Protein AF-A0A484NAS5-F1 (afdb_monomer)

InterPro domains:
  IPR000086 NUDIX hydrolase domain [PF00293] (215-325)
  IPR000086 NUDIX hydrolase domain [PS51462] (203-344)
  IPR015797 NUDIX hydrolase-like domain superfamily [SSF55811] (182-349)
  IPR031804 Domain of unknown function DUF4743 [PF15916] (80-203)

Mean predicted aligned error: 13.8 Å

Secondary structure (DSSP, 8-state):
---------------------------PPPPPP----------------SS--------HHHHHHHHH-----S--THHHHHHHHHTS--GGGGGGEEEEEETTEEEEEEEHHHHHHHTT-TTTEE--B-STT--TTSB-EEE-TT--SHHHHHHHHHHHHHHH-TTTS----S-EEEE-SSTTSPPSEEEETTTTTTTTPEEEEEEEEEEEEETTEEEEEEEEE-TT-SSSTT-EE-SEEEE--TT--HHHHHHHHHHHTT---HHHHTTPEEEEEEEEEEEETTEEEEEEEEEEEEE--TT-----SSS-EEEEEEEEHHHHHHHHHH---B-TTHHHHHHHHHHHHS-TTS---HHHHHHTSPSSS--------------S---------STT--SS-SS--------

Radius of gyr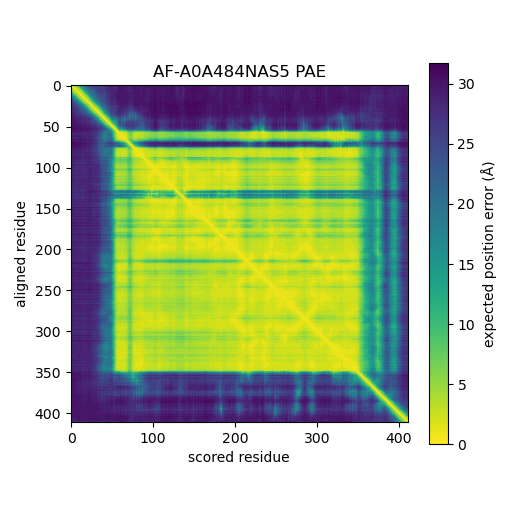ation: 28.54 Å; Cα contacts (8 Å, |Δi|>4): 611; chains: 1; bounding box: 92×79×79 Å

Sequence (411 aa):
MAYNHHCHHLSQKLSFSAFHPNGNSSFTLPPRIPSSCPYRRFAVSVSSGGGEAAGVRFTWDDVSRVSNSPGYHSPDLQCFFDKVKLCNQKSESQNEFMPFVVENAIVGYVHNRFADKLRKFENVFVFPNGSSYGSCFECHVTLNPILQTPEDRTAAVDVVVRSLGEELIPGIRSELFPVTPSFDTPAFFSLERAAAPYFGIKAYGVHMNGYVEKSGQKFLWVGKRSDNKVTYPGMLDHLVAGGLPHGISCGENLVKECKEEAGIPRSLSIQATPVGAVSYSDIDGYRFKRDVLFCYDLKLPESFIPSNEDGEVESFRLVSISEVANIVMRTSYFKANCNLVIIDFLIRHGPKSCLITSSQFFLGLPLPLLPPITVILSHLRTGASASRRLTWPNYFNLASRNLSSTGAIPT

Structure (mmCIF, N/CA/C/O backbone):
data_AF-A0A484NAS5-F1
#
_entry.id   AF-A0A484NAS5-F1
#
loop_
_atom_site.group_PDB
_atom_site.id
_atom_site.type_symbol
_atom_site.label_atom_id
_atom_site.label_alt_id
_atom_site.label_comp_id
_atom_site.label_asym_id
_atom_site.label_entity_id
_atom_site.label_seq_id
_atom_site.pdbx_PDB_ins_code
_atom_site.Cartn_x
_atom_site.Cartn_y
_atom_site.Cartn_z
_atom_site.occupancy
_atom_site.B_iso_or_equiv
_atom_site.auth_seq_id
_atom_site.auth_comp_id
_atom_site.auth_asym_id
_atom_site.auth_atom_id
_atom_site.pdbx_PDB_model_num
ATOM 1 N N . MET A 1 1 ? 56.772 42.647 -46.032 1.00 36.84 1 MET A N 1
ATOM 2 C CA . MET A 1 1 ? 55.743 43.672 -45.750 1.00 36.84 1 MET A CA 1
ATOM 3 C C . MET A 1 1 ? 54.882 43.082 -44.635 1.00 36.84 1 MET A C 1
ATOM 5 O O . MET A 1 1 ? 54.359 42.004 -44.856 1.00 36.84 1 MET A O 1
ATOM 9 N N . ALA A 1 2 ? 55.000 43.488 -43.366 1.00 26.91 2 ALA A N 1
ATOM 10 C CA . ALA A 1 2 ? 54.730 44.812 -42.772 1.00 26.91 2 ALA A CA 1
ATOM 11 C C . ALA A 1 2 ? 53.214 45.101 -42.669 1.00 26.91 2 ALA A C 1
ATOM 13 O O . ALA A 1 2 ? 52.536 44.914 -43.669 1.00 26.91 2 ALA A O 1
ATOM 14 N N . TYR A 1 3 ? 52.635 45.555 -41.545 1.00 26.75 3 TYR A N 1
ATOM 15 C CA . TYR A 1 3 ? 53.184 45.938 -40.224 1.00 26.75 3 TYR A CA 1
ATOM 16 C C . TYR A 1 3 ? 52.068 45.844 -39.139 1.00 26.75 3 TYR A C 1
ATOM 18 O O . TYR A 1 3 ? 50.900 45.997 -39.475 1.00 26.75 3 TYR A O 1
ATOM 26 N N . ASN A 1 4 ? 52.450 45.568 -37.879 1.00 29.16 4 ASN A N 1
ATOM 27 C CA . ASN A 1 4 ? 52.088 46.224 -36.592 1.00 29.16 4 ASN A CA 1
ATOM 28 C C . ASN A 1 4 ? 50.864 47.187 -36.516 1.00 29.16 4 ASN A C 1
ATOM 30 O O . ASN A 1 4 ? 50.578 47.894 -37.468 1.00 29.16 4 ASN A O 1
ATOM 34 N N . HIS A 1 5 ? 50.167 47.406 -35.387 1.00 31.23 5 HIS A N 1
ATOM 35 C CA . HIS A 1 5 ? 50.393 47.102 -33.950 1.00 31.23 5 HIS A CA 1
ATOM 36 C C . HIS A 1 5 ? 49.016 47.153 -33.194 1.00 31.23 5 HIS A C 1
ATOM 38 O O . HIS A 1 5 ? 47.996 47.142 -33.873 1.00 31.23 5 HIS A O 1
ATOM 44 N N . HIS A 1 6 ? 48.818 47.187 -31.860 1.00 27.41 6 HIS A N 1
ATOM 45 C CA . HIS A 1 6 ? 49.672 47.402 -30.670 1.00 27.41 6 HIS A CA 1
ATOM 46 C C . HIS A 1 6 ? 49.059 46.724 -29.403 1.00 27.41 6 HIS A C 1
ATOM 48 O O . HIS A 1 6 ? 48.154 45.904 -29.524 1.00 27.41 6 HIS A O 1
ATOM 54 N N . CYS A 1 7 ? 49.503 47.104 -28.192 1.00 24.92 7 CYS A N 1
ATOM 55 C CA . CYS A 1 7 ? 48.924 46.738 -26.881 1.00 24.92 7 CYS A CA 1
ATOM 56 C C . CYS A 1 7 ? 48.661 47.998 -26.031 1.00 24.92 7 CYS A C 1
ATOM 58 O O . CYS A 1 7 ? 49.291 49.016 -26.294 1.00 24.92 7 CYS A O 1
ATOM 60 N N . HIS A 1 8 ? 47.889 47.903 -24.936 1.00 25.77 8 HIS A N 1
ATOM 61 C CA . HIS A 1 8 ? 48.252 48.588 -23.680 1.00 25.77 8 HIS A CA 1
ATOM 62 C C . HIS A 1 8 ? 47.617 47.953 -22.427 1.00 25.77 8 HIS A C 1
ATOM 64 O O . HIS A 1 8 ? 46.415 47.709 -22.368 1.00 25.77 8 HIS A O 1
ATOM 70 N N . HIS A 1 9 ? 48.449 47.715 -21.409 1.00 26.53 9 HIS A N 1
ATOM 71 C CA . HIS A 1 9 ? 48.034 47.414 -20.034 1.00 26.53 9 HIS A CA 1
ATOM 72 C C . HIS A 1 9 ? 47.480 48.663 -19.337 1.00 26.53 9 HIS A C 1
ATOM 74 O O . HIS A 1 9 ? 48.007 49.753 -19.552 1.00 26.53 9 HIS A O 1
ATOM 80 N N . LEU A 1 10 ? 46.596 48.465 -18.352 1.00 26.31 10 LEU A N 1
ATOM 81 C CA . LEU A 1 10 ? 46.655 49.212 -17.091 1.00 26.31 10 LEU A CA 1
ATOM 82 C C . LEU A 1 10 ? 46.121 48.361 -15.926 1.00 26.31 10 LEU A C 1
ATOM 84 O O . LEU A 1 10 ? 45.225 47.538 -16.086 1.00 26.31 10 LEU A O 1
ATOM 88 N N . SER A 1 11 ? 46.754 48.521 -14.767 1.00 26.28 11 SER A N 1
ATOM 89 C CA . SER A 1 11 ? 46.540 47.747 -13.542 1.00 26.28 11 SER A CA 1
ATOM 90 C C . SER A 1 11 ? 45.855 48.616 -12.496 1.00 26.28 11 SER A C 1
ATOM 92 O O . SER A 1 11 ? 46.209 49.788 -12.389 1.00 26.28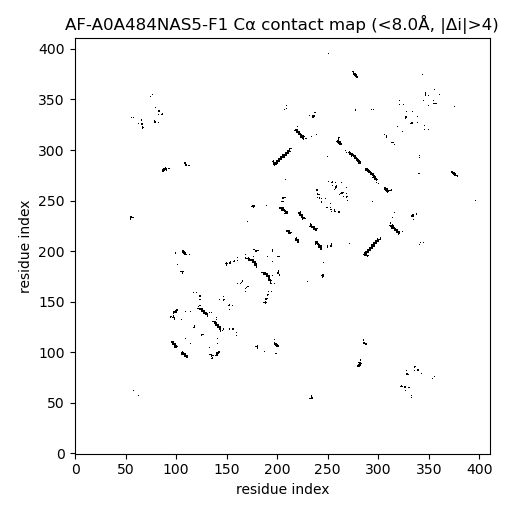 11 SER A O 1
ATOM 94 N N . GLN A 1 12 ? 44.984 48.036 -11.663 1.00 27.31 12 GLN A N 1
ATOM 95 C CA . GLN A 1 12 ? 44.834 48.487 -10.276 1.00 27.31 12 GLN A CA 1
ATOM 96 C C . GLN A 1 12 ? 44.221 47.404 -9.373 1.00 27.31 12 GLN A C 1
ATOM 98 O O . GLN A 1 12 ? 43.079 46.986 -9.535 1.00 27.31 12 GLN A O 1
ATOM 103 N N . LYS A 1 13 ? 45.014 46.967 -8.387 1.00 27.30 13 LYS A N 1
ATOM 104 C CA . LYS A 1 13 ? 44.530 46.344 -7.144 1.00 27.30 13 LYS A CA 1
ATOM 105 C C . LYS A 1 13 ? 43.937 47.435 -6.250 1.00 27.30 13 LYS A C 1
ATOM 107 O O . LYS A 1 13 ? 44.446 48.549 -6.294 1.00 27.30 13 LYS A O 1
ATOM 112 N N . LEU A 1 14 ? 43.043 47.079 -5.327 1.00 26.14 14 LEU A N 1
ATOM 113 C CA . LEU A 1 14 ? 42.976 47.699 -3.994 1.00 26.14 14 LEU A CA 1
ATOM 114 C C . LEU A 1 14 ? 42.219 46.791 -3.010 1.00 26.14 14 LEU A C 1
ATOM 116 O O . LEU A 1 14 ? 41.271 46.110 -3.389 1.00 26.14 14 LEU A O 1
ATOM 120 N N . SER A 1 15 ? 42.652 46.772 -1.747 1.00 23.36 15 SER A N 1
ATOM 121 C CA . SER A 1 15 ? 42.013 46.021 -0.660 1.00 23.36 15 SER A CA 1
ATOM 122 C C . SER A 1 15 ? 42.172 46.757 0.670 1.00 23.36 15 SER A C 1
ATOM 124 O O . SER A 1 15 ? 43.248 47.292 0.908 1.00 23.36 15 SER A O 1
ATOM 126 N N . PHE A 1 16 ? 41.152 46.671 1.531 1.00 27.08 16 PHE A N 1
ATOM 127 C CA . PHE A 1 16 ? 41.156 46.907 2.987 1.00 27.08 16 PHE A CA 1
ATOM 128 C C . PHE A 1 16 ? 41.827 48.164 3.577 1.00 27.08 16 PHE A C 1
ATOM 130 O O . PHE A 1 16 ? 43.039 48.334 3.551 1.00 27.08 16 PHE A O 1
ATOM 137 N N . SER A 1 17 ? 41.054 48.900 4.380 1.00 23.81 17 SER A N 1
ATOM 138 C CA . SER A 1 17 ? 41.362 49.072 5.816 1.00 23.81 17 SER A CA 1
ATOM 139 C C . SER A 1 17 ? 40.117 49.541 6.586 1.00 23.81 17 SER A C 1
ATOM 141 O O . SER A 1 17 ? 39.134 49.968 5.983 1.00 23.81 17 SER A O 1
ATOM 143 N N . ALA A 1 18 ? 40.129 49.378 7.910 1.00 27.92 18 ALA A N 1
ATOM 144 C CA . ALA A 1 18 ? 39.007 49.646 8.814 1.00 27.92 18 ALA A CA 1
ATOM 145 C C . ALA A 1 18 ? 39.285 50.862 9.712 1.00 27.92 18 ALA A C 1
ATOM 147 O O . ALA A 1 18 ? 40.450 51.154 9.963 1.00 27.92 18 ALA A O 1
ATOM 148 N N . PHE A 1 19 ? 38.245 51.496 10.273 1.00 24.47 19 PHE A N 1
ATOM 149 C CA . PHE A 1 19 ? 38.381 52.410 11.419 1.00 24.47 19 PHE A CA 1
ATOM 150 C C . PHE A 1 19 ? 37.133 52.437 12.327 1.00 24.47 19 PHE A C 1
ATOM 152 O O . PHE A 1 19 ? 36.002 52.341 11.856 1.00 24.47 19 PHE A O 1
ATOM 159 N N . HIS A 1 20 ? 37.370 52.576 13.638 1.00 30.45 20 HIS A N 1
ATOM 160 C CA . HIS A 1 20 ? 36.372 52.823 14.694 1.00 30.45 20 HIS A CA 1
ATOM 161 C C . HIS A 1 20 ? 35.877 54.285 14.699 1.00 30.45 20 HIS A C 1
ATOM 163 O O . HIS A 1 20 ? 36.541 55.158 14.137 1.00 30.45 20 HIS A O 1
ATOM 169 N N . PRO A 1 21 ? 34.776 54.582 15.420 1.00 31.97 21 PRO A N 1
ATOM 170 C CA . PRO A 1 21 ? 34.954 55.431 16.612 1.00 31.97 21 PRO A CA 1
ATOM 171 C C . PRO A 1 21 ? 34.092 55.057 17.845 1.00 31.97 21 PRO A C 1
ATOM 173 O O . PRO A 1 21 ? 33.111 54.324 17.757 1.00 31.97 21 PRO A O 1
ATOM 176 N N . ASN A 1 22 ? 34.475 55.609 19.005 1.00 26.67 22 ASN A N 1
ATOM 177 C CA . ASN A 1 22 ? 33.711 55.630 20.267 1.00 26.67 22 ASN A CA 1
ATOM 178 C C . ASN A 1 22 ? 32.706 56.802 20.304 1.00 26.67 22 ASN A C 1
ATOM 180 O O . ASN A 1 22 ? 32.982 57.841 19.709 1.00 26.67 22 ASN A O 1
ATOM 184 N N . GLY A 1 23 ? 31.644 56.715 21.124 1.00 26.27 23 GLY A N 1
ATOM 185 C CA . GLY A 1 23 ? 30.934 57.918 21.603 1.00 26.27 23 GLY A CA 1
ATOM 186 C C . GLY A 1 23 ? 29.449 57.761 21.967 1.00 26.27 23 GLY A C 1
ATOM 187 O O . GLY A 1 23 ? 28.596 57.752 21.092 1.00 26.27 23 GLY A O 1
ATOM 188 N N . ASN A 1 24 ? 29.162 57.707 23.271 1.00 26.42 24 ASN A N 1
ATOM 189 C CA . ASN A 1 24 ? 27.868 57.857 23.962 1.00 26.42 24 ASN A CA 1
ATOM 190 C C . ASN A 1 24 ? 26.617 58.309 23.168 1.00 26.42 24 ASN A C 1
ATOM 192 O O . ASN A 1 24 ? 26.521 59.456 22.737 1.00 26.42 24 ASN A O 1
ATOM 196 N N . SER A 1 25 ? 25.545 57.515 23.258 1.00 27.80 25 SER A N 1
ATOM 197 C CA . SER A 1 25 ? 24.212 58.041 23.610 1.00 27.80 25 SER A CA 1
ATOM 198 C C . SER A 1 25 ? 23.371 56.967 24.314 1.00 27.80 25 SER A C 1
ATOM 200 O O . SER A 1 25 ? 23.466 55.778 24.016 1.00 27.80 25 SER A O 1
ATOM 202 N N . SER A 1 26 ? 22.604 57.379 25.323 1.00 26.02 26 SER A N 1
ATOM 203 C CA . SER A 1 26 ? 21.885 56.496 26.245 1.00 26.02 26 SER A CA 1
ATOM 204 C C . SER A 1 26 ? 20.413 56.342 25.866 1.00 26.02 26 SER A C 1
ATOM 206 O O . SER A 1 26 ? 19.689 57.335 25.869 1.00 26.02 26 SER A O 1
ATOM 208 N N . PHE A 1 27 ? 19.941 55.107 25.681 1.00 28.09 27 PHE A N 1
ATOM 209 C CA . PHE A 1 27 ? 18.516 54.777 25.772 1.00 28.09 27 PHE A CA 1
ATOM 210 C C . PHE A 1 27 ? 18.315 53.484 26.565 1.00 28.09 27 PHE A C 1
ATOM 212 O O . PHE A 1 27 ? 18.863 52.432 26.239 1.00 28.09 27 PHE A O 1
ATOM 219 N N . THR A 1 28 ? 17.546 53.585 27.645 1.00 27.08 28 THR A N 1
ATOM 220 C CA . THR A 1 28 ? 17.246 52.503 28.583 1.00 27.08 28 THR A CA 1
ATOM 221 C C . THR A 1 28 ? 16.073 51.656 28.090 1.00 27.08 28 THR A C 1
ATOM 223 O O . THR A 1 28 ? 14.965 52.154 27.909 1.00 27.08 28 THR A O 1
ATOM 226 N N . LEU A 1 29 ? 16.304 50.352 27.919 1.00 31.67 29 LEU A N 1
ATOM 227 C CA . LEU A 1 29 ? 15.249 49.357 27.702 1.00 31.67 29 LEU A CA 1
ATOM 228 C C . LEU A 1 29 ? 14.867 48.686 29.037 1.00 31.67 29 LEU A C 1
ATOM 230 O O . LEU A 1 29 ? 15.751 48.452 29.866 1.00 31.67 29 LEU A O 1
ATOM 234 N N . PRO A 1 30 ? 13.579 48.366 29.266 1.00 30.12 30 PRO A N 1
ATOM 235 C CA . PRO A 1 30 ? 13.119 47.750 30.512 1.00 30.12 30 PRO A CA 1
ATOM 236 C C . PRO A 1 30 ? 13.623 46.298 30.673 1.00 30.12 30 PRO A C 1
ATOM 238 O O . PRO A 1 30 ? 13.939 45.631 29.683 1.00 30.12 30 PRO A O 1
ATOM 241 N N . PRO A 1 31 ? 13.717 45.788 31.917 1.00 30.34 31 PRO A N 1
ATOM 242 C CA . PRO A 1 31 ? 14.385 44.523 32.208 1.00 30.34 31 PRO A CA 1
ATOM 243 C C . PRO A 1 31 ? 13.643 43.300 31.650 1.00 30.34 31 PRO A C 1
ATOM 245 O O . PRO A 1 31 ? 12.423 43.177 31.754 1.00 30.34 31 PRO A O 1
ATOM 248 N N . ARG A 1 32 ? 14.412 42.345 31.112 1.00 29.02 32 ARG A N 1
ATOM 249 C CA . ARG A 1 32 ? 13.905 41.031 30.694 1.00 29.02 32 ARG A CA 1
ATOM 250 C C . ARG A 1 32 ? 13.459 40.217 31.911 1.00 29.02 32 ARG A C 1
ATOM 252 O O . ARG A 1 32 ? 14.270 39.920 32.783 1.00 29.02 32 ARG A O 1
ATOM 259 N N . ILE A 1 33 ? 12.205 39.772 31.904 1.00 31.81 33 ILE A N 1
ATOM 260 C CA . ILE A 1 33 ? 11.727 38.703 32.788 1.00 31.81 33 ILE A CA 1
ATOM 261 C C . ILE A 1 33 ? 12.338 37.375 32.297 1.00 31.81 33 ILE A C 1
ATOM 263 O O . ILE A 1 33 ? 12.208 37.065 31.109 1.00 31.81 33 ILE A O 1
ATOM 267 N N . PRO A 1 34 ? 13.001 36.574 33.152 1.00 26.34 34 PRO A N 1
ATOM 268 C CA . PRO A 1 34 ? 13.530 35.276 32.748 1.00 26.34 34 PRO A CA 1
ATOM 269 C C . PRO A 1 34 ? 12.403 34.238 32.648 1.00 26.34 34 PRO A C 1
ATOM 271 O O . PRO A 1 34 ? 11.857 33.789 33.653 1.00 26.34 34 PRO A O 1
ATOM 274 N N . SER A 1 35 ? 12.077 33.810 31.429 1.00 29.09 35 SER A N 1
ATOM 275 C CA . SER A 1 35 ? 11.149 32.703 31.171 1.00 29.09 35 SER A CA 1
ATOM 276 C C . SER A 1 35 ? 11.836 31.343 31.367 1.00 29.09 35 SER A C 1
ATOM 278 O O . SER A 1 35 ? 12.143 30.636 30.403 1.00 29.09 35 SER A O 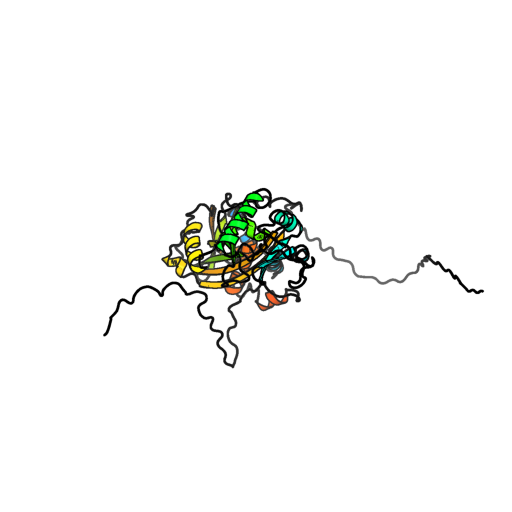1
ATOM 280 N N . SER A 1 36 ? 12.098 30.967 32.619 1.00 26.84 36 SER A N 1
ATOM 281 C CA . SER A 1 36 ? 12.618 29.646 32.994 1.00 26.84 36 SER A CA 1
ATOM 282 C C . SER A 1 36 ? 11.535 28.563 32.887 1.00 26.84 36 SER A C 1
ATOM 284 O O . SER A 1 36 ? 10.933 28.153 33.877 1.00 26.84 36 SER A O 1
ATOM 286 N N . CYS A 1 37 ? 11.296 28.065 31.672 1.00 25.97 37 CYS A N 1
ATOM 287 C CA . CYS A 1 37 ? 10.460 26.885 31.451 1.00 25.97 37 CYS A CA 1
ATOM 288 C C . CYS A 1 37 ? 11.321 25.603 31.560 1.00 25.97 37 CYS A C 1
ATOM 290 O O . CYS A 1 37 ? 12.264 25.448 30.778 1.00 25.97 37 CYS A O 1
ATOM 292 N N . PRO A 1 38 ? 11.059 24.684 32.514 1.00 26.09 38 PRO A N 1
ATOM 293 C CA . PRO A 1 38 ? 11.898 23.507 32.733 1.00 26.09 38 PRO A CA 1
ATOM 294 C C . PRO A 1 38 ? 11.648 22.445 31.654 1.00 26.09 38 PRO A C 1
ATOM 296 O O . PRO A 1 38 ? 10.758 21.601 31.758 1.00 26.09 38 PRO A O 1
ATOM 299 N N . TYR A 1 39 ? 12.467 22.480 30.605 1.00 26.69 39 TYR A N 1
ATOM 300 C CA . TYR A 1 39 ? 12.356 21.605 29.440 1.00 26.69 39 TYR A CA 1
ATOM 301 C C . TYR A 1 39 ? 12.831 20.171 29.752 1.00 26.69 39 TYR A C 1
ATOM 303 O O . TYR A 1 39 ? 13.917 19.750 29.348 1.00 26.69 39 TYR A O 1
ATOM 311 N N . ARG A 1 40 ? 12.015 19.375 30.459 1.00 24.39 40 ARG A N 1
ATOM 312 C CA . ARG A 1 40 ? 12.255 17.929 30.619 1.00 24.39 40 ARG A CA 1
ATOM 313 C C . ARG A 1 40 ? 11.880 17.188 29.330 1.00 24.39 40 ARG A C 1
ATOM 315 O O . ARG A 1 40 ? 10.843 16.536 29.236 1.00 24.39 40 ARG A O 1
ATOM 322 N N . ARG A 1 41 ? 12.758 17.267 28.323 1.00 25.91 41 ARG A N 1
ATOM 323 C CA . ARG A 1 41 ? 12.776 16.283 27.231 1.00 25.91 41 ARG A CA 1
ATOM 324 C C . ARG A 1 41 ? 12.965 14.902 27.853 1.00 25.91 41 ARG A C 1
ATOM 326 O O . ARG A 1 41 ? 14.044 14.612 28.361 1.00 25.91 41 ARG A O 1
ATOM 333 N N . PHE A 1 42 ? 11.982 14.020 27.699 1.00 27.66 42 PHE A N 1
ATOM 334 C CA . PHE A 1 42 ? 12.288 12.600 27.534 1.00 27.66 42 PHE A CA 1
ATOM 335 C C . PHE A 1 42 ? 12.915 12.423 26.145 1.00 27.66 42 PHE A C 1
ATOM 337 O O . PHE A 1 42 ? 12.281 11.973 25.196 1.00 27.66 42 PHE A O 1
ATOM 344 N N . ALA A 1 43 ? 14.165 12.872 26.017 1.00 23.78 43 ALA A N 1
ATOM 345 C CA . ALA A 1 43 ? 14.981 12.625 24.844 1.00 23.78 43 ALA A CA 1
ATOM 346 C C . ALA A 1 43 ? 15.441 11.169 24.897 1.00 23.78 43 ALA A C 1
ATOM 348 O O . ALA A 1 43 ? 16.498 10.864 25.444 1.00 23.78 43 ALA A O 1
ATOM 349 N N . VAL A 1 44 ? 14.651 10.274 24.305 1.00 28.03 44 VAL A N 1
ATOM 350 C CA . VAL A 1 44 ? 15.226 9.047 23.755 1.00 28.03 44 VAL A CA 1
ATOM 351 C C . VAL A 1 44 ? 16.095 9.497 22.585 1.00 28.03 44 VAL A C 1
ATOM 353 O O . VAL A 1 44 ? 15.597 10.025 21.591 1.00 28.03 44 VAL A O 1
ATOM 356 N N . SER A 1 45 ? 17.409 9.392 22.753 1.00 23.14 45 SER A N 1
ATOM 357 C CA . SER A 1 45 ? 18.389 9.815 21.760 1.00 23.14 45 SER A CA 1
ATOM 358 C C . SER A 1 45 ? 18.320 8.910 20.533 1.00 23.14 45 SER A C 1
ATOM 360 O O . SER A 1 45 ? 18.828 7.791 20.562 1.00 23.14 45 SER A O 1
ATOM 362 N N . VAL A 1 46 ? 17.728 9.402 19.445 1.00 30.14 46 VAL A N 1
ATOM 363 C CA . VAL A 1 46 ? 17.844 8.769 18.128 1.00 30.14 46 VAL A CA 1
ATOM 364 C C . VAL A 1 46 ? 19.067 9.362 17.437 1.00 30.14 46 VAL A C 1
ATOM 366 O O . VAL A 1 46 ? 19.033 10.492 16.951 1.00 30.14 46 VAL A O 1
ATOM 369 N N . SER A 1 47 ? 20.170 8.616 17.426 1.00 25.62 47 SER A N 1
ATOM 370 C CA . SER A 1 47 ? 21.335 8.945 16.608 1.00 25.62 47 SER A CA 1
ATOM 371 C C . SER A 1 47 ? 20.995 8.735 15.135 1.00 25.62 47 SER A C 1
ATOM 373 O O . SER A 1 47 ? 20.679 7.618 14.727 1.00 25.62 47 SER A O 1
ATOM 375 N N . SER A 1 48 ? 21.084 9.792 14.332 1.00 34.78 48 SER A N 1
ATOM 376 C CA . SER A 1 48 ? 20.925 9.728 12.879 1.00 34.78 48 SER A CA 1
ATOM 377 C C . SER A 1 48 ? 22.116 9.008 12.237 1.00 34.78 48 SER A C 1
ATOM 379 O O . SER A 1 48 ? 23.123 9.631 11.900 1.00 34.78 48 SER A O 1
ATOM 381 N N . GLY A 1 49 ? 21.997 7.693 12.082 1.00 24.44 49 GLY A N 1
ATOM 382 C CA . GLY A 1 49 ? 22.914 6.838 11.334 1.00 24.44 49 GLY A CA 1
ATOM 383 C C . GLY A 1 49 ? 22.112 5.793 10.565 1.00 24.44 49 GLY A C 1
ATOM 384 O O . GLY A 1 49 ? 21.082 5.333 11.053 1.00 24.44 49 GLY A O 1
ATOM 385 N N . GLY A 1 50 ? 22.555 5.454 9.353 1.00 34.00 50 GLY A N 1
ATOM 386 C CA . GLY A 1 50 ? 21.884 4.466 8.511 1.00 34.00 50 GLY A CA 1
ATOM 387 C C . GLY A 1 50 ? 21.882 3.089 9.171 1.00 34.00 50 GLY A C 1
ATOM 388 O O . GLY A 1 50 ? 22.922 2.445 9.271 1.00 34.00 50 GLY A O 1
ATOM 389 N N . GLY A 1 51 ? 20.708 2.661 9.612 1.00 24.44 51 GLY A N 1
ATOM 390 C CA . GLY A 1 51 ? 20.436 1.371 10.223 1.00 24.44 51 GLY A CA 1
ATOM 391 C C . GLY A 1 51 ? 18.926 1.193 10.299 1.00 24.44 51 GLY A C 1
ATOM 392 O O . GLY A 1 51 ? 18.188 2.178 10.394 1.00 24.44 51 GLY A O 1
ATOM 393 N N . GLU A 1 52 ? 18.458 -0.048 10.204 1.00 37.41 52 GLU A N 1
ATOM 394 C CA . GLU A 1 52 ? 17.037 -0.358 10.350 1.00 37.41 52 GLU A CA 1
ATOM 395 C C . GLU A 1 52 ? 16.508 0.210 11.668 1.00 37.41 52 GLU A C 1
ATOM 397 O O . GLU A 1 52 ? 17.213 0.222 12.680 1.00 37.41 52 GLU A O 1
ATOM 402 N N . ALA A 1 53 ? 15.269 0.706 11.657 1.00 41.41 53 ALA A N 1
ATOM 403 C CA . ALA A 1 53 ? 14.659 1.287 12.842 1.00 41.41 53 ALA A CA 1
ATOM 404 C C . ALA A 1 53 ? 14.589 0.231 13.954 1.00 41.41 53 ALA A C 1
ATOM 406 O O . ALA A 1 53 ? 13.697 -0.618 13.945 1.00 41.41 53 ALA A O 1
ATOM 407 N N . ALA A 1 54 ? 15.528 0.299 14.905 1.00 41.03 54 ALA A N 1
ATOM 408 C CA . ALA A 1 54 ? 15.541 -0.535 16.097 1.00 41.03 54 ALA A CA 1
ATOM 409 C C . ALA A 1 54 ? 14.173 -0.399 16.773 1.00 41.03 54 ALA A C 1
ATOM 411 O O . ALA A 1 54 ? 13.822 0.680 17.258 1.00 41.03 54 ALA A O 1
ATOM 412 N N . GLY A 1 55 ? 13.377 -1.469 16.688 1.00 54.97 55 GLY A N 1
ATOM 413 C CA . GLY A 1 55 ? 11.934 -1.395 16.886 1.00 54.97 55 GLY A CA 1
ATOM 414 C C . GLY A 1 55 ? 11.592 -0.743 18.217 1.00 54.97 55 GLY A C 1
ATOM 415 O O . GLY A 1 55 ? 12.068 -1.181 19.266 1.00 54.97 55 GLY A O 1
ATOM 416 N N . VAL A 1 56 ? 10.764 0.306 18.177 1.00 64.25 56 VAL A N 1
ATOM 417 C CA . VAL A 1 56 ? 10.244 0.943 19.389 1.00 64.25 56 VAL A CA 1
ATOM 418 C C . VAL A 1 56 ? 9.356 -0.082 20.085 1.00 64.25 56 VAL A C 1
ATOM 420 O O . VAL A 1 56 ? 8.178 -0.207 19.768 1.00 64.25 56 VAL A O 1
ATOM 423 N N . ARG A 1 57 ? 9.929 -0.849 21.014 1.00 84.19 57 ARG A N 1
ATOM 424 C CA . ARG A 1 57 ? 9.178 -1.799 21.830 1.00 84.19 57 ARG A CA 1
ATOM 425 C C . ARG A 1 57 ? 8.326 -1.024 22.822 1.00 84.19 57 ARG A C 1
ATOM 427 O O . ARG A 1 57 ? 8.847 -0.297 23.664 1.00 84.19 57 ARG A O 1
ATOM 434 N N . PHE A 1 58 ? 7.018 -1.198 22.710 1.00 93.12 58 PHE A N 1
ATOM 435 C CA . PHE A 1 58 ? 6.026 -0.670 23.633 1.00 93.12 58 PHE A CA 1
ATOM 436 C C . PHE A 1 58 ? 4.963 -1.736 23.910 1.00 93.12 58 PHE A C 1
ATOM 438 O O . PHE A 1 58 ? 4.738 -2.664 23.129 1.00 93.12 58 PHE A O 1
ATOM 445 N N . THR A 1 59 ? 4.295 -1.575 25.038 1.00 93.75 59 THR A N 1
ATOM 446 C CA . THR A 1 59 ? 3.159 -2.366 25.502 1.00 93.75 59 THR A CA 1
ATOM 447 C C . THR A 1 59 ? 1.867 -1.568 25.353 1.00 93.75 59 THR A C 1
ATOM 449 O O . THR A 1 59 ? 1.873 -0.339 25.239 1.00 93.75 59 THR A O 1
ATOM 452 N N . TRP A 1 60 ? 0.724 -2.245 25.435 1.00 95.00 60 TRP A N 1
ATOM 453 C CA . TRP A 1 60 ? -0.570 -1.565 25.503 1.00 95.00 60 TRP A CA 1
ATOM 454 C C . TRP A 1 60 ? -0.726 -0.653 26.733 1.00 95.00 60 TRP A C 1
ATOM 456 O O . TRP A 1 60 ? -1.515 0.294 26.691 1.00 95.00 60 TRP A O 1
ATOM 466 N N . ASP A 1 61 ? 0.049 -0.869 27.797 1.00 94.12 61 ASP A N 1
ATOM 467 C CA . ASP A 1 61 ? 0.083 0.027 28.955 1.00 94.12 61 ASP A CA 1
ATOM 468 C C . ASP A 1 61 ? 0.853 1.314 28.652 1.00 94.12 61 ASP A C 1
ATOM 470 O O . ASP A 1 61 ? 0.450 2.384 29.106 1.00 94.12 61 ASP A O 1
ATOM 474 N N . ASP A 1 62 ? 1.921 1.258 27.852 1.00 93.38 62 ASP A N 1
ATOM 475 C CA . ASP A 1 62 ? 2.627 2.460 27.382 1.00 93.38 62 ASP A CA 1
ATOM 476 C C . ASP A 1 62 ? 1.708 3.317 26.502 1.00 93.38 62 ASP A C 1
ATOM 478 O O . ASP A 1 62 ? 1.573 4.523 26.731 1.00 93.38 62 ASP A O 1
ATOM 482 N N . VAL A 1 63 ? 0.994 2.674 25.569 1.00 92.25 63 VAL A N 1
ATOM 483 C CA . VAL A 1 63 ? -0.052 3.306 24.744 1.00 92.25 63 VAL A CA 1
ATOM 484 C C . VAL A 1 63 ? -1.096 3.986 25.635 1.00 92.25 63 VAL A C 1
ATOM 486 O O . VAL A 1 63 ? -1.382 5.168 25.442 1.00 92.25 63 VAL A O 1
ATOM 489 N N . SER A 1 64 ? -1.598 3.277 26.653 1.00 91.81 64 SER A N 1
ATOM 490 C CA . SER A 1 64 ? -2.604 3.789 27.599 1.00 91.81 64 SER A CA 1
ATOM 491 C C . SER A 1 64 ? -2.115 5.002 28.391 1.00 91.81 64 SER A C 1
ATOM 493 O O . SER A 1 64 ? -2.870 5.955 28.591 1.00 91.81 64 SER A O 1
ATOM 495 N N . ARG A 1 65 ? -0.856 4.993 28.853 1.00 90.94 65 ARG A N 1
ATOM 496 C CA . ARG A 1 65 ? -0.287 6.110 29.624 1.00 90.94 65 ARG A CA 1
ATOM 497 C C . ARG A 1 65 ? -0.127 7.360 28.764 1.00 90.94 65 ARG A C 1
ATOM 499 O O . ARG A 1 65 ? -0.432 8.454 29.240 1.00 90.94 65 ARG A O 1
ATOM 506 N N . VAL A 1 66 ? 0.288 7.232 27.502 1.00 86.81 66 VAL A N 1
ATOM 507 C CA . VAL A 1 66 ? 0.405 8.393 26.599 1.00 86.81 66 VAL A CA 1
ATOM 508 C C . VAL A 1 66 ? -0.965 8.906 26.141 1.00 86.81 66 VAL A C 1
ATOM 510 O O . VAL A 1 66 ? -1.168 10.127 26.089 1.00 86.81 66 VAL A O 1
ATOM 513 N N . SER A 1 67 ? -1.912 8.006 25.851 1.00 83.38 67 SER A N 1
ATOM 514 C CA . SER A 1 67 ? -3.254 8.366 25.380 1.00 83.38 67 SER A CA 1
ATOM 515 C C . SER A 1 67 ? -4.080 9.103 26.440 1.00 83.38 67 SER A C 1
ATOM 517 O O . SER A 1 67 ? -4.783 10.055 26.099 1.00 83.38 67 SER A O 1
ATOM 519 N N . ASN A 1 68 ? -3.934 8.724 27.716 1.00 80.88 68 ASN A N 1
ATOM 520 C CA . ASN A 1 68 ? -4.686 9.283 28.845 1.00 80.88 68 ASN A CA 1
ATOM 521 C C . ASN A 1 68 ? -3.961 10.417 29.600 1.00 80.88 68 ASN A C 1
ATOM 523 O O . ASN A 1 68 ? -4.546 11.021 30.497 1.00 80.88 68 ASN A O 1
ATOM 527 N N . SER A 1 69 ? -2.705 10.741 29.259 1.00 69.62 69 SER A N 1
ATOM 528 C CA . SER A 1 69 ? -1.956 11.819 29.930 1.00 69.62 69 SER A CA 1
ATOM 529 C C . SER A 1 69 ? -2.641 13.188 29.741 1.00 69.62 69 SER A C 1
ATOM 531 O O . SER A 1 69 ? -2.746 13.654 28.597 1.00 69.62 69 SER A O 1
ATOM 533 N N . PRO A 1 70 ? -3.090 13.863 30.819 1.00 53.09 70 PRO A N 1
ATOM 534 C CA . PRO A 1 70 ? -3.863 15.095 30.712 1.00 53.09 70 PRO A CA 1
ATOM 535 C C . PRO A 1 70 ? -3.018 16.247 30.162 1.00 53.09 70 PRO A C 1
ATOM 537 O O . PRO A 1 70 ? -1.861 16.424 30.532 1.00 53.09 70 PRO A O 1
ATOM 540 N N . GLY A 1 71 ? -3.635 17.064 29.305 1.00 49.66 71 GLY A N 1
ATOM 541 C CA . GLY A 1 71 ? -3.048 18.303 28.803 1.00 49.66 71 GLY A CA 1
ATOM 542 C C . GLY A 1 71 ? -2.307 18.165 27.473 1.00 49.66 71 GLY A C 1
ATOM 543 O O . GLY A 1 71 ? -1.131 17.828 27.423 1.00 49.66 71 GLY A O 1
ATOM 544 N N . TYR A 1 72 ? -2.989 18.511 26.383 1.00 43.47 72 TYR A N 1
ATOM 545 C CA . TYR A 1 72 ? -2.505 19.554 25.473 1.00 43.47 72 TYR A CA 1
ATOM 546 C C . TYR A 1 72 ? -3.736 20.151 24.778 1.00 43.47 72 TYR A C 1
ATOM 548 O O . TYR A 1 72 ? -4.262 19.585 23.830 1.00 43.47 72 TYR A O 1
ATOM 556 N N . HIS A 1 73 ? -4.241 21.272 25.304 1.00 47.06 73 HIS A N 1
ATOM 557 C CA . HIS A 1 73 ? -5.359 22.019 24.706 1.00 47.06 73 HIS A CA 1
ATOM 558 C C . HIS A 1 73 ? -4.891 23.042 23.654 1.00 47.06 73 HIS A C 1
ATOM 560 O O . HIS A 1 73 ? -5.685 23.860 23.199 1.00 47.06 73 HIS A O 1
ATOM 566 N N . SER A 1 74 ? -3.611 23.009 23.264 1.00 48.44 74 SER A N 1
ATOM 567 C CA . SER A 1 74 ? -3.147 23.766 22.103 1.00 48.44 74 SER A CA 1
ATOM 568 C C . SER A 1 74 ? -3.624 23.059 20.831 1.00 48.44 74 SER A C 1
ATOM 570 O O . SER A 1 74 ? -3.358 21.861 20.701 1.00 48.44 74 SER A O 1
ATOM 572 N N . PRO A 1 75 ? -4.278 23.752 19.882 1.00 56.19 75 PRO A N 1
ATOM 573 C CA . PRO A 1 75 ? -4.637 23.208 18.575 1.00 56.19 75 PRO A CA 1
ATOM 574 C C . PRO A 1 75 ? -3.400 23.147 17.662 1.00 56.19 75 PRO A C 1
ATOM 576 O O . PRO A 1 75 ? -3.418 23.646 16.537 1.00 56.19 75 PRO A O 1
ATOM 579 N N . ASP A 1 76 ? -2.300 22.582 18.163 1.00 66.75 76 ASP A N 1
ATOM 580 C CA . ASP A 1 76 ? -1.055 22.481 17.414 1.00 66.75 76 ASP A CA 1
ATOM 581 C C . ASP A 1 76 ? -1.136 21.322 16.418 1.00 66.75 76 ASP A C 1
ATOM 583 O O . ASP A 1 76 ? -0.700 20.193 16.658 1.00 66.75 76 ASP A O 1
ATOM 587 N N . LEU A 1 77 ? -1.738 21.624 15.269 1.00 79.88 77 LEU A N 1
ATOM 588 C CA . LEU A 1 77 ? -1.857 20.692 14.155 1.00 79.88 77 LEU A CA 1
ATOM 589 C C . LEU A 1 77 ? -0.488 20.298 13.574 1.00 79.88 77 LEU A C 1
ATOM 591 O O . LEU A 1 77 ? -0.430 19.363 12.771 1.00 79.88 77 LEU A O 1
ATOM 595 N N . GLN A 1 78 ? 0.611 20.953 13.982 1.00 85.19 78 GLN A N 1
ATOM 596 C CA . GLN A 1 78 ? 1.957 20.642 13.511 1.00 85.19 78 GLN A CA 1
ATOM 597 C C . GLN A 1 78 ? 2.318 19.175 13.747 1.00 85.19 78 GLN A C 1
ATOM 599 O O . GLN A 1 78 ? 2.867 18.552 12.843 1.00 85.19 78 GLN A O 1
ATOM 604 N N . CYS A 1 79 ? 1.906 18.575 14.870 1.00 87.06 79 CYS A N 1
ATOM 605 C CA . CYS A 1 79 ? 2.148 17.154 15.135 1.00 87.06 79 CYS A CA 1
ATOM 606 C C . CYS A 1 79 ? 1.513 16.228 14.078 1.00 87.06 79 CYS A C 1
ATOM 608 O O . CYS A 1 79 ? 2.118 15.222 13.709 1.00 87.06 79 CYS A O 1
ATOM 610 N N . PHE A 1 80 ? 0.330 16.569 13.550 1.00 87.06 80 PHE A N 1
ATOM 611 C CA . PHE A 1 80 ? -0.304 15.823 12.456 1.00 87.06 80 PHE A CA 1
ATOM 612 C C . PHE A 1 80 ? 0.385 16.097 11.114 1.00 87.06 80 PHE A C 1
ATOM 614 O O . PHE A 1 80 ? 0.681 15.155 10.376 1.00 87.06 80 PHE A O 1
ATOM 621 N N . PHE A 1 81 ? 0.714 17.358 10.814 1.00 89.12 81 PHE A N 1
ATOM 622 C CA . PHE A 1 81 ? 1.490 17.709 9.618 1.00 89.12 81 PHE A CA 1
ATOM 623 C C . PHE A 1 81 ? 2.871 17.041 9.601 1.00 89.12 81 PHE A C 1
ATOM 625 O O . PHE A 1 81 ? 3.358 16.673 8.536 1.00 89.12 81 PHE A O 1
ATOM 632 N N . ASP A 1 82 ? 3.494 16.816 10.754 1.00 90.88 82 ASP A N 1
ATOM 633 C CA . ASP A 1 82 ? 4.779 16.126 10.840 1.00 90.88 82 ASP A CA 1
ATOM 634 C C . ASP A 1 82 ? 4.647 14.625 10.543 1.00 90.88 82 ASP A C 1
ATOM 636 O O . ASP A 1 82 ? 5.565 14.046 9.963 1.00 90.88 82 ASP A O 1
ATOM 640 N N . LYS A 1 83 ? 3.489 13.995 10.808 1.00 90.94 83 LYS A N 1
ATOM 641 C CA . LYS A 1 83 ? 3.194 12.637 10.300 1.00 90.94 83 LYS A CA 1
ATOM 642 C C . LYS A 1 83 ? 3.000 12.610 8.787 1.00 90.94 83 LYS A C 1
ATOM 644 O O . LYS A 1 83 ? 3.425 11.656 8.138 1.00 90.94 83 LYS A O 1
ATOM 649 N N . VAL A 1 84 ? 2.410 13.663 8.222 1.00 91.50 84 VAL A N 1
ATOM 650 C CA . VAL A 1 84 ? 2.295 13.825 6.766 1.00 91.50 84 VAL A CA 1
ATOM 651 C C . VAL A 1 84 ? 3.675 13.976 6.125 1.00 91.50 84 VAL A C 1
ATOM 653 O O . VAL A 1 84 ? 3.989 13.246 5.185 1.00 91.50 84 VAL A O 1
ATOM 656 N N . LYS A 1 85 ? 4.530 14.856 6.662 1.00 91.19 85 LYS A N 1
ATOM 657 C CA . LYS A 1 85 ? 5.921 15.037 6.209 1.00 91.19 85 LYS A CA 1
ATOM 658 C C . LYS A 1 85 ? 6.753 13.763 6.371 1.00 91.19 85 LYS A C 1
ATOM 660 O O . LYS A 1 85 ? 7.545 13.454 5.492 1.00 91.19 85 LYS A O 1
ATOM 665 N N . LEU A 1 86 ? 6.556 12.999 7.450 1.00 91.25 86 LEU A N 1
ATOM 666 C CA . LEU A 1 86 ? 7.233 11.714 7.681 1.00 91.25 86 LEU A CA 1
ATOM 667 C C . LEU A 1 86 ? 6.962 10.681 6.576 1.00 91.25 86 LEU A C 1
ATOM 669 O O . LEU A 1 86 ? 7.803 9.824 6.346 1.00 91.25 86 LEU A O 1
ATOM 673 N N . CYS A 1 87 ? 5.824 10.767 5.885 1.00 91.88 87 CYS A N 1
ATOM 674 C CA . CYS A 1 87 ? 5.514 9.899 4.747 1.00 91.88 87 CYS A CA 1
ATOM 675 C C . CYS A 1 87 ? 5.881 10.527 3.390 1.00 91.88 87 CYS A C 1
ATOM 677 O O . CYS A 1 87 ? 5.595 9.934 2.358 1.00 91.88 87 CYS A O 1
ATOM 679 N N . ASN A 1 88 ? 6.444 11.737 3.365 1.00 92.06 88 ASN A N 1
ATOM 680 C CA . ASN A 1 88 ? 6.760 12.468 2.137 1.00 92.06 88 ASN A CA 1
ATOM 681 C C . ASN A 1 88 ? 8.174 13.073 2.210 1.00 92.06 88 ASN A C 1
ATOM 683 O O . ASN A 1 88 ? 8.350 14.278 2.022 1.00 92.06 88 ASN A O 1
ATOM 687 N N . GLN A 1 89 ? 9.168 12.256 2.577 1.00 88.62 89 GLN A N 1
ATOM 688 C CA . GLN A 1 89 ? 10.544 12.711 2.785 1.00 88.62 89 GLN A CA 1
ATOM 689 C C . GLN A 1 89 ? 11.395 12.639 1.512 1.00 88.62 89 GLN A C 1
ATOM 691 O O . GLN A 1 89 ? 11.172 11.811 0.628 1.00 88.62 89 GLN A O 1
ATOM 696 N N . LYS A 1 90 ? 12.430 13.489 1.484 1.00 88.31 90 LYS A N 1
ATOM 697 C CA . LYS A 1 90 ? 13.502 13.529 0.477 1.00 88.31 90 LYS A CA 1
ATOM 698 C C . LYS A 1 90 ? 13.016 13.694 -0.971 1.00 88.31 90 LYS A C 1
ATOM 700 O O . LYS A 1 90 ? 13.657 13.194 -1.894 1.00 88.31 90 LYS A O 1
ATOM 705 N N . SER A 1 91 ? 11.903 14.399 -1.193 1.00 83.94 91 SER A N 1
ATOM 706 C CA . SER A 1 91 ? 11.386 14.681 -2.543 1.00 83.94 91 SER A CA 1
ATOM 707 C C . SER A 1 91 ? 12.380 15.475 -3.400 1.00 83.94 91 SER A C 1
ATOM 709 O O . SER A 1 91 ? 12.396 15.339 -4.622 1.00 83.94 91 SER A O 1
ATOM 711 N N . GLU A 1 92 ? 13.275 16.235 -2.770 1.00 87.38 92 GLU A N 1
ATOM 712 C CA . GLU A 1 92 ? 14.402 16.921 -3.397 1.00 87.38 92 GLU A CA 1
ATOM 713 C C . GLU A 1 92 ? 15.411 15.972 -4.076 1.00 87.38 92 GLU A C 1
ATOM 715 O O . GLU A 1 92 ? 15.992 16.351 -5.092 1.00 87.38 92 GLU A O 1
ATOM 720 N N . SER A 1 93 ? 15.555 14.729 -3.595 1.00 90.88 93 SER A N 1
ATOM 721 C CA . SER A 1 93 ? 16.389 13.679 -4.211 1.00 90.88 93 SER A CA 1
ATOM 722 C C . SER A 1 93 ? 15.711 12.982 -5.398 1.00 90.88 93 SER A C 1
ATOM 724 O O . SER A 1 93 ? 16.283 12.060 -5.979 1.00 90.88 93 SER A O 1
ATOM 726 N N . GLN A 1 94 ? 14.509 13.397 -5.821 1.00 90.25 94 GLN A N 1
ATOM 727 C CA . GLN A 1 94 ? 13.848 12.821 -7.002 1.00 90.25 94 GLN A CA 1
ATOM 728 C C . GLN A 1 94 ? 14.687 12.989 -8.286 1.00 90.25 94 GLN A C 1
ATOM 730 O O . GLN A 1 94 ? 14.582 12.171 -9.200 1.00 90.25 94 GLN A O 1
ATOM 735 N N . ASN A 1 95 ? 15.568 13.992 -8.345 1.00 91.25 95 ASN A N 1
ATOM 736 C CA . ASN A 1 95 ? 16.529 14.180 -9.437 1.00 91.25 95 ASN A CA 1
ATOM 737 C C . ASN A 1 95 ? 17.612 13.081 -9.522 1.00 91.25 95 ASN A C 1
ATOM 739 O O . ASN A 1 95 ? 18.298 13.003 -10.537 1.00 91.25 95 ASN A O 1
ATOM 743 N N . GLU A 1 96 ? 17.766 12.219 -8.509 1.00 94.75 96 GLU A N 1
ATOM 744 C CA . GLU A 1 96 ? 18.646 11.039 -8.541 1.00 94.75 96 GLU A CA 1
ATOM 745 C C . GLU A 1 96 ? 18.010 9.842 -9.279 1.00 94.75 96 GLU A C 1
ATOM 747 O O . GLU A 1 96 ? 18.683 8.839 -9.550 1.00 94.75 96 GLU A O 1
ATOM 752 N N . PHE A 1 97 ? 16.724 9.945 -9.636 1.00 95.19 97 PHE A N 1
ATOM 753 C CA . PHE A 1 97 ? 15.937 8.871 -10.233 1.00 95.19 97 PHE A CA 1
ATOM 754 C C . PHE A 1 97 ? 15.629 9.130 -11.713 1.00 95.19 97 PHE A C 1
ATOM 756 O O . PHE A 1 97 ? 15.118 10.174 -12.112 1.00 95.19 97 PHE A O 1
ATOM 763 N N . MET A 1 98 ? 15.898 8.122 -12.536 1.00 95.19 98 MET A N 1
ATOM 764 C CA . MET A 1 98 ? 15.540 8.074 -13.949 1.00 95.19 98 MET A CA 1
ATOM 765 C C . MET A 1 98 ? 14.108 7.541 -14.106 1.00 95.19 98 MET A C 1
ATOM 767 O O . MET A 1 98 ? 13.748 6.592 -13.405 1.00 95.19 98 MET A O 1
ATOM 771 N N . PRO A 1 99 ? 13.288 8.059 -15.037 1.00 96.81 99 PRO A N 1
ATOM 772 C CA . PRO A 1 99 ? 12.002 7.451 -15.365 1.00 96.81 99 PRO A CA 1
ATOM 773 C C . PRO A 1 99 ? 12.173 5.988 -15.792 1.00 96.81 99 PRO A C 1
ATOM 775 O O . PRO A 1 99 ? 13.041 5.679 -16.612 1.00 96.81 99 PRO A O 1
ATOM 778 N N . PHE A 1 100 ? 11.332 5.100 -15.264 1.00 97.94 100 PHE A N 1
ATOM 779 C CA . PHE A 1 100 ? 11.133 3.754 -15.796 1.00 97.94 100 PHE A CA 1
ATOM 780 C C . PHE A 1 100 ? 9.862 3.770 -16.646 1.00 97.94 100 PHE A C 1
ATOM 782 O O . PHE A 1 100 ? 8.769 4.068 -16.152 1.00 97.94 100 PHE A O 1
ATOM 789 N N . VAL A 1 101 ? 10.032 3.514 -17.940 1.00 97.25 101 VAL A N 1
ATOM 790 C CA . VAL A 1 101 ? 9.018 3.668 -18.984 1.00 97.25 101 VAL A CA 1
ATOM 791 C C . VAL A 1 101 ? 8.699 2.303 -19.576 1.00 97.25 101 VAL A C 1
ATOM 793 O O . VAL A 1 101 ? 9.605 1.518 -19.837 1.00 97.25 101 VAL A O 1
ATOM 796 N N . VAL A 1 102 ? 7.420 2.030 -19.818 1.00 97.00 102 VAL A N 1
ATOM 797 C CA . VAL A 1 102 ? 6.951 0.884 -20.608 1.00 97.00 102 VAL A CA 1
ATOM 798 C C . VAL A 1 102 ? 5.839 1.389 -21.525 1.00 97.00 102 VAL A C 1
ATOM 800 O O . VAL A 1 102 ? 5.004 2.175 -21.088 1.00 97.00 102 VAL A O 1
ATOM 803 N N . GLU A 1 103 ? 5.871 1.011 -22.807 1.00 93.12 103 GLU A N 1
ATOM 804 C CA . GLU A 1 103 ? 4.878 1.419 -23.824 1.00 93.12 103 GLU A CA 1
ATOM 805 C C . GLU A 1 103 ? 4.580 2.938 -23.834 1.00 93.12 103 GLU A C 1
ATOM 807 O O . GLU A 1 103 ? 3.438 3.387 -23.890 1.00 93.12 103 GLU A O 1
ATOM 812 N N . ASN A 1 104 ? 5.645 3.749 -23.780 1.00 92.31 104 ASN A N 1
ATOM 813 C CA . ASN A 1 104 ? 5.624 5.221 -23.718 1.00 92.31 104 ASN A CA 1
ATOM 814 C C . ASN A 1 104 ? 4.990 5.842 -22.454 1.00 92.31 104 ASN A C 1
ATOM 816 O O . ASN A 1 104 ? 4.843 7.062 -22.380 1.00 92.31 104 ASN A O 1
ATOM 820 N N . ALA A 1 105 ? 4.658 5.045 -21.438 1.00 94.88 105 ALA A N 1
ATOM 821 C CA . ALA A 1 105 ? 4.120 5.517 -20.167 1.00 94.88 105 ALA A CA 1
ATOM 822 C C . ALA A 1 105 ? 5.144 5.369 -19.029 1.00 94.88 105 ALA A C 1
ATOM 824 O O . ALA A 1 105 ? 5.784 4.327 -18.882 1.00 94.88 105 ALA A O 1
ATOM 825 N N . ILE A 1 106 ? 5.282 6.397 -18.182 1.00 96.12 106 ILE A N 1
ATOM 826 C CA . ILE A 1 106 ? 6.106 6.315 -16.966 1.00 96.12 106 ILE A CA 1
ATOM 827 C C . ILE A 1 106 ? 5.376 5.436 -15.945 1.00 96.12 106 ILE A C 1
ATOM 829 O O . ILE A 1 106 ? 4.375 5.847 -15.352 1.00 96.12 106 ILE A O 1
ATOM 833 N N . VAL A 1 107 ? 5.898 4.233 -15.723 1.00 97.56 107 VAL A N 1
ATOM 834 C CA . VAL A 1 107 ? 5.375 3.277 -14.736 1.00 97.56 107 VAL A CA 1
ATOM 835 C C . VAL A 1 107 ? 6.068 3.422 -13.384 1.00 97.56 107 VAL A C 1
ATOM 837 O O . VAL A 1 107 ? 5.444 3.221 -12.340 1.00 97.56 107 VAL A O 1
ATOM 840 N N . GLY A 1 108 ? 7.332 3.848 -13.383 1.00 97.88 108 GLY A N 1
ATOM 841 C CA . GLY A 1 108 ? 8.133 3.969 -12.173 1.00 97.88 108 GLY A CA 1
ATOM 842 C C . GLY A 1 108 ? 9.327 4.908 -12.303 1.00 97.88 108 GLY A C 1
ATOM 843 O O . GLY A 1 108 ? 9.412 5.705 -13.236 1.00 97.88 108 GLY A O 1
ATOM 844 N N . TYR A 1 109 ? 10.244 4.806 -11.346 1.00 97.50 109 TYR A N 1
ATOM 845 C CA . TYR A 1 109 ? 11.429 5.647 -11.220 1.00 97.50 109 TYR A CA 1
ATOM 846 C C . TYR A 1 109 ? 12.567 4.841 -10.585 1.00 97.50 109 TYR A C 1
ATOM 848 O O . TYR A 1 109 ? 12.425 4.323 -9.482 1.00 97.50 109 TYR A O 1
ATOM 856 N N . VAL A 1 110 ? 13.703 4.749 -11.270 1.00 98.00 110 VAL A N 1
ATOM 857 C CA . VAL A 1 110 ? 14.862 3.940 -10.873 1.00 98.00 110 VAL A CA 1
ATOM 858 C C . VAL A 1 110 ? 16.020 4.854 -10.479 1.00 98.00 110 VAL A C 1
ATOM 860 O O . VAL A 1 110 ? 16.451 5.683 -11.278 1.00 98.00 110 VAL A O 1
ATOM 863 N N . HIS A 1 111 ? 16.568 4.686 -9.274 1.00 97.56 111 HIS A N 1
ATOM 864 C CA . HIS A 1 111 ? 17.758 5.426 -8.837 1.00 97.56 111 HIS A CA 1
ATOM 865 C C . HIS A 1 111 ? 18.947 5.134 -9.772 1.00 97.56 111 HIS A C 1
ATOM 867 O O . HIS A 1 111 ? 19.221 3.971 -10.065 1.00 97.56 111 HIS A O 1
ATOM 873 N N . ASN A 1 112 ? 19.724 6.150 -10.169 1.00 94.81 112 ASN A N 1
ATOM 874 C CA . ASN A 1 112 ? 20.881 6.004 -11.075 1.00 94.81 112 ASN A CA 1
ATOM 875 C C . ASN A 1 112 ? 21.854 4.842 -10.708 1.00 94.81 112 ASN A C 1
ATOM 877 O O . ASN A 1 112 ? 22.075 3.945 -11.518 1.00 94.81 112 ASN A O 1
ATOM 881 N N . ARG A 1 113 ? 22.330 4.763 -9.457 1.00 95.88 113 ARG A N 1
ATOM 882 C CA . ARG A 1 113 ? 23.163 3.669 -8.912 1.00 95.88 113 ARG A CA 1
ATOM 883 C C . ARG A 1 113 ? 22.496 2.285 -8.882 1.00 95.88 113 ARG A C 1
ATOM 885 O O . ARG A 1 113 ? 23.198 1.275 -8.854 1.00 95.88 113 ARG A O 1
ATOM 892 N N . PHE A 1 114 ? 21.163 2.210 -8.877 1.00 97.50 114 PHE A N 1
ATOM 893 C CA . PHE A 1 114 ? 20.435 0.945 -9.043 1.00 97.50 114 PHE A CA 1
ATOM 894 C C . PHE A 1 114 ? 20.316 0.576 -10.530 1.00 97.50 114 PHE A C 1
ATOM 896 O O . PHE A 1 114 ? 20.544 -0.576 -10.894 1.00 97.50 114 PHE A O 1
ATOM 903 N N . ALA A 1 115 ? 20.096 1.560 -11.410 1.00 96.56 115 ALA A N 1
ATOM 904 C CA . ALA A 1 115 ? 20.191 1.390 -12.861 1.00 96.56 115 ALA A CA 1
ATOM 905 C C . ALA A 1 115 ? 21.556 0.820 -13.301 1.00 96.56 115 ALA A C 1
ATOM 907 O O . ALA A 1 115 ? 21.585 -0.049 -14.171 1.00 96.56 115 ALA A O 1
ATOM 908 N N . ASP A 1 116 ? 22.667 1.196 -12.656 1.00 95.25 116 ASP A N 1
ATOM 909 C CA . ASP A 1 116 ? 23.991 0.584 -12.891 1.00 95.25 116 ASP A CA 1
ATOM 910 C C . ASP A 1 116 ? 24.004 -0.945 -12.685 1.00 95.25 116 ASP A C 1
ATOM 912 O O . ASP A 1 116 ? 24.780 -1.656 -13.326 1.00 95.25 116 ASP A O 1
ATOM 916 N N . LYS A 1 117 ? 23.153 -1.473 -11.794 1.00 96.81 117 LYS A N 1
ATOM 917 C CA . LYS A 1 117 ? 22.986 -2.920 -11.577 1.00 96.81 117 LYS A CA 1
ATOM 918 C C . LYS A 1 117 ? 22.129 -3.542 -12.679 1.00 96.81 117 LYS A C 1
ATOM 920 O O . LYS A 1 117 ? 22.478 -4.610 -13.175 1.00 96.81 117 LYS A O 1
ATOM 925 N N . LEU A 1 118 ? 21.062 -2.852 -13.090 1.00 97.94 118 LEU A N 1
ATOM 926 C CA . LEU A 1 118 ? 20.158 -3.291 -14.158 1.00 97.94 118 LEU A CA 1
ATOM 927 C C . LEU A 1 118 ? 20.831 -3.321 -15.542 1.00 97.94 118 LEU A C 1
ATOM 929 O O . LEU A 1 118 ? 20.522 -4.211 -16.330 1.00 97.94 118 LEU A O 1
ATOM 933 N N . ARG A 1 119 ? 21.801 -2.433 -15.826 1.00 96.38 119 ARG A N 1
ATOM 934 C CA . ARG A 1 119 ? 22.566 -2.431 -17.097 1.00 96.38 119 ARG A CA 1
ATOM 935 C C . ARG A 1 119 ? 23.275 -3.751 -17.413 1.00 96.38 119 ARG A C 1
ATOM 937 O O . ARG A 1 119 ? 23.567 -4.003 -18.570 1.00 96.38 119 ARG A O 1
ATOM 944 N N . LYS A 1 120 ? 23.525 -4.606 -16.416 1.00 96.62 120 LYS A N 1
ATOM 945 C CA . LYS A 1 120 ? 24.123 -5.939 -16.617 1.00 96.62 120 LYS A CA 1
ATOM 946 C C . LYS A 1 120 ? 23.187 -6.939 -17.306 1.00 96.62 120 LYS A C 1
ATOM 948 O O . LYS A 1 120 ? 23.635 -8.008 -17.705 1.00 96.62 120 LYS A O 1
ATOM 953 N N . PHE A 1 121 ? 21.899 -6.617 -17.412 1.00 97.94 121 PHE A N 1
ATOM 954 C CA . PHE A 1 121 ? 20.853 -7.488 -17.937 1.00 97.94 121 PHE A CA 1
ATOM 955 C C . PHE A 1 121 ? 20.290 -6.907 -19.241 1.00 97.94 121 PHE A C 1
ATOM 957 O O . PHE A 1 121 ? 19.104 -6.604 -19.335 1.00 97.94 121 PHE A O 1
ATOM 964 N N . GLU A 1 122 ? 21.147 -6.739 -20.252 1.00 96.81 122 GLU A N 1
ATOM 965 C CA . GLU A 1 122 ? 20.829 -6.078 -21.535 1.00 96.81 122 GLU A CA 1
ATOM 966 C C . GLU A 1 122 ? 19.653 -6.734 -22.291 1.00 96.81 122 GLU A C 1
ATOM 968 O O . GLU A 1 122 ? 18.877 -6.061 -22.969 1.00 96.81 122 GLU A O 1
ATOM 973 N N . ASN A 1 123 ? 19.452 -8.044 -22.106 1.00 97.00 123 ASN A N 1
ATOM 974 C CA . ASN A 1 123 ? 18.304 -8.792 -22.640 1.00 97.00 123 ASN A CA 1
ATOM 975 C C . ASN A 1 123 ? 16.963 -8.452 -21.951 1.00 97.00 123 ASN A C 1
ATOM 977 O O . ASN A 1 123 ? 15.917 -8.889 -22.421 1.00 97.00 123 ASN A O 1
ATOM 981 N N . VAL A 1 124 ? 16.983 -7.698 -20.846 1.00 98.56 124 VAL A N 1
ATOM 982 C CA . VAL A 1 124 ? 15.801 -7.332 -20.044 1.00 98.56 124 VAL A CA 1
ATOM 983 C C . VAL A 1 124 ? 15.621 -5.819 -19.963 1.00 98.56 124 VAL A C 1
ATOM 985 O O . VAL A 1 124 ? 14.504 -5.342 -20.141 1.00 98.56 124 VAL A O 1
ATOM 988 N N . PHE A 1 125 ? 16.698 -5.060 -19.746 1.00 98.50 125 PHE A N 1
ATOM 989 C CA . PHE A 1 125 ? 16.669 -3.604 -19.592 1.00 98.50 125 PHE A CA 1
ATOM 990 C C . PHE A 1 125 ? 17.537 -2.907 -20.635 1.00 98.50 125 PHE A C 1
ATOM 992 O O . PHE A 1 125 ? 18.710 -3.235 -20.805 1.00 98.50 125 PHE A O 1
ATOM 999 N N . VAL A 1 126 ? 16.975 -1.882 -21.273 1.00 97.38 126 VAL A N 1
ATOM 1000 C CA . VAL A 1 126 ? 17.688 -0.990 -22.194 1.00 97.38 126 VAL A CA 1
ATOM 1001 C C . VAL A 1 126 ? 17.533 0.465 -21.747 1.00 97.38 126 VAL A C 1
ATOM 1003 O O . VAL A 1 126 ? 16.601 0.816 -21.019 1.00 97.38 126 VAL A O 1
ATOM 1006 N N . PHE A 1 127 ? 18.479 1.311 -22.157 1.00 96.25 127 PHE A N 1
ATOM 1007 C CA . PHE A 1 127 ? 18.637 2.675 -21.641 1.00 96.25 127 PHE A CA 1
ATOM 1008 C C . PHE A 1 127 ? 18.718 3.694 -22.789 1.00 96.25 127 PHE A C 1
ATOM 1010 O O . PHE A 1 127 ? 19.814 4.149 -23.119 1.00 96.25 127 PHE A O 1
ATOM 1017 N N . PRO A 1 128 ? 17.597 4.028 -23.458 1.00 93.44 128 PRO A N 1
ATOM 1018 C CA . PRO A 1 128 ? 17.619 4.944 -24.588 1.00 93.44 128 PRO A CA 1
ATOM 1019 C C . PRO A 1 128 ? 17.881 6.384 -24.134 1.00 93.44 128 PRO A C 1
ATOM 1021 O O . PRO A 1 128 ? 17.306 6.865 -23.151 1.00 93.44 128 PRO A O 1
ATOM 1024 N N . ASN A 1 129 ? 18.700 7.091 -24.911 1.00 88.88 129 ASN A N 1
ATOM 1025 C CA . ASN A 1 129 ? 18.880 8.532 -24.768 1.00 88.88 129 ASN A CA 1
ATOM 1026 C C . ASN A 1 129 ? 17.611 9.264 -25.235 1.00 88.88 129 ASN A C 1
ATOM 1028 O O . ASN A 1 129 ? 17.010 8.911 -26.250 1.00 88.88 129 ASN A O 1
ATOM 1032 N N . GLY A 1 130 ? 17.208 10.292 -24.495 1.00 78.19 130 GLY A N 1
ATOM 1033 C CA . GLY A 1 130 ? 16.040 11.121 -24.763 1.00 78.19 130 GLY A CA 1
ATOM 1034 C C . GLY A 1 130 ? 15.558 11.860 -23.513 1.00 78.19 130 GLY A C 1
ATOM 1035 O O . GLY A 1 130 ? 15.342 11.262 -22.458 1.00 78.19 130 GLY A O 1
ATOM 1036 N N . SER A 1 131 ? 15.323 13.164 -23.650 1.00 71.88 131 SER A N 1
ATOM 1037 C CA . SER A 1 131 ? 14.785 14.042 -22.599 1.00 71.88 131 SER A CA 1
ATOM 1038 C C . SER A 1 131 ? 13.248 14.046 -22.513 1.00 71.88 131 SER A C 1
ATOM 1040 O O . SER A 1 131 ? 12.687 14.680 -21.621 1.00 71.88 131 SER A O 1
ATOM 1042 N N . SER A 1 132 ? 12.555 13.299 -23.384 1.00 78.62 132 SER A N 1
ATOM 1043 C CA . SER A 1 132 ? 11.087 13.286 -23.546 1.00 78.62 132 SER A CA 1
ATOM 1044 C C . SER A 1 132 ? 10.279 12.978 -22.277 1.00 78.62 132 SER A C 1
ATOM 1046 O O . SER A 1 132 ? 9.103 13.319 -22.213 1.00 78.62 132 SER A O 1
ATOM 1048 N N . TYR A 1 133 ? 10.901 12.359 -21.270 1.00 79.81 133 TYR A N 1
ATOM 1049 C CA . TYR A 1 133 ? 10.277 11.990 -19.993 1.00 79.81 133 TYR A CA 1
ATOM 1050 C C . TYR A 1 133 ? 10.739 12.857 -18.805 1.00 79.81 133 TYR A C 1
ATOM 1052 O O . TYR A 1 133 ? 10.545 12.472 -17.654 1.00 79.81 133 TYR A O 1
ATOM 1060 N N . GLY A 1 134 ? 11.368 14.013 -19.062 1.00 71.75 134 GLY A N 1
ATOM 1061 C CA . GLY A 1 134 ? 11.774 14.970 -18.021 1.00 71.75 134 GLY A CA 1
ATOM 1062 C C . GLY A 1 134 ? 12.931 14.500 -17.129 1.00 71.75 134 GLY A C 1
ATOM 1063 O O . GLY A 1 134 ? 13.059 14.958 -15.998 1.00 71.75 134 GLY A O 1
ATOM 1064 N N . SER A 1 135 ? 13.755 13.567 -17.615 1.00 71.44 135 SER A N 1
ATOM 1065 C CA . SER A 1 135 ? 14.893 13.005 -16.877 1.00 71.44 135 SER A CA 1
ATOM 1066 C C . SER A 1 135 ? 16.068 13.982 -16.796 1.00 71.44 135 SER A C 1
ATOM 1068 O O . SER A 1 135 ? 16.526 14.474 -17.827 1.00 71.44 135 SER A O 1
ATOM 1070 N N . CYS A 1 136 ? 16.635 14.175 -15.600 1.00 77.31 136 CYS A N 1
ATOM 1071 C CA . CYS A 1 136 ? 17.882 14.929 -15.405 1.00 77.31 136 CYS A CA 1
ATOM 1072 C C . CYS A 1 136 ? 19.114 14.266 -16.052 1.00 77.31 136 CYS A C 1
ATOM 1074 O O . CYS A 1 136 ? 20.154 14.906 -16.165 1.00 77.31 136 CYS A O 1
ATOM 1076 N N . PHE A 1 137 ? 19.009 12.999 -16.465 1.00 76.81 137 PHE A N 1
ATOM 1077 C CA . PHE A 1 137 ? 20.114 12.206 -17.019 1.00 76.81 137 PHE A CA 1
ATOM 1078 C C . PHE A 1 137 ? 20.093 12.104 -18.551 1.00 76.81 137 PHE A C 1
ATOM 1080 O O . PHE A 1 137 ? 20.862 11.326 -19.107 1.00 76.81 137 PHE A O 1
ATOM 1087 N N . GLU A 1 138 ? 19.171 12.801 -19.228 1.00 83.88 138 GLU A N 1
ATOM 1088 C CA . GLU A 1 138 ? 18.921 12.688 -20.681 1.00 83.88 138 GLU A CA 1
ATOM 1089 C C . GLU A 1 138 ? 18.698 11.246 -21.184 1.00 83.88 138 GLU A C 1
ATOM 1091 O O . GLU A 1 138 ? 18.825 10.956 -22.370 1.00 83.88 138 GLU A O 1
ATOM 1096 N N . CYS A 1 139 ? 18.326 10.329 -20.292 1.00 89.44 139 CYS A N 1
ATOM 1097 C CA . CYS A 1 139 ? 18.000 8.942 -20.597 1.00 89.44 139 CYS A CA 1
ATOM 1098 C C . CYS A 1 139 ? 16.952 8.402 -19.614 1.00 89.44 139 CYS A C 1
ATOM 1100 O O . CYS A 1 139 ? 16.691 8.987 -18.554 1.00 89.44 139 CYS A O 1
ATOM 1102 N N . HIS A 1 140 ? 16.337 7.280 -19.975 1.00 94.75 140 HIS A N 1
ATOM 1103 C CA . HIS A 1 140 ? 15.333 6.579 -19.174 1.00 94.75 140 HIS A CA 1
ATOM 1104 C C . HIS A 1 140 ? 15.608 5.072 -19.179 1.00 94.75 140 HIS A C 1
ATOM 1106 O O . HIS A 1 140 ? 16.360 4.577 -20.017 1.00 94.75 140 HIS A O 1
ATOM 1112 N N . VAL A 1 141 ? 15.009 4.343 -18.240 1.00 96.94 141 VAL A N 1
ATOM 1113 C CA . VAL A 1 141 ? 15.024 2.874 -18.226 1.00 96.94 141 VAL A CA 1
ATOM 1114 C C . VAL A 1 141 ? 13.785 2.380 -18.965 1.00 96.94 141 VAL A C 1
ATOM 1116 O O . VAL A 1 141 ? 12.694 2.901 -18.736 1.00 96.94 141 VAL A O 1
ATOM 1119 N N . THR A 1 142 ? 13.917 1.370 -19.818 1.00 97.69 142 THR A N 1
ATOM 1120 C CA . THR A 1 142 ? 12.778 0.644 -20.405 1.00 97.69 142 THR A CA 1
ATOM 1121 C C . THR A 1 142 ? 13.112 -0.840 -20.547 1.00 97.69 142 THR A C 1
ATOM 1123 O O . THR A 1 142 ? 14.264 -1.249 -20.373 1.00 97.69 142 THR A O 1
ATOM 1126 N N . LEU A 1 143 ? 12.099 -1.661 -20.810 1.00 98.44 143 LEU A N 1
ATOM 1127 C CA . LEU A 1 143 ? 12.274 -3.090 -21.056 1.00 98.44 143 LEU A CA 1
ATOM 1128 C C . LEU A 1 143 ? 12.784 -3.342 -22.482 1.00 98.44 143 LEU A C 1
ATOM 1130 O O . LEU A 1 143 ? 12.500 -2.576 -23.406 1.00 98.44 143 LEU A O 1
ATOM 1134 N N . ASN A 1 144 ? 13.545 -4.420 -22.665 1.00 97.94 144 ASN A N 1
ATOM 1135 C CA . ASN A 1 144 ? 14.040 -4.824 -23.978 1.00 97.94 144 ASN A CA 1
ATOM 1136 C C . ASN A 1 144 ? 12.851 -5.178 -24.909 1.00 97.94 144 ASN A C 1
ATOM 1138 O O . ASN A 1 144 ? 11.995 -5.966 -24.499 1.00 97.94 144 ASN A O 1
ATOM 1142 N N . PRO A 1 145 ? 12.788 -4.658 -26.157 1.00 96.31 145 PRO A N 1
ATOM 1143 C CA . PRO A 1 145 ? 11.685 -4.914 -27.093 1.00 96.31 145 PRO A CA 1
ATOM 1144 C C . PRO A 1 145 ? 11.407 -6.387 -27.441 1.00 96.31 145 PRO A C 1
ATOM 1146 O O . PRO A 1 145 ? 10.360 -6.679 -28.016 1.00 96.31 145 PRO A O 1
ATOM 1149 N N . ILE A 1 146 ? 12.311 -7.316 -27.109 1.00 96.94 146 ILE A N 1
ATOM 1150 C CA . ILE A 1 146 ? 12.065 -8.761 -27.231 1.00 96.94 146 ILE A CA 1
ATOM 1151 C C . ILE A 1 146 ? 10.971 -9.265 -26.267 1.00 96.94 146 ILE A C 1
ATOM 1153 O O . ILE A 1 146 ? 10.336 -10.279 -26.544 1.00 96.94 146 ILE A O 1
ATOM 1157 N N . LEU A 1 147 ? 10.722 -8.555 -25.160 1.00 97.88 147 LEU A N 1
ATOM 1158 C CA . LEU A 1 147 ? 9.745 -8.915 -24.128 1.00 97.88 147 LEU A CA 1
ATOM 1159 C C . LEU A 1 147 ? 8.348 -8.397 -24.506 1.00 97.88 147 LEU A C 1
ATOM 1161 O O . LEU A 1 147 ? 7.893 -7.343 -24.044 1.00 97.88 147 LEU A O 1
ATOM 1165 N N . GLN A 1 148 ? 7.683 -9.126 -25.401 1.00 95.50 148 GLN A N 1
ATOM 1166 C CA . GLN A 1 148 ? 6.446 -8.673 -26.036 1.00 95.50 148 GLN A CA 1
ATOM 1167 C C . GLN A 1 148 ? 5.234 -8.745 -25.102 1.00 95.50 148 GLN A C 1
ATOM 1169 O O . GLN A 1 148 ? 4.477 -7.773 -25.043 1.00 95.50 148 GLN A O 1
ATOM 1174 N N . THR A 1 149 ? 5.060 -9.840 -24.356 1.00 97.69 149 THR A N 1
ATOM 1175 C CA . THR A 1 149 ? 3.878 -10.056 -23.502 1.00 97.69 149 THR A CA 1
ATOM 1176 C C . THR A 1 149 ? 4.092 -9.606 -22.047 1.00 97.69 149 THR A C 1
ATOM 1178 O O . THR A 1 149 ? 5.234 -9.548 -21.576 1.00 97.69 149 THR A O 1
ATOM 1181 N N . PRO A 1 150 ? 3.017 -9.303 -21.289 1.00 97.94 150 PRO A N 1
ATOM 1182 C CA . PRO A 1 150 ? 3.095 -9.098 -19.841 1.00 97.94 150 PRO A CA 1
ATOM 1183 C C . PRO A 1 150 ? 3.755 -10.265 -19.097 1.00 97.94 150 PRO A C 1
ATOM 1185 O O . PRO A 1 150 ? 4.473 -10.045 -18.118 1.00 97.94 150 PRO A O 1
ATOM 1188 N N . GLU A 1 151 ? 3.558 -11.490 -19.575 1.00 98.06 151 GLU A N 1
ATOM 1189 C CA . GLU A 1 151 ? 4.120 -12.721 -19.026 1.00 98.06 151 GLU A CA 1
ATOM 1190 C C . GLU A 1 151 ? 5.639 -12.792 -19.251 1.00 98.06 151 GLU A C 1
ATOM 1192 O O . GLU A 1 151 ? 6.376 -12.993 -18.284 1.00 98.06 151 GLU A O 1
ATOM 1197 N N . ASP A 1 152 ? 6.120 -12.526 -20.475 1.00 98.19 152 ASP A N 1
ATOM 1198 C CA . ASP A 1 152 ? 7.560 -12.475 -20.799 1.00 98.19 152 ASP A CA 1
ATOM 1199 C C . ASP A 1 152 ? 8.284 -11.458 -19.912 1.00 98.19 152 ASP A C 1
ATOM 1201 O O . ASP A 1 152 ? 9.336 -11.737 -19.333 1.00 98.19 152 ASP A O 1
ATOM 1205 N N . ARG A 1 153 ? 7.694 -10.266 -19.781 1.00 98.62 153 ARG A N 1
ATOM 1206 C CA . ARG A 1 153 ? 8.217 -9.163 -18.965 1.00 98.62 153 ARG A CA 1
ATOM 1207 C C . ARG A 1 153 ? 8.250 -9.532 -17.483 1.00 98.62 153 ARG A C 1
ATOM 1209 O O . ARG A 1 153 ? 9.255 -9.287 -16.823 1.00 98.62 153 ARG A O 1
ATOM 1216 N N . THR A 1 154 ? 7.182 -10.147 -16.972 1.00 98.62 154 THR A N 1
ATOM 1217 C CA . THR A 1 154 ? 7.096 -10.619 -15.579 1.00 98.62 154 THR A CA 1
ATOM 1218 C C . THR A 1 154 ? 8.183 -11.655 -15.295 1.00 98.62 154 THR A C 1
ATOM 1220 O O . THR A 1 154 ? 8.945 -11.492 -14.344 1.00 98.62 154 THR A O 1
ATOM 1223 N N . ALA A 1 155 ? 8.314 -12.678 -16.145 1.00 98.44 155 ALA A N 1
ATOM 1224 C CA . ALA A 1 155 ? 9.307 -13.737 -15.980 1.00 98.44 155 ALA A CA 1
ATOM 1225 C C . ALA A 1 155 ? 10.749 -13.210 -16.092 1.00 98.44 155 ALA A C 1
ATOM 1227 O O . ALA A 1 155 ? 11.595 -13.524 -15.253 1.00 98.44 155 ALA A O 1
ATOM 1228 N N . ALA A 1 156 ? 11.035 -12.369 -17.089 1.00 98.62 156 ALA A N 1
ATOM 1229 C CA . ALA A 1 156 ? 12.363 -11.797 -17.289 1.00 98.62 156 ALA A CA 1
ATOM 1230 C C . ALA A 1 156 ? 12.789 -10.886 -16.125 1.00 98.62 156 ALA A C 1
ATOM 1232 O O . ALA A 1 156 ? 13.932 -10.960 -15.672 1.00 98.62 156 ALA A O 1
ATOM 1233 N N . VAL A 1 157 ? 11.880 -10.054 -15.605 1.00 98.44 157 VAL A N 1
ATOM 1234 C CA . VAL A 1 157 ? 12.184 -9.169 -14.472 1.00 98.44 157 VAL A CA 1
ATOM 1235 C C . VAL A 1 157 ? 12.275 -9.945 -13.152 1.00 98.44 157 VAL A C 1
ATOM 1237 O O . VAL A 1 157 ? 13.155 -9.630 -12.353 1.00 98.44 157 VAL A O 1
ATOM 1240 N N . ASP A 1 158 ? 11.471 -10.992 -12.933 1.00 98.06 158 ASP A N 1
ATOM 1241 C CA . ASP A 1 158 ? 11.599 -11.886 -11.766 1.00 98.06 158 ASP A CA 1
ATOM 1242 C C . ASP A 1 158 ? 12.980 -12.567 -11.717 1.00 98.06 158 ASP A C 1
ATOM 1244 O O . ASP A 1 158 ? 13.645 -12.549 -10.678 1.00 98.06 158 ASP A O 1
ATOM 1248 N N . VAL A 1 159 ? 13.480 -13.066 -12.855 1.00 97.75 159 VAL A N 1
ATOM 1249 C CA . VAL A 1 159 ? 14.847 -13.613 -12.957 1.00 97.75 159 VAL A CA 1
ATOM 1250 C C . VAL A 1 159 ? 15.898 -12.574 -12.557 1.00 97.75 159 VAL A C 1
ATOM 1252 O O . VAL A 1 159 ? 16.833 -12.911 -11.826 1.00 97.75 159 VAL A O 1
ATOM 1255 N N . VAL A 1 160 ? 15.751 -11.308 -12.968 1.00 98.12 160 VAL A N 1
ATOM 1256 C CA . VAL A 1 160 ? 16.675 -10.237 -12.552 1.00 98.12 160 VAL A CA 1
ATOM 1257 C C . VAL A 1 160 ? 16.556 -9.944 -11.057 1.00 98.12 160 VAL A C 1
ATOM 1259 O O . VAL A 1 160 ? 17.580 -9.889 -10.382 1.00 98.12 160 VAL A O 1
ATOM 1262 N N . VAL A 1 161 ? 15.343 -9.804 -10.515 1.00 97.62 161 VAL A N 1
ATOM 1263 C CA . VAL A 1 161 ? 15.113 -9.543 -9.081 1.00 97.62 161 VAL A CA 1
ATOM 1264 C C . VAL A 1 161 ? 15.753 -10.634 -8.219 1.00 97.62 161 VAL A C 1
ATOM 1266 O O . VAL A 1 161 ? 16.513 -10.311 -7.306 1.00 97.62 161 VAL A O 1
ATOM 1269 N N . ARG A 1 162 ? 15.555 -11.915 -8.558 1.00 95.56 162 ARG A N 1
ATOM 1270 C CA . ARG A 1 162 ? 16.215 -13.041 -7.871 1.00 95.56 162 ARG A CA 1
ATOM 1271 C C . ARG A 1 162 ? 17.738 -13.007 -8.019 1.00 95.56 162 ARG A C 1
ATOM 1273 O O . ARG A 1 162 ? 18.443 -13.274 -7.052 1.00 95.56 162 ARG A O 1
ATOM 1280 N N . SER A 1 163 ? 18.247 -12.652 -9.201 1.00 96.25 163 SER A N 1
ATOM 1281 C CA . SER A 1 163 ? 19.693 -12.569 -9.475 1.00 96.25 163 SER A CA 1
ATOM 1282 C C . SER A 1 163 ? 20.392 -11.417 -8.744 1.00 96.25 163 SER A C 1
ATOM 1284 O O . SER A 1 163 ? 21.602 -11.475 -8.537 1.00 96.25 163 SER A O 1
ATOM 1286 N N . LEU A 1 164 ? 19.658 -10.366 -8.366 1.00 95.62 164 LEU A N 1
ATOM 1287 C CA . LEU A 1 164 ? 20.170 -9.262 -7.547 1.00 95.62 164 LEU A CA 1
ATOM 1288 C C . LEU A 1 164 ? 20.280 -9.629 -6.057 1.00 95.62 164 LEU A C 1
ATOM 1290 O O . LEU A 1 164 ? 21.115 -9.049 -5.364 1.00 95.62 164 LEU A O 1
ATOM 1294 N N . GLY A 1 165 ? 19.488 -10.602 -5.597 1.00 92.38 165 GLY A N 1
ATOM 1295 C CA . GLY A 1 165 ? 19.582 -11.209 -4.270 1.00 92.38 165 GLY A CA 1
ATOM 1296 C C . GLY A 1 165 ? 19.061 -10.357 -3.104 1.00 92.38 165 GLY A C 1
ATOM 1297 O O . GLY A 1 165 ? 18.852 -9.146 -3.207 1.00 92.38 165 GLY A O 1
ATOM 1298 N N . GLU A 1 166 ? 18.895 -11.023 -1.958 1.00 89.75 166 GLU A N 1
ATOM 1299 C CA . GLU A 1 166 ? 18.384 -10.444 -0.704 1.00 89.75 166 GLU A CA 1
ATOM 1300 C C . GLU A 1 166 ? 19.246 -9.283 -0.170 1.00 89.75 166 GLU A C 1
ATOM 1302 O O . GLU A 1 166 ? 18.723 -8.388 0.485 1.00 89.75 166 GLU A O 1
ATOM 1307 N N . GLU A 1 167 ? 20.550 -9.236 -0.481 1.00 89.81 167 GLU A N 1
ATOM 1308 C CA . GLU A 1 167 ? 21.424 -8.116 -0.085 1.00 89.81 167 GLU A CA 1
ATOM 1309 C C . GLU A 1 167 ? 20.995 -6.775 -0.702 1.00 89.81 167 GLU A C 1
ATOM 1311 O O . GLU A 1 167 ? 21.223 -5.718 -0.109 1.00 89.81 167 GLU A O 1
ATOM 1316 N N . LEU A 1 168 ? 20.399 -6.800 -1.901 1.00 93.12 168 LEU A N 1
ATOM 1317 C CA . LEU A 1 168 ? 19.970 -5.593 -2.605 1.00 93.12 168 LEU A CA 1
ATOM 1318 C C . LEU A 1 168 ? 18.456 -5.387 -2.535 1.00 93.12 168 LEU A C 1
ATOM 1320 O O . LEU A 1 168 ? 18.022 -4.243 -2.385 1.00 93.12 168 LEU A O 1
ATOM 1324 N N . ILE A 1 169 ? 17.671 -6.464 -2.636 1.00 95.06 169 ILE A N 1
ATOM 1325 C CA . ILE A 1 169 ? 16.202 -6.454 -2.572 1.00 95.06 169 ILE A CA 1
ATOM 1326 C C . ILE A 1 169 ? 15.754 -7.449 -1.483 1.00 95.06 169 ILE A C 1
ATOM 1328 O O . ILE A 1 169 ? 15.386 -8.579 -1.802 1.00 95.06 169 ILE A O 1
ATOM 1332 N N . PRO A 1 170 ? 15.802 -7.059 -0.196 1.00 92.69 170 PRO A N 1
ATOM 1333 C CA . PRO A 1 170 ? 15.474 -7.946 0.913 1.00 92.69 170 PRO A CA 1
ATOM 1334 C C . PRO A 1 170 ? 13.968 -8.183 1.068 1.00 92.69 170 PRO A C 1
ATOM 1336 O O . PRO A 1 170 ? 13.137 -7.286 0.872 1.00 92.69 170 PRO A O 1
ATOM 1339 N N . GLY A 1 171 ? 13.624 -9.375 1.545 1.00 89.50 171 GLY A N 1
ATOM 1340 C CA . GLY A 1 171 ? 12.283 -9.746 1.976 1.00 89.50 171 GLY A CA 1
ATOM 1341 C C . GLY A 1 171 ? 11.330 -10.003 0.815 1.00 89.50 171 GLY A C 1
ATOM 1342 O O . GLY A 1 171 ? 10.234 -9.431 0.808 1.00 89.50 171 GLY A O 1
ATOM 1343 N N . ILE A 1 172 ? 11.749 -10.839 -0.140 1.00 92.38 172 ILE A N 1
ATOM 1344 C CA . ILE A 1 172 ? 10.910 -11.415 -1.206 1.00 92.38 172 ILE A CA 1
ATOM 1345 C C . ILE A 1 172 ? 9.685 -12.113 -0.590 1.00 92.38 172 ILE A C 1
ATOM 1347 O O . ILE A 1 172 ? 9.807 -12.809 0.420 1.00 92.38 172 ILE A O 1
ATOM 1351 N N . ARG A 1 173 ? 8.491 -11.932 -1.174 1.00 89.75 173 ARG A N 1
ATOM 1352 C CA . ARG A 1 173 ? 7.227 -12.491 -0.638 1.00 89.75 173 ARG A CA 1
ATOM 1353 C C . ARG A 1 173 ? 6.525 -13.487 -1.555 1.00 89.75 173 ARG A C 1
ATOM 1355 O O . ARG A 1 173 ? 5.561 -14.105 -1.119 1.00 89.75 173 ARG A O 1
ATOM 1362 N N . SER A 1 174 ? 7.009 -13.683 -2.784 1.00 92.56 174 SER A N 1
ATOM 1363 C CA . SER A 1 174 ? 6.277 -14.411 -3.836 1.00 92.56 174 SER A CA 1
ATOM 1364 C C . SER A 1 174 ? 4.899 -13.789 -4.101 1.00 92.56 174 SER A C 1
ATOM 1366 O O . SER A 1 174 ? 3.920 -14.482 -4.369 1.00 92.56 174 SER A O 1
ATOM 1368 N N . GLU A 1 175 ? 4.832 -12.461 -4.008 1.00 95.38 175 GLU A N 1
ATOM 1369 C CA . GLU A 1 175 ? 3.610 -11.670 -4.122 1.00 95.38 175 GLU A CA 1
ATOM 1370 C C . GLU A 1 175 ? 3.822 -10.618 -5.207 1.00 95.38 175 GLU A C 1
ATOM 1372 O O . GLU A 1 175 ? 4.677 -9.738 -5.090 1.00 95.38 175 GLU A O 1
ATOM 1377 N N . LEU A 1 176 ? 3.056 -10.721 -6.288 1.00 97.88 176 LEU A N 1
ATOM 1378 C CA . LEU A 1 176 ? 3.215 -9.868 -7.457 1.00 97.88 176 LEU A CA 1
ATOM 1379 C C . LEU A 1 176 ? 2.311 -8.637 -7.362 1.00 97.88 176 LEU A C 1
ATOM 1381 O O . LEU A 1 176 ? 1.105 -8.761 -7.168 1.00 97.88 176 LEU A O 1
ATOM 1385 N N . PHE A 1 177 ? 2.881 -7.450 -7.552 1.00 98.31 177 PHE A N 1
ATOM 1386 C CA . PHE A 1 177 ? 2.171 -6.180 -7.704 1.00 98.31 177 PHE A CA 1
ATOM 1387 C C . PHE A 1 177 ? 2.058 -5.798 -9.192 1.00 98.31 177 PHE A C 1
ATOM 1389 O O . PHE A 1 177 ? 2.991 -6.044 -9.962 1.00 98.31 177 PHE A O 1
ATOM 1396 N N . PRO A 1 178 ? 0.944 -5.179 -9.627 1.00 97.81 178 PRO A N 1
ATOM 1397 C CA . PRO A 1 178 ? 0.759 -4.770 -11.016 1.00 97.81 178 PRO A CA 1
ATOM 1398 C C . PRO A 1 178 ? 1.635 -3.558 -11.365 1.00 97.81 178 PRO A C 1
ATOM 1400 O O . PRO A 1 178 ? 1.595 -2.535 -10.680 1.00 97.81 178 PRO A O 1
ATOM 1403 N N . VAL A 1 179 ? 2.375 -3.627 -12.475 1.00 98.25 179 VAL A N 1
ATOM 1404 C CA . VAL A 1 179 ? 3.132 -2.483 -13.000 1.00 98.25 179 VAL A CA 1
ATOM 1405 C C . VAL A 1 179 ? 2.272 -1.734 -14.012 1.00 98.25 179 VAL A C 1
ATOM 1407 O O . VAL A 1 179 ? 2.026 -2.199 -15.124 1.00 98.25 179 VAL A O 1
ATOM 1410 N N . THR A 1 180 ? 1.776 -0.570 -13.598 1.00 96.06 180 THR A N 1
ATOM 1411 C CA . THR A 1 180 ? 0.754 0.200 -14.316 1.00 96.06 180 THR A CA 1
ATOM 1412 C C . THR A 1 180 ? 0.969 1.709 -14.108 1.00 96.06 180 THR A C 1
ATOM 1414 O O . THR A 1 180 ? 1.406 2.120 -13.026 1.00 96.06 180 THR A O 1
ATOM 1417 N N . PRO A 1 181 ? 0.703 2.572 -15.110 1.00 93.06 181 PRO A N 1
ATOM 1418 C CA . PRO A 1 181 ? 0.926 4.016 -14.991 1.00 93.06 181 PRO A CA 1
ATOM 1419 C C . PRO A 1 181 ? -0.085 4.697 -14.052 1.00 93.06 181 PRO A C 1
ATOM 1421 O O . PRO A 1 181 ? 0.199 5.756 -13.482 1.00 93.06 181 PRO A O 1
ATOM 1424 N N . SER A 1 182 ? -1.251 4.089 -13.838 1.00 91.62 182 SER A N 1
ATOM 1425 C CA . SER A 1 182 ? -2.347 4.580 -12.993 1.00 91.62 182 SER A CA 1
ATOM 1426 C C . SER A 1 182 ? -3.139 3.421 -12.391 1.00 91.62 182 SER A C 1
ATOM 1428 O O . SER A 1 182 ? -2.943 2.268 -12.751 1.00 91.62 182 SER A O 1
ATOM 1430 N N . PHE A 1 183 ? -4.028 3.713 -11.444 1.00 89.56 183 PHE A N 1
ATOM 1431 C CA . PHE A 1 183 ? -4.99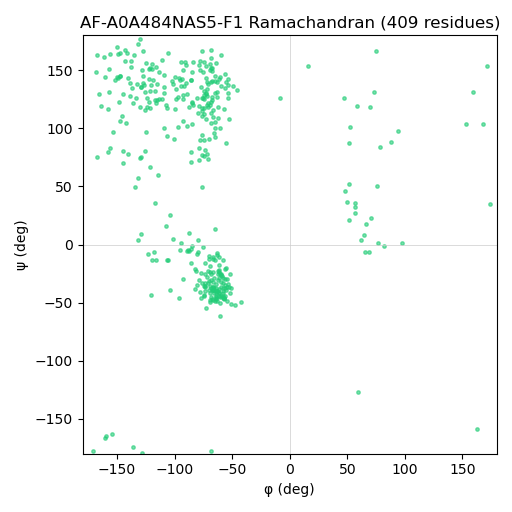7 2.718 -11.001 1.00 89.56 183 PHE A CA 1
ATOM 1432 C C . PHE A 1 183 ? -6.013 2.451 -12.121 1.00 89.56 183 PHE A C 1
ATOM 1434 O O . PHE A 1 183 ? -6.285 3.351 -12.914 1.00 89.56 183 PHE A O 1
ATOM 1441 N N . ASP A 1 184 ? -6.555 1.234 -12.174 1.00 85.19 184 ASP A N 1
ATOM 1442 C CA . ASP A 1 184 ? -7.549 0.773 -13.162 1.00 85.19 184 ASP A CA 1
ATOM 1443 C C . ASP A 1 184 ? -7.099 0.786 -14.643 1.00 85.19 184 ASP A C 1
ATOM 1445 O O . ASP A 1 184 ? -7.859 0.422 -15.537 1.00 85.19 184 ASP A O 1
ATOM 1449 N N . THR A 1 185 ? -5.838 1.132 -14.937 1.00 91.12 185 THR A N 1
ATOM 1450 C CA . THR A 1 185 ? -5.231 0.863 -16.251 1.00 91.12 185 THR A CA 1
ATOM 1451 C C . THR A 1 185 ? -4.630 -0.546 -16.300 1.00 91.12 185 THR A C 1
ATOM 1453 O O . THR A 1 185 ? -4.018 -0.960 -15.307 1.00 91.12 185 THR A O 1
ATOM 1456 N N . PRO A 1 186 ? -4.737 -1.269 -17.438 1.00 93.62 186 PRO A N 1
ATOM 1457 C CA . PRO A 1 186 ? -4.141 -2.593 -17.609 1.00 93.62 186 PRO A CA 1
ATOM 1458 C C . PRO A 1 186 ? -2.670 -2.629 -17.187 1.00 93.62 186 PRO A C 1
ATOM 1460 O O . PRO A 1 186 ? -1.903 -1.713 -17.488 1.00 93.62 186 PRO A O 1
ATOM 1463 N N . ALA A 1 187 ? -2.281 -3.679 -16.465 1.00 96.62 187 ALA A N 1
ATOM 1464 C CA . ALA A 1 187 ? -0.897 -3.868 -16.055 1.00 96.62 187 ALA A CA 1
ATOM 1465 C C . ALA A 1 187 ? -0.049 -4.277 -17.267 1.00 96.62 187 ALA A C 1
ATOM 1467 O O . ALA A 1 187 ? -0.394 -5.222 -17.972 1.00 96.62 187 ALA A O 1
ATOM 1468 N N . PHE A 1 188 ? 1.074 -3.594 -17.490 1.00 98.00 188 PHE A N 1
ATOM 1469 C CA . PHE A 1 188 ? 1.995 -3.937 -18.577 1.00 98.00 188 PHE A CA 1
ATOM 1470 C C . PHE A 1 188 ? 2.794 -5.211 -18.298 1.00 98.00 188 PHE A C 1
ATOM 1472 O O . PHE A 1 188 ? 3.287 -5.827 -19.241 1.00 98.00 188 PHE A O 1
ATOM 1479 N N . PHE A 1 189 ? 2.978 -5.528 -17.013 1.00 98.50 189 PHE A N 1
ATOM 1480 C CA . PHE A 1 189 ? 3.544 -6.750 -16.438 1.00 98.50 189 PHE A CA 1
ATOM 1481 C C . PHE A 1 189 ? 3.334 -6.718 -14.911 1.00 98.50 189 PHE A C 1
ATOM 1483 O O . PHE A 1 189 ? 2.745 -5.764 -14.386 1.00 98.50 189 PHE A O 1
ATOM 1490 N N . SER A 1 190 ? 3.822 -7.726 -14.188 1.00 98.44 190 SER A N 1
ATOM 1491 C CA . SER A 1 190 ? 3.800 -7.755 -12.721 1.00 98.44 190 SER A CA 1
ATOM 1492 C 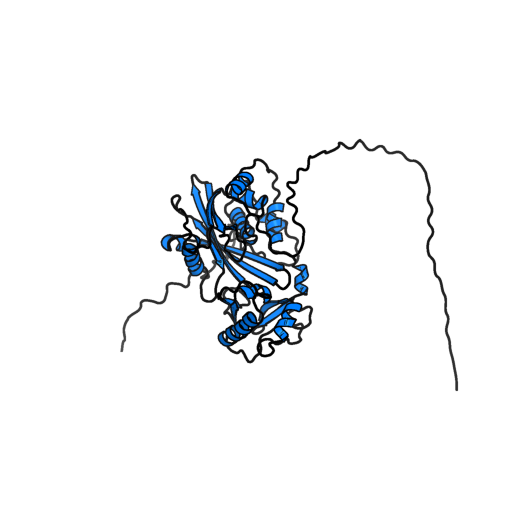C . SER A 1 190 ? 5.203 -7.874 -12.123 1.00 98.44 190 SER A C 1
ATOM 1494 O O . SER A 1 190 ? 6.108 -8.431 -12.736 1.00 98.44 190 SER A O 1
ATOM 1496 N N . LEU A 1 191 ? 5.389 -7.345 -10.915 1.00 98.56 191 LEU A N 1
ATOM 1497 C CA . LEU A 1 191 ? 6.682 -7.251 -10.236 1.00 98.56 191 LEU A CA 1
ATOM 1498 C C . LEU A 1 191 ? 6.564 -7.735 -8.788 1.00 98.56 191 LEU A C 1
ATOM 1500 O O . LEU A 1 191 ? 5.614 -7.375 -8.101 1.00 98.56 191 LEU A O 1
ATOM 1504 N N . GLU A 1 192 ? 7.541 -8.499 -8.301 1.00 97.94 192 GLU A N 1
ATOM 1505 C CA . GLU A 1 192 ? 7.627 -8.900 -6.889 1.00 97.94 192 GLU A CA 1
ATOM 1506 C C . GLU A 1 192 ? 7.562 -7.681 -5.948 1.00 97.94 192 GLU A C 1
ATOM 1508 O O . GLU A 1 192 ? 8.293 -6.696 -6.106 1.00 97.94 192 GLU A O 1
ATOM 1513 N N . ARG A 1 193 ? 6.687 -7.758 -4.941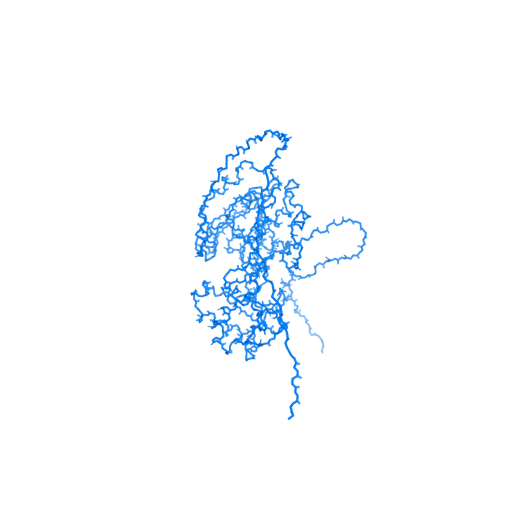 1.00 96.88 193 ARG A N 1
ATOM 1514 C CA . ARG A 1 193 ? 6.382 -6.697 -3.971 1.00 96.88 193 ARG A CA 1
ATOM 1515 C C . ARG A 1 193 ? 7.623 -6.104 -3.305 1.00 96.88 193 ARG A C 1
ATOM 1517 O O . ARG A 1 193 ? 7.656 -4.894 -3.074 1.00 96.88 193 ARG A O 1
ATOM 1524 N N . ALA A 1 194 ? 8.639 -6.910 -3.001 1.00 96.31 194 ALA A N 1
ATOM 1525 C CA . ALA A 1 194 ? 9.900 -6.423 -2.434 1.00 96.31 194 ALA A CA 1
ATOM 1526 C C . ALA A 1 194 ? 10.674 -5.487 -3.387 1.00 96.31 194 ALA A C 1
ATOM 1528 O O . ALA A 1 194 ? 11.295 -4.521 -2.939 1.00 96.31 194 ALA A O 1
ATOM 1529 N N . ALA A 1 195 ? 10.593 -5.726 -4.699 1.00 97.94 195 ALA A N 1
ATOM 1530 C CA . ALA A 1 195 ? 11.270 -4.939 -5.727 1.00 97.94 195 ALA A CA 1
ATOM 1531 C C . ALA A 1 195 ? 10.521 -3.645 -6.097 1.00 97.94 195 ALA A C 1
ATOM 1533 O O . ALA A 1 195 ? 11.151 -2.694 -6.562 1.00 97.94 195 ALA A O 1
ATOM 1534 N N . ALA A 1 196 ? 9.207 -3.567 -5.855 1.00 98.00 196 ALA A N 1
ATOM 1535 C CA . ALA A 1 196 ? 8.368 -2.405 -6.168 1.00 98.00 196 ALA A CA 1
ATOM 1536 C C . ALA A 1 196 ? 8.991 -1.020 -5.841 1.00 98.00 196 ALA A C 1
ATOM 1538 O O . ALA A 1 196 ? 9.017 -0.169 -6.736 1.00 98.00 196 ALA A O 1
ATOM 1539 N N . PRO A 1 197 ? 9.549 -0.767 -4.635 1.00 97.56 197 PRO A N 1
ATOM 1540 C CA . PRO A 1 197 ? 10.187 0.516 -4.329 1.00 97.56 197 PRO A CA 1
ATOM 1541 C C . PRO A 1 197 ? 11.498 0.784 -5.089 1.00 97.56 197 PRO A C 1
ATOM 1543 O O . PRO A 1 197 ? 11.839 1.946 -5.279 1.00 97.56 197 PRO A O 1
ATOM 1546 N N . TYR A 1 198 ? 12.236 -0.234 -5.537 1.00 98.38 198 TYR A N 1
ATOM 1547 C CA . TYR A 1 198 ? 13.499 -0.064 -6.281 1.00 98.38 198 TYR A CA 1
ATOM 1548 C C . TYR A 1 198 ? 13.268 0.300 -7.753 1.00 98.38 198 TYR A C 1
ATOM 1550 O O . TYR A 1 198 ? 14.057 1.024 -8.359 1.00 98.38 198 TYR A O 1
ATOM 1558 N N . PHE A 1 199 ? 12.151 -0.170 -8.311 1.00 98.62 199 PHE A N 1
ATOM 1559 C CA . PHE A 1 199 ? 11.646 0.247 -9.620 1.00 98.62 199 PHE A CA 1
ATOM 1560 C C . PHE A 1 199 ? 10.774 1.512 -9.548 1.00 98.62 199 PHE A C 1
ATOM 1562 O O . PHE A 1 199 ? 10.314 2.007 -10.578 1.00 98.62 199 PHE A O 1
ATOM 1569 N N . GLY A 1 200 ? 10.517 2.027 -8.341 1.00 98.06 200 GLY A N 1
ATOM 1570 C CA . GLY A 1 200 ? 9.704 3.214 -8.087 1.00 98.06 200 GLY A CA 1
ATOM 1571 C C . GLY A 1 200 ? 8.283 3.133 -8.638 1.00 98.06 200 GLY A C 1
ATOM 1572 O O . GLY A 1 200 ? 7.717 4.165 -9.010 1.00 98.06 200 GLY A O 1
ATOM 1573 N N . ILE A 1 201 ? 7.717 1.928 -8.772 1.00 98.38 201 ILE A N 1
ATOM 1574 C CA . ILE A 1 201 ? 6.368 1.754 -9.325 1.00 98.38 201 ILE A CA 1
ATOM 1575 C C . ILE A 1 201 ? 5.315 2.321 -8.369 1.00 98.38 201 ILE A C 1
ATOM 1577 O O . ILE A 1 201 ? 5.561 2.480 -7.171 1.00 98.38 201 ILE A O 1
ATOM 1581 N N . LYS A 1 202 ? 4.115 2.598 -8.884 1.00 96.75 202 LYS A N 1
ATOM 1582 C CA . LYS A 1 202 ? 2.967 2.852 -8.007 1.00 96.75 202 LYS A CA 1
ATOM 1583 C C . LYS A 1 202 ? 2.577 1.557 -7.297 1.00 96.75 202 LYS A C 1
ATOM 1585 O O . LYS A 1 202 ? 2.275 0.569 -7.959 1.00 96.75 202 LYS A O 1
ATOM 1590 N N . ALA A 1 203 ? 2.571 1.579 -5.969 1.00 96.75 203 ALA A N 1
ATOM 1591 C CA . ALA A 1 203 ? 2.086 0.480 -5.143 1.00 96.75 203 ALA A CA 1
ATOM 1592 C C . ALA A 1 203 ? 0.689 0.812 -4.609 1.00 96.75 203 ALA A C 1
ATOM 1594 O O . ALA A 1 203 ? 0.425 1.949 -4.216 1.00 96.75 203 ALA A O 1
ATOM 1595 N N . TYR A 1 204 ? -0.195 -0.180 -4.568 1.00 97.38 204 TYR A N 1
ATOM 1596 C CA . TYR A 1 204 ? -1.566 -0.021 -4.089 1.00 97.38 204 TYR A CA 1
ATOM 1597 C C . TYR A 1 204 ? -1.791 -0.861 -2.828 1.00 97.38 204 TYR A C 1
ATOM 1599 O O . TYR A 1 204 ? -1.124 -1.876 -2.618 1.00 97.38 204 TYR A O 1
ATOM 1607 N N . GLY A 1 205 ? -2.726 -0.439 -1.981 1.00 97.25 205 GLY A N 1
ATOM 1608 C CA . GLY A 1 205 ? -3.125 -1.171 -0.780 1.00 97.25 205 GLY A CA 1
ATOM 1609 C C . GLY A 1 205 ? -4.531 -0.803 -0.330 1.00 97.25 205 GLY A C 1
ATOM 1610 O O . GLY A 1 205 ? -5.078 0.218 -0.752 1.00 97.25 205 GLY A O 1
ATOM 1611 N N . VAL A 1 206 ? -5.116 -1.629 0.533 1.00 98.06 206 VAL A N 1
ATOM 1612 C CA . VAL A 1 206 ? -6.435 -1.403 1.139 1.00 98.06 206 VAL A CA 1
ATOM 1613 C C . VAL A 1 206 ? -6.270 -1.257 2.643 1.00 98.06 206 VAL A C 1
ATOM 1615 O O . VAL A 1 206 ? -5.570 -2.041 3.273 1.00 98.06 206 VAL A O 1
ATOM 1618 N N . HIS A 1 207 ? -6.881 -0.229 3.220 1.00 98.31 207 HIS A N 1
ATOM 1619 C CA . HIS A 1 207 ? -6.753 0.107 4.635 1.00 98.31 207 HIS A CA 1
ATOM 1620 C C . HIS A 1 207 ? -8.136 0.395 5.212 1.00 98.31 207 HIS A C 1
ATOM 1622 O O . HIS A 1 207 ? -8.861 1.236 4.676 1.00 98.31 207 HIS A O 1
ATOM 1628 N N . MET A 1 208 ? -8.506 -0.284 6.300 1.00 98.19 208 MET A N 1
ATOM 1629 C CA . MET A 1 208 ? -9.856 -0.201 6.857 1.00 98.19 208 MET A CA 1
ATOM 1630 C C . MET A 1 208 ? -9.883 0.263 8.314 1.00 98.19 208 MET A C 1
ATOM 1632 O O . MET A 1 208 ? -9.366 -0.391 9.222 1.00 98.19 208 MET A O 1
ATOM 1636 N N . ASN A 1 209 ? -10.615 1.349 8.551 1.00 98.19 209 ASN A N 1
ATOM 1637 C CA . ASN A 1 209 ? -11.012 1.787 9.881 1.00 98.19 209 ASN A CA 1
ATOM 1638 C C . ASN A 1 209 ? -12.184 0.923 10.372 1.00 98.19 209 ASN A C 1
ATOM 1640 O O . ASN A 1 209 ? -13.355 1.237 10.136 1.00 98.19 209 ASN A O 1
ATOM 1644 N N . GLY A 1 210 ? -11.873 -0.183 11.049 1.00 98.12 210 GLY A N 1
ATOM 1645 C CA . GLY A 1 210 ? -12.861 -0.952 11.803 1.00 98.12 210 GLY A CA 1
ATOM 1646 C C . GLY A 1 210 ? -13.229 -0.213 13.086 1.00 98.12 210 GLY A C 1
ATOM 1647 O O . GLY A 1 210 ? -12.388 -0.072 13.975 1.00 98.12 210 GLY A O 1
ATOM 1648 N N . TYR A 1 211 ? -14.465 0.273 13.195 1.00 98.19 211 TYR A N 1
ATOM 1649 C CA . TYR A 1 211 ? -14.907 1.066 14.342 1.00 98.19 211 TYR A CA 1
ATOM 1650 C C . TYR A 1 211 ? -16.196 0.539 14.966 1.00 98.19 211 TYR A C 1
ATOM 1652 O O . TYR A 1 211 ? -17.072 -0.003 14.297 1.00 98.19 211 TYR A O 1
ATOM 1660 N N . VAL A 1 212 ? -16.325 0.752 16.268 1.00 97.75 212 VAL A N 1
ATOM 1661 C CA . VAL A 1 212 ? -17.526 0.483 17.058 1.00 97.75 212 VAL A CA 1
ATOM 1662 C C . VAL A 1 212 ? -18.074 1.820 17.552 1.00 97.75 212 VAL A C 1
ATOM 1664 O O . VAL A 1 212 ? -17.318 2.763 17.785 1.00 97.75 212 VAL A O 1
ATOM 1667 N N . GLU A 1 213 ? -19.389 1.928 17.715 1.00 95.50 213 GLU A N 1
ATOM 1668 C CA . GLU A 1 213 ? -20.034 3.121 18.265 1.00 95.50 213 GLU A CA 1
ATOM 1669 C C . GLU A 1 213 ? -20.825 2.736 19.514 1.00 95.50 213 GLU A C 1
ATOM 1671 O O . GLU A 1 213 ? -21.745 1.932 19.409 1.00 95.50 213 GLU A O 1
ATOM 1676 N N . LYS A 1 214 ? -20.455 3.294 20.673 1.00 92.31 214 LYS A N 1
ATOM 1677 C CA . LYS A 1 214 ? -21.060 3.019 21.985 1.00 92.31 214 LYS A CA 1
ATOM 1678 C C . LYS A 1 214 ? -21.538 4.331 22.591 1.00 92.31 214 LYS A C 1
ATOM 1680 O O . LYS A 1 214 ? -20.757 5.278 22.676 1.00 92.31 214 LYS A O 1
ATOM 1685 N N . SER A 1 215 ? -22.808 4.425 22.982 1.00 90.81 215 SER A N 1
ATOM 1686 C CA . SER A 1 215 ? -23.393 5.648 23.574 1.00 90.81 215 SER A CA 1
ATOM 1687 C C . SER A 1 215 ? -23.125 6.938 22.767 1.00 90.81 215 SER A C 1
ATOM 1689 O O . SER A 1 215 ? -22.873 7.999 23.334 1.00 90.81 215 SER A O 1
ATOM 1691 N N . GLY A 1 216 ? -23.128 6.845 21.430 1.00 86.62 216 GLY A N 1
ATOM 1692 C CA . GLY A 1 216 ? -22.835 7.960 20.512 1.00 86.62 216 GLY A CA 1
ATOM 1693 C C . GLY A 1 216 ? -21.349 8.333 20.369 1.00 86.62 216 GLY A C 1
ATOM 1694 O O . GLY A 1 216 ? -21.020 9.262 19.632 1.00 86.62 216 GLY A O 1
ATOM 1695 N N . GLN A 1 217 ? -20.438 7.621 21.038 1.00 90.19 217 GLN A N 1
ATOM 1696 C CA . GLN A 1 217 ? -18.989 7.779 20.899 1.00 90.19 217 GLN A CA 1
ATOM 1697 C C . GLN A 1 217 ? -18.407 6.679 20.010 1.00 90.19 217 GLN A C 1
ATOM 1699 O O . GLN A 1 217 ? -18.766 5.510 20.139 1.00 90.19 217 GLN A O 1
ATOM 1704 N N . LYS A 1 218 ? -17.482 7.041 19.116 1.00 94.00 218 LYS A N 1
ATOM 1705 C CA . LYS A 1 218 ? -16.774 6.084 18.256 1.00 94.00 218 LYS A CA 1
ATOM 1706 C C . LYS A 1 218 ? -15.449 5.640 18.878 1.00 94.00 218 LYS A C 1
ATOM 1708 O O . LYS A 1 218 ? -14.702 6.451 19.431 1.00 94.00 218 LYS A O 1
ATOM 1713 N N . PHE A 1 219 ? -15.145 4.364 18.693 1.00 96.75 219 PHE A N 1
ATOM 1714 C CA . PHE A 1 219 ? -13.914 3.699 19.099 1.00 96.75 219 PHE A CA 1
ATOM 1715 C C . PHE A 1 219 ? -13.349 2.944 17.896 1.00 96.75 219 PHE A C 1
ATOM 1717 O O . PHE A 1 219 ? -14.102 2.271 17.194 1.00 96.75 219 PHE A O 1
ATOM 1724 N N . LEU A 1 220 ? -12.046 3.044 17.656 1.00 97.88 220 LEU A N 1
ATOM 1725 C CA . LEU A 1 220 ? -11.350 2.294 16.613 1.00 97.88 220 LEU A CA 1
ATOM 1726 C C . LEU A 1 220 ? -10.765 1.015 17.205 1.00 97.88 220 LEU A C 1
ATOM 1728 O O . LEU A 1 220 ? -10.164 1.044 18.280 1.00 97.88 220 LEU A O 1
ATOM 1732 N N . TRP A 1 221 ? -10.907 -0.096 16.489 1.00 98.56 221 TRP A N 1
ATOM 1733 C CA . TRP A 1 221 ? -10.054 -1.255 16.712 1.00 98.56 221 TRP A CA 1
ATOM 1734 C C . TRP A 1 221 ? -8.678 -0.977 16.103 1.00 98.56 221 TRP A C 1
ATOM 1736 O O . TRP A 1 221 ? -8.563 -0.628 14.929 1.00 98.56 221 TRP A O 1
ATOM 1746 N N . VAL A 1 222 ? -7.643 -1.121 16.924 1.00 98.50 222 VAL A N 1
ATOM 1747 C CA . VAL A 1 222 ? -6.237 -0.923 16.565 1.00 98.50 222 VAL A CA 1
ATOM 1748 C C . VAL A 1 222 ? -5.520 -2.259 16.727 1.00 98.50 222 VAL A C 1
ATOM 1750 O O . VAL A 1 222 ? -5.573 -2.851 17.809 1.00 98.50 222 VAL A O 1
ATOM 1753 N N . GLY A 1 223 ? -4.862 -2.734 15.671 1.00 98.06 223 GLY A N 1
ATOM 1754 C CA . GLY A 1 223 ? -3.981 -3.899 15.733 1.00 98.06 223 GLY A CA 1
ATOM 1755 C C . GLY A 1 223 ? -2.571 -3.511 16.181 1.00 98.06 223 GLY A C 1
ATOM 1756 O O . GLY A 1 223 ? -2.093 -2.418 15.874 1.00 98.06 223 GLY A O 1
ATOM 1757 N N . LYS A 1 224 ? -1.881 -4.411 16.882 1.00 97.81 224 LYS A N 1
ATOM 1758 C CA . LYS A 1 224 ? -0.426 -4.381 17.086 1.00 97.81 224 LYS A CA 1
ATOM 1759 C C . LYS A 1 224 ? 0.183 -5.492 16.241 1.00 97.81 224 LYS A C 1
ATOM 1761 O O . LYS A 1 224 ? -0.178 -6.653 16.402 1.00 97.81 224 LYS A O 1
ATOM 1766 N N . ARG A 1 225 ? 1.064 -5.135 15.311 1.00 97.44 225 ARG A N 1
ATOM 1767 C CA . ARG A 1 225 ? 1.664 -6.053 14.332 1.00 97.44 225 ARG A CA 1
ATOM 1768 C C . ARG A 1 225 ? 2.539 -7.085 15.034 1.00 97.44 225 ARG A C 1
ATOM 1770 O O . ARG A 1 225 ? 3.273 -6.733 15.951 1.00 97.44 225 ARG A O 1
ATOM 1777 N N . SER A 1 226 ? 2.493 -8.329 14.567 1.00 95.75 226 SER A N 1
ATOM 1778 C CA . SER A 1 226 ? 3.370 -9.404 15.036 1.00 95.75 226 SER A CA 1
ATOM 1779 C C . SER A 1 226 ? 4.847 -9.017 14.893 1.00 95.75 226 SER A C 1
ATOM 1781 O O . SER A 1 226 ? 5.251 -8.437 13.880 1.00 95.75 226 SER A O 1
ATOM 1783 N N . ASP A 1 227 ? 5.669 -9.361 15.889 1.00 93.75 227 ASP A N 1
ATOM 1784 C CA . ASP A 1 227 ? 7.127 -9.158 15.850 1.00 93.75 227 ASP A CA 1
ATOM 1785 C C . ASP A 1 227 ? 7.796 -9.940 14.695 1.00 93.75 227 ASP A C 1
ATOM 1787 O O . ASP A 1 227 ? 8.896 -9.594 14.270 1.00 93.75 227 ASP A O 1
ATOM 1791 N N . ASN A 1 228 ? 7.110 -10.940 14.124 1.00 91.12 228 ASN A N 1
ATOM 1792 C CA . ASN A 1 228 ? 7.572 -11.710 12.964 1.00 91.12 228 ASN A CA 1
ATOM 1793 C C . ASN A 1 228 ? 7.358 -10.991 11.613 1.00 91.12 228 ASN A C 1
ATOM 1795 O O . ASN A 1 228 ? 7.780 -11.497 10.571 1.00 91.12 228 ASN A O 1
ATOM 1799 N N . LYS A 1 229 ? 6.682 -9.832 11.574 1.00 89.69 229 LYS A N 1
ATOM 1800 C CA . LYS A 1 229 ? 6.420 -9.114 10.316 1.00 89.69 229 LYS A CA 1
ATOM 1801 C C . LYS A 1 229 ? 7.706 -8.500 9.757 1.00 89.69 229 LYS A C 1
ATOM 1803 O O . LYS A 1 229 ? 8.278 -7.594 10.352 1.00 89.69 229 LYS A O 1
ATOM 1808 N N . VAL A 1 230 ? 8.054 -8.881 8.523 1.00 87.00 230 VAL A N 1
ATOM 1809 C CA . VAL A 1 230 ? 9.211 -8.364 7.748 1.00 87.00 230 VAL A CA 1
ATOM 1810 C C . VAL A 1 230 ? 9.266 -6.828 7.666 1.00 87.00 230 VAL A C 1
ATOM 1812 O O . VAL A 1 230 ? 10.327 -6.251 7.466 1.00 87.00 230 VAL A O 1
ATOM 1815 N N . THR A 1 231 ? 8.129 -6.136 7.792 1.00 87.38 231 THR A N 1
ATOM 1816 C CA . THR A 1 231 ? 8.085 -4.668 7.856 1.00 87.38 231 THR A CA 1
ATOM 1817 C C . THR A 1 231 ? 7.274 -4.190 9.052 1.00 87.38 231 THR A C 1
ATOM 1819 O O . THR A 1 231 ? 6.161 -4.666 9.295 1.00 87.38 231 THR A O 1
ATOM 1822 N N . TYR A 1 232 ? 7.816 -3.196 9.760 1.00 92.00 232 TYR A N 1
ATOM 1823 C CA . TYR A 1 232 ? 7.200 -2.565 10.932 1.00 92.00 232 TYR A CA 1
ATOM 1824 C C . TYR A 1 232 ? 6.738 -3.578 12.013 1.00 92.00 232 TYR A C 1
ATOM 1826 O O . TYR A 1 232 ? 5.564 -3.541 12.394 1.00 92.00 232 TYR A O 1
ATOM 1834 N N . PRO A 1 233 ? 7.604 -4.505 12.476 1.00 94.81 233 PRO A N 1
ATOM 1835 C CA . PRO A 1 233 ? 7.269 -5.438 13.556 1.00 94.81 233 PRO A CA 1
ATOM 1836 C C . PRO A 1 233 ? 6.928 -4.686 14.851 1.00 94.81 233 PRO A C 1
ATOM 1838 O O . PRO A 1 233 ? 7.487 -3.618 15.119 1.00 94.81 233 PRO A O 1
ATOM 1841 N N . GLY A 1 234 ? 5.970 -5.201 15.624 1.00 96.06 234 GLY A N 1
ATOM 1842 C CA . GLY A 1 234 ? 5.556 -4.645 16.919 1.00 96.06 234 GLY A CA 1
ATOM 1843 C C . GLY A 1 234 ? 4.829 -3.288 16.882 1.00 96.06 234 GLY A C 1
ATOM 1844 O O . GLY A 1 234 ? 4.355 -2.829 17.921 1.00 96.06 234 GLY A O 1
ATOM 1845 N N . MET A 1 235 ? 4.722 -2.626 15.722 1.00 97.69 235 MET A N 1
ATOM 1846 C CA . MET A 1 235 ? 4.071 -1.314 15.584 1.00 97.69 235 MET A CA 1
ATOM 1847 C C . MET A 1 235 ? 2.538 -1.415 15.568 1.00 97.69 235 MET A C 1
ATOM 1849 O O . MET A 1 235 ? 1.977 -2.446 15.203 1.00 97.69 235 MET A O 1
ATOM 1853 N N . LEU A 1 236 ? 1.847 -0.323 15.906 1.00 98.31 236 LEU A N 1
ATOM 1854 C CA . LEU A 1 236 ? 0.397 -0.217 15.728 1.00 98.31 236 LEU A CA 1
ATOM 1855 C C . LEU A 1 236 ? 0.037 -0.070 14.239 1.00 98.31 236 LEU A C 1
ATOM 1857 O O . LEU A 1 236 ? 0.723 0.629 13.485 1.00 98.31 236 LEU A O 1
ATOM 1861 N N . ASP A 1 237 ? -1.069 -0.686 13.837 1.00 97.88 237 ASP A N 1
ATOM 1862 C CA . ASP A 1 237 ? -1.675 -0.618 12.503 1.00 97.88 237 ASP A CA 1
ATOM 1863 C C . ASP A 1 237 ? -3.202 -0.445 12.635 1.00 97.88 237 ASP A C 1
ATOM 1865 O O . ASP A 1 237 ? -3.741 -0.259 13.731 1.00 97.88 237 ASP A O 1
ATOM 1869 N N . HIS A 1 238 ? -3.913 -0.484 11.514 1.00 97.44 238 HIS A N 1
ATOM 1870 C CA . HIS A 1 238 ? -5.375 -0.536 11.492 1.00 97.44 238 HIS A CA 1
ATOM 1871 C C . HIS A 1 238 ? -5.893 -1.880 12.020 1.00 97.44 238 HIS A C 1
ATOM 1873 O O . HIS A 1 238 ? -5.120 -2.756 12.403 1.00 97.44 238 HIS A O 1
ATOM 1879 N N . LEU A 1 239 ? -7.216 -2.060 12.006 1.00 97.81 239 LEU A N 1
ATOM 1880 C CA . LEU A 1 239 ? -7.795 -3.390 12.182 1.00 97.81 239 LEU A CA 1
ATOM 1881 C C . LEU A 1 239 ? -7.467 -4.313 10.997 1.00 97.81 239 LEU A C 1
ATOM 1883 O O . LEU A 1 239 ? -7.266 -5.498 11.221 1.00 97.81 239 LEU A O 1
ATOM 1887 N N . VAL A 1 240 ? -7.437 -3.771 9.769 1.00 98.25 240 VAL A N 1
ATOM 1888 C CA . VAL A 1 240 ? -7.120 -4.500 8.526 1.00 98.25 240 VAL A CA 1
ATOM 1889 C C . VAL A 1 240 ? -6.356 -3.579 7.560 1.00 98.25 240 VAL A C 1
ATOM 1891 O O . VAL A 1 240 ? -6.811 -2.450 7.319 1.00 98.25 240 VAL A O 1
ATOM 1894 N N . ALA A 1 241 ? -5.215 -4.016 7.015 1.00 97.38 241 ALA A N 1
ATOM 1895 C CA . ALA A 1 241 ? -4.337 -3.219 6.147 1.00 97.38 241 ALA A CA 1
ATOM 1896 C C . ALA A 1 241 ? -3.398 -4.040 5.218 1.00 97.38 241 ALA A C 1
ATOM 1898 O O . ALA A 1 241 ? -2.183 -4.118 5.442 1.00 97.38 241 ALA A O 1
ATOM 1899 N N . GLY A 1 242 ? -3.932 -4.541 4.098 1.00 95.50 242 GLY A N 1
ATOM 1900 C CA . GLY A 1 242 ? -3.178 -5.294 3.085 1.00 95.50 242 GLY A CA 1
ATOM 1901 C C . GLY A 1 242 ? -2.562 -4.455 1.954 1.00 95.50 242 GLY A C 1
ATOM 1902 O O . GLY A 1 242 ? -3.036 -3.372 1.597 1.00 95.50 242 GLY A O 1
ATOM 1903 N N . GLY A 1 243 ? -1.516 -5.002 1.322 1.00 96.50 243 GLY A N 1
ATOM 1904 C CA . GLY A 1 243 ? -1.129 -4.589 -0.037 1.00 96.50 243 GLY A CA 1
ATOM 1905 C C . GLY A 1 243 ? -2.195 -5.026 -1.047 1.00 96.50 243 GLY A C 1
ATOM 1906 O O . GLY A 1 243 ? -3.066 -5.814 -0.695 1.00 96.50 243 GLY A O 1
ATOM 1907 N N . LEU A 1 244 ? -2.158 -4.522 -2.282 1.00 97.19 244 LEU A N 1
ATOM 1908 C CA . LEU A 1 244 ? -3.056 -4.961 -3.355 1.00 97.19 244 LEU A CA 1
ATOM 1909 C C . LEU A 1 244 ? -2.267 -5.768 -4.406 1.00 97.19 244 LEU A C 1
ATOM 1911 O O . LEU A 1 244 ? -1.597 -5.163 -5.250 1.00 97.19 244 LEU A O 1
ATOM 1915 N N . PRO A 1 245 ? -2.335 -7.112 -4.365 1.00 96.12 245 PRO A N 1
ATOM 1916 C CA . PRO A 1 245 ? -1.735 -7.975 -5.374 1.00 96.12 245 PRO A CA 1
ATOM 1917 C C . PRO A 1 245 ? -2.283 -7.732 -6.785 1.00 96.12 245 PRO A C 1
ATOM 1919 O O . PRO A 1 245 ? -3.370 -7.189 -6.992 1.00 96.12 245 PRO A O 1
ATOM 1922 N N . HIS A 1 246 ? -1.547 -8.216 -7.778 1.00 93.75 246 HIS A N 1
ATOM 1923 C CA . HIS A 1 246 ? -2.047 -8.381 -9.133 1.00 93.75 246 HIS A CA 1
ATOM 1924 C C . HIS A 1 246 ? -3.238 -9.359 -9.159 1.00 93.75 246 HIS A C 1
ATOM 1926 O O . HIS A 1 246 ? -3.246 -10.367 -8.456 1.00 93.75 246 HIS A O 1
ATOM 1932 N N . GLY A 1 247 ? -4.232 -9.083 -10.008 1.00 92.25 247 GLY A N 1
ATOM 1933 C CA . GLY A 1 247 ? -5.344 -10.002 -10.283 1.00 92.25 247 GLY A CA 1
ATOM 1934 C C . GLY A 1 247 ? -6.496 -10.001 -9.269 1.00 92.25 247 GLY A C 1
ATOM 1935 O O . GLY A 1 247 ? -7.479 -10.703 -9.496 1.00 92.25 247 GLY A O 1
ATOM 1936 N N . ILE A 1 248 ? -6.433 -9.205 -8.193 1.00 95.06 248 ILE A N 1
ATOM 1937 C CA . ILE A 1 248 ? -7.513 -9.079 -7.200 1.00 95.06 248 ILE A CA 1
ATOM 1938 C C . ILE A 1 248 ? -8.055 -7.642 -7.128 1.00 95.06 248 ILE A C 1
ATOM 1940 O O . ILE A 1 248 ? -7.315 -6.667 -7.242 1.00 95.06 248 ILE A O 1
ATOM 1944 N N . SER A 1 249 ? -9.373 -7.496 -6.960 1.00 95.12 249 SER A N 1
ATOM 1945 C CA . SER A 1 249 ? -10.015 -6.185 -6.794 1.00 95.12 249 SER A CA 1
ATOM 1946 C C . SER A 1 249 ? -9.850 -5.667 -5.363 1.00 95.12 249 SER A C 1
ATOM 1948 O O . SER A 1 249 ? -9.760 -6.456 -4.425 1.00 95.12 249 SER A O 1
ATOM 1950 N N . CYS A 1 250 ? -9.894 -4.346 -5.155 1.00 95.88 250 CYS A N 1
ATOM 1951 C CA . CYS A 1 250 ? -9.788 -3.769 -3.808 1.00 95.88 250 CYS A CA 1
ATOM 1952 C C . CYS A 1 250 ? -10.853 -4.312 -2.835 1.00 95.88 250 CYS A C 1
ATOM 1954 O O . CYS A 1 250 ? -10.564 -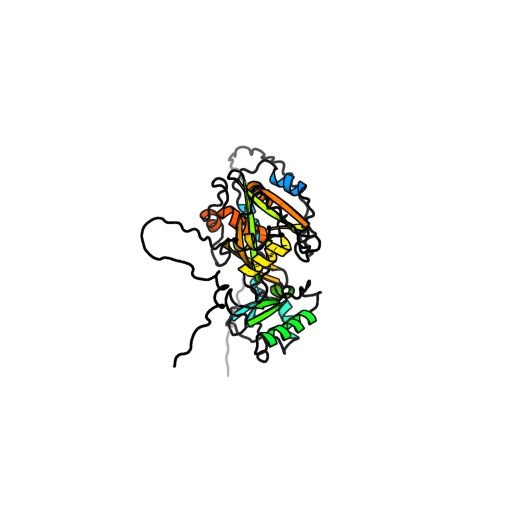4.504 -1.659 1.00 95.88 250 CYS A O 1
ATOM 1956 N N . GLY A 1 251 ? -12.069 -4.589 -3.324 1.00 96.56 251 GLY A N 1
ATOM 1957 C CA . GLY A 1 251 ? -13.159 -5.133 -2.511 1.00 96.56 251 GLY A CA 1
ATOM 1958 C C . GLY A 1 251 ? -12.923 -6.580 -2.073 1.00 96.56 251 GLY A C 1
ATOM 1959 O O . GLY A 1 251 ? -13.023 -6.874 -0.886 1.00 96.56 251 GLY A O 1
ATOM 1960 N N . GLU A 1 252 ? -12.565 -7.479 -2.997 1.00 97.81 252 GLU A N 1
ATOM 1961 C CA . GLU A 1 252 ? -12.287 -8.878 -2.629 1.00 97.81 252 GLU A CA 1
ATOM 1962 C C . GLU A 1 252 ? -10.978 -9.005 -1.839 1.00 97.81 252 GLU A C 1
ATOM 1964 O O . GLU A 1 252 ? -10.909 -9.810 -0.913 1.00 97.81 252 GLU A O 1
ATOM 1969 N N . ASN A 1 253 ? -9.977 -8.161 -2.117 1.00 98.25 253 ASN A N 1
ATOM 1970 C CA . ASN A 1 253 ? -8.762 -8.097 -1.309 1.00 98.25 253 ASN A CA 1
ATOM 1971 C C . ASN A 1 253 ? -9.088 -7.659 0.121 1.00 98.25 253 ASN A C 1
ATOM 1973 O O . ASN A 1 253 ? -8.724 -8.347 1.063 1.00 98.25 253 ASN A O 1
ATOM 1977 N N . LEU A 1 254 ? -9.872 -6.592 0.308 1.00 98.50 254 LEU A N 1
ATOM 1978 C CA . LEU A 1 254 ? -10.311 -6.193 1.645 1.00 98.50 254 LEU A CA 1
ATOM 1979 C C . LEU A 1 254 ? -11.074 -7.316 2.365 1.00 98.50 254 LEU A C 1
ATOM 1981 O O . LEU A 1 254 ? -10.869 -7.510 3.558 1.00 98.50 254 LEU A O 1
ATOM 1985 N N . VAL A 1 255 ? -11.932 -8.064 1.663 1.00 98.50 255 VAL A N 1
ATOM 1986 C CA . VAL A 1 255 ? -12.671 -9.205 2.234 1.00 98.50 255 VAL A CA 1
ATOM 1987 C C . VAL A 1 255 ? -11.738 -10.352 2.645 1.00 98.50 255 VAL A C 1
ATOM 1989 O O . VAL A 1 255 ? -11.989 -10.962 3.687 1.00 98.50 255 VAL A O 1
ATOM 1992 N N . LYS A 1 256 ? -10.677 -10.624 1.871 1.00 98.00 256 LYS A N 1
ATOM 1993 C CA . LYS A 1 256 ? -9.592 -11.563 2.207 1.00 98.00 256 LYS A CA 1
ATOM 1994 C C . LYS A 1 256 ? -8.872 -11.120 3.485 1.00 98.00 256 LYS A C 1
ATOM 1996 O O . LYS A 1 256 ? -8.960 -11.822 4.490 1.00 98.00 256 LYS A O 1
ATOM 2001 N N . GLU A 1 257 ? -8.255 -9.936 3.471 1.00 98.31 257 GLU A N 1
ATOM 2002 C CA . GLU A 1 257 ? -7.476 -9.404 4.605 1.00 98.31 257 GLU A CA 1
ATOM 2003 C C . GLU A 1 257 ? -8.342 -9.295 5.877 1.00 98.31 257 GLU A C 1
ATOM 2005 O O . GLU A 1 257 ? -7.903 -9.621 6.973 1.00 98.31 257 GLU A O 1
ATOM 2010 N N . CYS A 1 258 ? -9.623 -8.922 5.737 1.00 98.56 258 CYS A N 1
ATOM 2011 C CA . CYS A 1 258 ? -10.589 -8.893 6.841 1.00 98.56 258 CYS A CA 1
ATOM 2012 C C . CYS A 1 258 ? -10.714 -10.231 7.577 1.00 98.56 258 CYS A C 1
ATOM 2014 O O . CYS A 1 258 ? -10.883 -10.240 8.798 1.00 98.56 258 CYS A O 1
ATOM 2016 N N . LYS A 1 259 ? -10.676 -11.346 6.842 1.00 98.12 259 LYS A N 1
ATOM 2017 C CA . LYS A 1 259 ? -10.749 -12.688 7.419 1.00 98.12 259 LYS A CA 1
ATOM 2018 C C . LYS A 1 259 ? -9.410 -13.086 8.039 1.00 98.12 259 LYS A C 1
ATOM 2020 O O . LYS A 1 259 ? -9.416 -13.625 9.136 1.00 98.12 259 LYS A O 1
ATOM 2025 N N . GLU A 1 260 ? -8.313 -12.856 7.327 1.00 97.75 260 GLU A N 1
ATOM 2026 C CA . GLU A 1 260 ? -6.971 -13.334 7.685 1.00 97.75 260 GLU A CA 1
ATOM 2027 C C . GLU A 1 260 ? -6.384 -12.563 8.877 1.00 97.75 260 GLU A C 1
ATOM 2029 O O . GLU A 1 260 ? -6.090 -13.171 9.906 1.00 97.75 260 GLU A O 1
ATOM 2034 N N . GLU A 1 261 ? -6.328 -11.230 8.804 1.00 98.00 261 GLU A N 1
ATOM 2035 C CA . GLU A 1 261 ? -5.731 -10.421 9.872 1.00 98.00 261 GLU A CA 1
ATOM 2036 C C . GLU A 1 261 ? -6.635 -10.344 11.116 1.00 98.00 261 GLU A C 1
ATOM 2038 O O . GLU A 1 261 ? -6.121 -10.322 12.231 1.00 98.00 261 GLU A O 1
ATOM 2043 N N . ALA A 1 262 ? -7.968 -10.279 10.948 1.00 98.19 262 ALA A N 1
ATOM 2044 C CA . ALA A 1 262 ? -8.905 -9.864 12.007 1.00 98.19 262 ALA A CA 1
ATOM 2045 C C . ALA A 1 262 ? -10.137 -10.769 12.237 1.00 98.19 262 ALA A C 1
ATOM 2047 O O . ALA A 1 262 ? -10.998 -10.423 13.059 1.00 98.19 262 ALA A O 1
ATOM 2048 N N . GLY A 1 263 ? -10.260 -11.905 11.540 1.00 98.12 263 GLY A N 1
ATOM 2049 C CA . GLY A 1 263 ? -11.345 -12.872 11.758 1.00 98.12 263 GLY A CA 1
ATOM 2050 C C . GLY A 1 263 ? -12.742 -12.346 11.398 1.00 98.12 263 GLY A C 1
ATOM 2051 O O . GLY A 1 263 ? -13.758 -12.895 11.831 1.00 98.12 263 GLY A O 1
ATOM 2052 N N . ILE A 1 264 ? -12.831 -11.262 10.621 1.00 98.56 264 ILE A N 1
ATOM 2053 C CA . ILE A 1 264 ? -14.097 -10.626 10.247 1.00 98.56 264 ILE A CA 1
ATOM 2054 C C . ILE A 1 264 ? -14.777 -11.486 9.165 1.00 98.56 264 ILE A C 1
ATOM 2056 O O . ILE A 1 264 ? -14.250 -11.620 8.057 1.00 98.56 264 ILE A O 1
ATOM 2060 N N . PRO A 1 265 ? -15.972 -12.051 9.422 1.00 97.94 265 PRO A N 1
ATOM 2061 C CA . PRO A 1 265 ? -16.658 -12.892 8.449 1.00 97.94 265 PRO A CA 1
ATOM 2062 C C . PRO A 1 265 ? -17.126 -12.080 7.234 1.00 97.94 265 PRO A C 1
ATOM 2064 O O . PRO A 1 265 ? -17.489 -10.907 7.354 1.00 97.94 265 PRO A O 1
ATOM 2067 N N . ARG A 1 266 ? -17.228 -12.738 6.067 1.00 98.00 266 ARG A N 1
ATOM 2068 C CA . ARG A 1 266 ? -17.666 -12.106 4.804 1.00 98.00 266 ARG A CA 1
ATOM 2069 C C . ARG A 1 266 ? -19.014 -11.388 4.915 1.00 98.00 266 ARG A C 1
ATOM 2071 O O . ARG A 1 266 ? -19.226 -10.393 4.237 1.00 98.00 266 ARG A O 1
ATOM 2078 N N . SER A 1 267 ? -19.912 -11.850 5.786 1.00 97.75 267 SER A N 1
ATOM 2079 C CA . SER A 1 267 ? -21.200 -11.197 6.067 1.00 97.75 267 SER A CA 1
ATOM 2080 C C . SER A 1 267 ? -21.069 -9.791 6.668 1.00 97.75 267 SER A C 1
ATOM 2082 O O . SER A 1 267 ? -21.980 -8.983 6.494 1.00 97.75 267 SER A O 1
ATOM 2084 N N . LEU A 1 268 ? -19.957 -9.483 7.346 1.00 98.19 268 LEU A N 1
ATOM 2085 C CA . LEU A 1 268 ? -19.625 -8.146 7.840 1.00 98.19 268 LEU A CA 1
ATOM 2086 C C . LEU A 1 268 ? -18.706 -7.394 6.870 1.00 98.19 268 LEU A C 1
ATOM 2088 O O . LEU A 1 268 ? -18.992 -6.240 6.562 1.00 98.19 268 LEU A O 1
ATOM 2092 N N . SER A 1 269 ? -17.640 -8.015 6.353 1.00 98.12 269 SER A N 1
ATOM 2093 C CA . SER A 1 269 ? -16.634 -7.286 5.559 1.00 98.12 269 SER A CA 1
ATOM 2094 C C . SER A 1 269 ? -17.162 -6.730 4.230 1.00 98.12 269 SER A C 1
ATOM 2096 O O . SER A 1 269 ? -16.738 -5.651 3.826 1.00 98.12 269 SER A O 1
ATOM 2098 N N . ILE A 1 270 ? -18.172 -7.352 3.604 1.00 97.56 270 ILE A N 1
ATOM 2099 C CA . ILE A 1 270 ? -18.844 -6.785 2.410 1.00 97.56 270 ILE A CA 1
ATOM 2100 C C . ILE A 1 270 ? -19.641 -5.496 2.686 1.00 97.56 270 ILE A C 1
ATOM 2102 O O . ILE A 1 270 ? -20.099 -4.853 1.746 1.00 97.56 270 ILE A O 1
ATOM 2106 N N . GLN A 1 271 ? -19.841 -5.123 3.955 1.00 97.88 271 GLN A N 1
ATOM 2107 C CA . GLN A 1 271 ? -20.498 -3.871 4.352 1.00 97.88 271 GLN A CA 1
ATOM 2108 C C . GLN A 1 271 ? -19.500 -2.705 4.478 1.00 97.88 271 GLN A C 1
ATOM 2110 O O . GLN A 1 271 ? -19.908 -1.568 4.732 1.00 97.88 271 GLN A O 1
ATOM 2115 N N . ALA A 1 272 ? -18.196 -2.964 4.317 1.00 98.06 272 ALA A N 1
ATOM 2116 C CA . ALA A 1 272 ? -17.167 -1.936 4.377 1.00 98.06 272 ALA A CA 1
ATOM 2117 C C . ALA A 1 272 ? -17.367 -0.913 3.249 1.00 98.06 272 ALA A C 1
ATOM 2119 O O . ALA A 1 272 ? -17.470 -1.253 2.070 1.00 98.06 272 ALA A O 1
ATOM 2120 N N . THR A 1 273 ? -17.430 0.363 3.615 1.00 97.00 273 THR A N 1
ATOM 2121 C CA . THR A 1 273 ? -17.710 1.454 2.677 1.00 97.00 273 THR A CA 1
ATOM 2122 C C . THR A 1 273 ? -16.397 2.099 2.230 1.00 97.00 273 THR A C 1
ATOM 2124 O O . THR A 1 273 ? -15.632 2.517 3.101 1.00 97.00 273 THR A O 1
ATOM 2127 N N . PRO A 1 274 ? -16.116 2.232 0.919 1.00 95.25 274 PRO A N 1
ATOM 2128 C CA . PRO A 1 274 ? -14.986 3.024 0.442 1.00 95.25 274 PRO A CA 1
ATOM 2129 C C . PRO A 1 274 ? -15.243 4.508 0.734 1.00 95.25 274 PRO A C 1
ATOM 2131 O O . PRO A 1 274 ? -16.285 5.054 0.366 1.00 95.25 274 PRO A O 1
ATOM 2134 N N . VAL A 1 275 ? -14.299 5.166 1.404 1.00 94.94 275 VAL A N 1
ATOM 2135 C CA . VAL A 1 275 ? -14.451 6.551 1.896 1.00 94.94 275 VAL A CA 1
ATOM 2136 C C . VAL A 1 275 ? -13.484 7.546 1.258 1.00 94.94 275 VAL A C 1
ATOM 2138 O O . VAL A 1 275 ? -13.717 8.753 1.345 1.00 94.94 275 VAL A O 1
ATOM 2141 N N . GLY A 1 276 ? -12.453 7.054 0.571 1.00 91.00 276 GLY A N 1
ATOM 2142 C CA . GLY A 1 276 ? -11.492 7.863 -0.170 1.00 91.00 276 GLY A CA 1
ATOM 2143 C C . GLY A 1 276 ? -10.216 7.084 -0.478 1.00 91.00 276 GLY A C 1
ATOM 2144 O O . GLY A 1 276 ? -10.193 5.853 -0.452 1.00 91.00 276 GLY A O 1
ATOM 2145 N N . ALA A 1 277 ? -9.141 7.816 -0.736 1.00 92.75 277 ALA A N 1
ATOM 2146 C CA . ALA A 1 277 ? -7.788 7.285 -0.769 1.00 92.75 277 ALA A CA 1
ATOM 2147 C C . ALA A 1 277 ? -6.822 8.326 -0.193 1.00 92.75 277 ALA A C 1
ATOM 2149 O O . ALA A 1 277 ? -7.122 9.524 -0.207 1.00 92.75 277 ALA A O 1
ATOM 2150 N N . VAL A 1 278 ? -5.663 7.868 0.274 1.00 91.69 278 VAL A N 1
ATOM 2151 C CA . VAL A 1 278 ? -4.508 8.718 0.590 1.00 91.69 278 VAL A CA 1
ATOM 2152 C C . VAL A 1 278 ? -3.306 8.254 -0.224 1.00 91.69 278 VAL A C 1
ATOM 2154 O O . VAL A 1 278 ? -3.106 7.061 -0.437 1.00 91.69 278 VAL A O 1
ATOM 2157 N N . SER A 1 279 ? -2.498 9.199 -0.687 1.00 93.62 279 SER A N 1
ATOM 2158 C CA . SER A 1 279 ? -1.290 8.938 -1.469 1.00 93.62 279 SER A CA 1
ATOM 2159 C C . SER A 1 279 ? -0.098 9.646 -0.844 1.00 93.62 279 SER A C 1
ATOM 2161 O O . SER A 1 279 ? -0.248 10.736 -0.287 1.00 93.62 279 SER A O 1
ATOM 2163 N N . TYR A 1 280 ? 1.073 9.020 -0.920 1.00 93.62 280 TYR A N 1
ATOM 2164 C CA . TYR A 1 280 ? 2.322 9.579 -0.404 1.00 93.62 280 TYR A CA 1
ATOM 2165 C C . TYR A 1 280 ? 3.524 9.145 -1.247 1.00 93.62 280 TYR A C 1
ATOM 2167 O O . TYR A 1 280 ? 3.426 8.251 -2.096 1.00 93.62 280 TYR A O 1
ATOM 2175 N N . SER A 1 281 ? 4.656 9.821 -1.074 1.00 93.38 281 SER A N 1
ATOM 2176 C CA . SER A 1 281 ? 5.858 9.590 -1.877 1.00 93.38 281 SER A CA 1
ATOM 2177 C C . SER A 1 281 ? 7.125 9.791 -1.054 1.00 93.38 281 SER A C 1
ATOM 2179 O O . SER A 1 281 ? 7.441 10.914 -0.682 1.00 93.38 281 SER A O 1
ATOM 2181 N N . ASP A 1 282 ? 7.836 8.701 -0.777 1.00 94.06 282 ASP A N 1
ATOM 2182 C CA . ASP A 1 282 ? 8.956 8.649 0.169 1.00 94.06 282 ASP A CA 1
ATOM 2183 C C . ASP A 1 282 ? 10.218 8.088 -0.500 1.00 94.06 282 ASP A C 1
ATOM 2185 O O . ASP A 1 282 ? 10.158 7.054 -1.177 1.00 94.06 282 ASP A O 1
ATOM 2189 N N . ILE A 1 283 ? 11.353 8.772 -0.331 1.00 95.62 283 ILE A N 1
ATOM 2190 C CA . ILE A 1 283 ? 12.639 8.404 -0.938 1.00 95.62 283 ILE A CA 1
ATOM 2191 C C . ILE A 1 283 ? 13.649 7.997 0.142 1.00 95.62 283 ILE A C 1
ATOM 2193 O O . ILE A 1 283 ? 13.969 8.750 1.072 1.00 95.62 283 ILE A O 1
ATOM 2197 N N . ASP A 1 284 ? 14.216 6.798 -0.008 1.00 93.88 284 ASP A N 1
ATOM 2198 C CA . ASP A 1 284 ? 15.232 6.280 0.902 1.00 93.88 284 ASP A CA 1
ATOM 2199 C C . ASP A 1 284 ? 16.275 5.381 0.221 1.00 93.88 284 ASP A C 1
ATOM 2201 O O . ASP A 1 284 ? 16.018 4.227 -0.134 1.00 93.88 284 ASP A O 1
ATOM 2205 N N . GLY A 1 285 ? 17.484 5.921 0.048 1.00 94.25 285 GLY A N 1
ATOM 2206 C CA . GLY A 1 285 ? 18.544 5.261 -0.709 1.00 94.25 285 GLY A CA 1
ATOM 2207 C C . GLY A 1 285 ? 18.082 5.001 -2.142 1.00 94.25 285 GLY A C 1
ATOM 2208 O O . GLY A 1 285 ? 17.586 5.901 -2.806 1.00 94.25 285 GLY A O 1
ATOM 2209 N N . TYR A 1 286 ? 18.191 3.757 -2.611 1.00 96.38 286 TYR A N 1
ATOM 2210 C CA . TYR A 1 286 ? 17.732 3.362 -3.952 1.00 96.38 286 TYR A CA 1
ATOM 2211 C C . TYR A 1 286 ? 16.209 3.226 -4.092 1.00 96.38 286 TYR A C 1
ATOM 2213 O O . TYR A 1 286 ? 15.730 2.902 -5.177 1.00 96.38 286 TYR A O 1
ATOM 2221 N N . ARG A 1 287 ? 15.450 3.427 -3.010 1.00 96.94 287 ARG A N 1
ATOM 2222 C CA . ARG A 1 287 ? 14.008 3.185 -2.960 1.00 96.94 287 ARG A CA 1
ATOM 2223 C C . ARG A 1 287 ? 13.233 4.480 -3.154 1.00 96.94 287 ARG A C 1
ATOM 2225 O O . ARG A 1 287 ? 13.495 5.462 -2.466 1.00 96.94 287 ARG A O 1
ATOM 2232 N N . PHE A 1 288 ? 12.223 4.433 -4.012 1.00 97.25 288 PHE A N 1
ATOM 2233 C CA . PHE A 1 288 ? 11.205 5.464 -4.161 1.00 97.25 288 PHE A CA 1
ATOM 2234 C C . PHE A 1 288 ? 9.828 4.820 -3.977 1.00 97.25 288 PHE A C 1
ATOM 2236 O O . PHE A 1 288 ? 9.265 4.212 -4.886 1.00 97.25 288 PHE A O 1
ATOM 2243 N N . LYS A 1 289 ? 9.275 4.918 -2.769 1.00 95.88 289 LYS A N 1
ATOM 2244 C CA . LYS A 1 289 ? 7.918 4.452 -2.476 1.00 95.88 289 LYS A CA 1
ATOM 2245 C C . LYS A 1 289 ? 6.909 5.453 -3.026 1.00 95.88 289 LYS A C 1
ATOM 2247 O O . LYS A 1 289 ? 6.985 6.631 -2.697 1.00 95.88 289 LYS A O 1
ATOM 2252 N N . ARG A 1 290 ? 5.961 4.984 -3.837 1.00 95.31 290 ARG A N 1
ATOM 2253 C CA . ARG A 1 290 ? 4.879 5.784 -4.438 1.00 95.31 290 ARG A CA 1
ATOM 2254 C C . ARG A 1 290 ? 3.558 5.069 -4.193 1.00 95.31 290 ARG A C 1
ATOM 2256 O O . ARG A 1 290 ? 3.010 4.409 -5.073 1.00 95.31 290 ARG A O 1
ATOM 2263 N N . ASP A 1 291 ? 3.102 5.143 -2.953 1.00 96.06 291 ASP A N 1
ATOM 2264 C CA . ASP A 1 291 ? 2.007 4.320 -2.453 1.00 96.06 291 ASP A CA 1
ATOM 2265 C C . ASP A 1 291 ? 0.665 5.066 -2.545 1.00 96.06 291 ASP A C 1
ATOM 2267 O O . ASP A 1 291 ? 0.572 6.261 -2.245 1.00 96.06 291 ASP A O 1
ATOM 2271 N N . VAL A 1 292 ? -0.394 4.337 -2.903 1.00 96.38 292 VAL A N 1
ATOM 2272 C CA . VAL A 1 292 ? -1.792 4.786 -2.855 1.00 96.38 292 VAL A CA 1
ATOM 2273 C C . VAL A 1 292 ? -2.593 3.799 -2.009 1.00 96.38 292 VAL A C 1
ATOM 2275 O O . VAL A 1 292 ? -2.696 2.618 -2.340 1.00 96.38 292 VAL A O 1
ATOM 2278 N N . LEU A 1 293 ? -3.164 4.283 -0.911 1.00 96.88 293 LEU A N 1
ATOM 2279 C CA . LEU A 1 293 ? -3.924 3.488 0.047 1.00 96.88 293 LEU A CA 1
ATOM 2280 C C . LEU A 1 293 ? -5.413 3.801 -0.119 1.00 96.88 293 LEU A C 1
ATOM 2282 O O . LEU A 1 293 ? -5.831 4.941 0.095 1.00 96.88 293 LEU A O 1
ATOM 2286 N N . PHE A 1 294 ? -6.213 2.807 -0.494 1.00 97.50 294 PHE A N 1
ATOM 2287 C CA . PHE A 1 294 ? -7.667 2.926 -0.565 1.00 97.50 294 PHE A CA 1
ATOM 2288 C C . PHE A 1 294 ? -8.260 2.803 0.836 1.00 97.50 294 PHE A C 1
ATOM 2290 O O . PHE A 1 294 ? -8.097 1.778 1.501 1.00 97.50 294 PHE A O 1
ATOM 2297 N N . CYS A 1 295 ? -8.938 3.860 1.278 1.00 97.69 295 CYS A N 1
ATOM 2298 C CA . CYS A 1 295 ? -9.498 3.959 2.617 1.00 97.69 295 CYS A CA 1
ATOM 2299 C C . CYS A 1 295 ? -10.918 3.389 2.641 1.00 97.69 295 CYS A C 1
ATOM 2301 O O . CYS A 1 295 ? -11.783 3.815 1.867 1.00 97.69 295 CYS A O 1
ATOM 2303 N N . TYR A 1 296 ? -11.169 2.499 3.592 1.00 98.44 296 TYR A N 1
ATOM 2304 C CA . TYR A 1 296 ? -12.481 1.944 3.898 1.00 98.44 296 TYR A CA 1
ATOM 2305 C C . TYR A 1 296 ? -12.845 2.210 5.358 1.00 98.44 296 TYR A C 1
ATOM 2307 O O . TYR A 1 296 ? -11.979 2.257 6.230 1.00 98.44 296 TYR A O 1
ATOM 2315 N N . ASP A 1 297 ? -14.137 2.318 5.637 1.00 98.38 297 ASP A N 1
ATOM 2316 C CA . ASP A 1 297 ? -14.666 2.315 6.998 1.00 98.38 297 ASP A CA 1
ATOM 2317 C C . ASP A 1 297 ? -15.652 1.148 7.154 1.00 98.38 297 ASP A C 1
ATOM 2319 O O . ASP A 1 297 ? -16.504 0.928 6.288 1.00 98.38 297 ASP A O 1
ATOM 2323 N N . LEU A 1 298 ? -15.584 0.433 8.280 1.00 98.44 298 LEU A N 1
ATOM 2324 C CA . LEU A 1 298 ? -16.536 -0.623 8.635 1.00 98.44 298 LEU A CA 1
ATOM 2325 C C . LEU A 1 298 ? -17.041 -0.407 10.062 1.00 98.44 298 LEU A C 1
ATOM 2327 O O . LEU A 1 298 ? -16.264 -0.454 11.017 1.00 98.44 298 LEU A O 1
ATOM 2331 N N . LYS A 1 299 ? -18.356 -0.198 10.208 1.00 98.19 299 LYS A N 1
ATOM 2332 C CA . LYS A 1 299 ? -19.010 -0.183 11.519 1.00 98.19 299 LYS A CA 1
ATOM 2333 C C . LYS A 1 299 ? -19.247 -1.621 11.974 1.00 98.19 299 LYS A C 1
ATOM 2335 O O . LYS A 1 299 ? -20.043 -2.338 11.375 1.00 98.19 299 LYS A O 1
ATOM 2340 N N . LEU A 1 300 ? -18.564 -2.026 13.034 1.00 98.44 300 LEU A N 1
ATOM 2341 C CA . LEU A 1 300 ? -18.652 -3.358 13.620 1.00 98.44 300 LEU A CA 1
ATOM 2342 C C . LEU A 1 300 ? -19.699 -3.399 14.751 1.00 98.44 300 LEU A C 1
ATOM 2344 O O . LEU A 1 300 ? -19.912 -2.384 15.427 1.00 98.44 300 LEU A O 1
ATOM 2348 N N . PRO A 1 301 ? -20.347 -4.556 14.991 1.00 97.75 301 PRO A N 1
ATOM 2349 C CA . PRO A 1 301 ? -21.192 -4.766 16.166 1.00 97.75 301 PRO A CA 1
ATOM 2350 C C . PRO A 1 301 ? -20.432 -4.510 17.475 1.00 97.75 301 PRO A C 1
ATOM 2352 O O . PRO A 1 301 ? -19.253 -4.837 17.581 1.00 97.75 301 PRO A O 1
ATOM 2355 N N . GLU A 1 302 ? -21.109 -4.003 18.511 1.00 96.31 302 GLU A N 1
ATOM 2356 C CA . GLU A 1 302 ? -20.474 -3.751 19.819 1.00 96.31 302 GLU A CA 1
ATOM 2357 C C . GLU A 1 302 ? -19.906 -5.003 20.505 1.00 96.31 302 GLU A C 1
ATOM 2359 O O . GLU A 1 302 ? -19.016 -4.883 21.352 1.00 96.31 302 GLU A O 1
ATOM 2364 N N . SER A 1 303 ? -20.438 -6.172 20.140 1.00 96.75 303 SER A N 1
ATOM 2365 C CA . SER A 1 303 ? -20.041 -7.506 20.593 1.00 96.75 303 SER A CA 1
ATOM 2366 C C . SER A 1 303 ? -18.944 -8.155 19.743 1.00 96.75 303 SER A C 1
ATOM 2368 O O . SER A 1 303 ? -18.486 -9.239 20.095 1.00 96.75 303 SER A O 1
ATOM 2370 N N . PHE A 1 304 ? -18.532 -7.543 18.627 1.00 97.88 304 PHE A N 1
ATOM 2371 C CA . PHE A 1 304 ? -17.480 -8.101 17.782 1.00 97.88 304 PHE A CA 1
ATOM 2372 C C . PHE A 1 304 ? -16.105 -7.913 18.433 1.00 97.88 304 PHE A C 1
ATOM 2374 O O . PHE A 1 304 ? -15.703 -6.787 18.739 1.00 97.88 304 PHE A O 1
ATOM 2381 N N . ILE A 1 305 ? -15.383 -9.022 18.590 1.00 98.00 305 ILE A N 1
ATOM 2382 C CA . ILE A 1 305 ? -13.991 -9.073 19.032 1.00 98.00 305 ILE A CA 1
ATOM 2383 C C . ILE A 1 305 ? -13.171 -9.643 17.862 1.00 98.00 305 ILE A C 1
ATOM 2385 O O . ILE A 1 305 ? -13.499 -10.742 17.411 1.00 98.00 305 ILE A O 1
ATOM 2389 N N . PRO A 1 306 ? -12.154 -8.928 17.349 1.00 98.12 306 PRO A N 1
ATOM 2390 C CA . PRO A 1 306 ? -11.287 -9.441 16.293 1.00 98.12 306 PRO A CA 1
ATOM 2391 C C . PRO A 1 306 ? -10.415 -10.600 16.791 1.00 98.12 306 PRO A C 1
ATOM 2393 O O . PRO A 1 306 ? -10.010 -10.634 17.956 1.00 98.12 306 PRO A O 1
ATOM 2396 N N . SER A 1 307 ? -10.104 -11.515 15.878 1.00 97.31 307 SER A N 1
ATOM 2397 C CA . SER A 1 307 ? -9.239 -12.681 16.083 1.00 97.31 307 SER A CA 1
ATOM 2398 C C . SER A 1 307 ? -8.170 -12.691 14.995 1.00 97.31 307 SER A C 1
ATOM 2400 O O . SER A 1 307 ? -8.476 -12.377 13.854 1.00 97.31 307 SER A O 1
ATOM 2402 N N . ASN A 1 308 ? -6.922 -13.006 15.334 1.00 95.94 308 ASN A N 1
ATOM 2403 C CA . ASN A 1 308 ? -5.877 -13.186 14.328 1.00 95.94 308 ASN A CA 1
ATOM 2404 C C . ASN A 1 308 ? -5.946 -14.626 13.800 1.00 95.94 308 ASN A C 1
ATOM 2406 O O . ASN A 1 308 ? -5.819 -15.559 14.594 1.00 95.94 308 ASN A O 1
ATOM 2410 N N . GLU A 1 309 ? -6.112 -14.800 12.488 1.00 96.88 309 GLU A N 1
ATOM 2411 C CA . GLU A 1 309 ? -6.253 -16.115 11.854 1.00 96.88 309 GLU A CA 1
ATOM 2412 C C . GLU A 1 309 ? -5.001 -16.555 11.063 1.00 96.88 309 GLU A C 1
ATOM 2414 O O . GLU A 1 309 ? -4.897 -17.733 10.716 1.00 96.88 309 GLU A O 1
ATOM 2419 N N . ASP A 1 310 ? -4.046 -15.656 10.784 1.00 94.31 310 ASP A N 1
ATOM 2420 C CA . ASP A 1 310 ? -2.886 -15.910 9.906 1.00 94.31 310 ASP A CA 1
ATOM 2421 C C . ASP A 1 310 ? -1.499 -15.754 10.573 1.00 94.31 310 ASP A C 1
ATOM 2423 O O . ASP A 1 310 ? -0.491 -16.225 10.040 1.00 94.31 310 ASP A O 1
ATOM 2427 N N . GLY A 1 311 ? -1.432 -15.151 11.763 1.00 94.81 311 GLY A N 1
ATOM 2428 C CA . GLY A 1 311 ? -0.188 -14.898 12.501 1.00 94.81 311 GLY A CA 1
ATOM 2429 C C . GLY A 1 311 ? 0.391 -13.484 12.339 1.00 94.81 311 GLY A C 1
ATOM 2430 O O . GLY A 1 311 ? 1.419 -13.177 12.954 1.00 94.81 311 GLY A O 1
ATOM 2431 N N . GLU A 1 312 ? -0.258 -12.598 11.582 1.00 94.38 312 GLU A N 1
ATOM 2432 C CA . GLU A 1 312 ? 0.272 -11.270 11.251 1.00 94.38 312 GLU A CA 1
ATOM 2433 C C . GLU A 1 312 ? 0.046 -10.200 12.335 1.00 94.38 312 GLU A C 1
ATOM 2435 O O . GLU A 1 312 ? 0.812 -9.228 12.408 1.00 94.38 312 GLU A O 1
ATOM 2440 N N . VAL A 1 313 ? -0.924 -10.400 13.236 1.00 96.56 313 VAL A N 1
ATOM 2441 C CA . VAL A 1 313 ? -1.269 -9.465 14.326 1.00 96.56 313 VAL A CA 1
ATOM 2442 C C . VAL A 1 313 ? -1.009 -10.078 15.711 1.00 96.56 313 VAL A C 1
ATOM 2444 O O . VAL A 1 313 ? -1.547 -11.116 16.070 1.00 96.56 313 VAL A O 1
ATOM 2447 N N . GLU A 1 314 ? -0.206 -9.424 16.549 1.00 96.81 314 GLU A N 1
ATOM 2448 C CA . GLU A 1 314 ? 0.067 -9.876 17.922 1.00 96.81 314 GLU A CA 1
ATOM 2449 C C . GLU A 1 314 ? -1.171 -9.771 18.822 1.00 96.81 314 GLU A C 1
ATOM 2451 O O . GLU A 1 314 ? -1.450 -10.660 19.623 1.00 96.81 314 GLU A O 1
ATOM 2456 N N . SER A 1 315 ? -1.878 -8.642 18.749 1.00 97.38 315 SER A N 1
ATOM 2457 C CA . SER A 1 315 ? -3.025 -8.349 19.611 1.00 97.38 315 SER A CA 1
ATOM 2458 C C . SER A 1 315 ? -3.827 -7.148 19.111 1.00 97.38 315 SER A C 1
ATOM 2460 O O . SER A 1 315 ? -3.334 -6.322 18.342 1.00 97.38 315 SER A O 1
ATOM 2462 N N . PHE A 1 316 ? -5.060 -7.020 19.601 1.00 98.38 316 PHE A N 1
ATOM 2463 C CA . PHE A 1 316 ? -5.968 -5.921 19.282 1.00 98.38 316 PHE A CA 1
ATOM 2464 C C . PHE A 1 316 ? -6.360 -5.132 20.524 1.00 98.38 316 PHE A C 1
ATOM 2466 O O . PHE A 1 316 ? -6.498 -5.692 21.615 1.00 98.38 316 PHE A O 1
ATOM 2473 N N . ARG A 1 317 ? -6.648 -3.842 20.346 1.00 97.94 317 ARG A N 1
ATOM 2474 C CA . ARG A 1 317 ? -7.298 -3.026 21.374 1.00 97.94 317 ARG A CA 1
ATOM 2475 C C . ARG A 1 317 ? -8.344 -2.098 20.775 1.00 97.94 317 ARG A C 1
ATOM 2477 O O . ARG A 1 317 ? -8.124 -1.484 19.736 1.00 97.94 317 ARG A O 1
ATOM 2484 N N . LEU A 1 318 ? -9.475 -1.978 21.464 1.00 97.56 318 LEU A N 1
ATOM 2485 C CA . LEU A 1 318 ? -10.494 -0.976 21.176 1.00 97.56 318 LEU A CA 1
ATOM 2486 C C . LEU A 1 318 ? -10.097 0.333 21.877 1.00 97.56 318 LEU A C 1
ATOM 2488 O O . LEU A 1 318 ? -9.934 0.355 23.098 1.00 97.56 318 LEU A O 1
ATOM 2492 N N . VAL A 1 319 ? -9.901 1.404 21.109 1.00 96.25 319 VAL A N 1
ATOM 2493 C CA . VAL A 1 319 ? -9.336 2.685 21.568 1.00 96.25 319 VAL A CA 1
ATOM 2494 C C . VAL A 1 319 ? -10.277 3.828 21.182 1.00 96.25 319 VAL A C 1
ATOM 2496 O O . VAL A 1 319 ? -10.811 3.845 20.071 1.00 96.25 319 VAL A O 1
ATOM 2499 N N . SER A 1 320 ? -10.519 4.791 22.075 1.00 93.69 320 SER A N 1
ATOM 2500 C CA . SER A 1 320 ? -11.399 5.927 21.751 1.00 93.69 320 SER A CA 1
ATOM 2501 C C . SER A 1 320 ? -10.773 6.851 20.694 1.00 93.69 320 SER A C 1
ATOM 2503 O O . SER A 1 320 ? -9.551 6.974 20.616 1.00 93.69 320 SER A O 1
ATOM 2505 N N . ILE A 1 321 ? -11.590 7.551 19.892 1.00 91.44 321 ILE A N 1
ATOM 2506 C CA . ILE A 1 321 ? -11.080 8.514 18.888 1.00 91.44 321 ILE A CA 1
ATOM 2507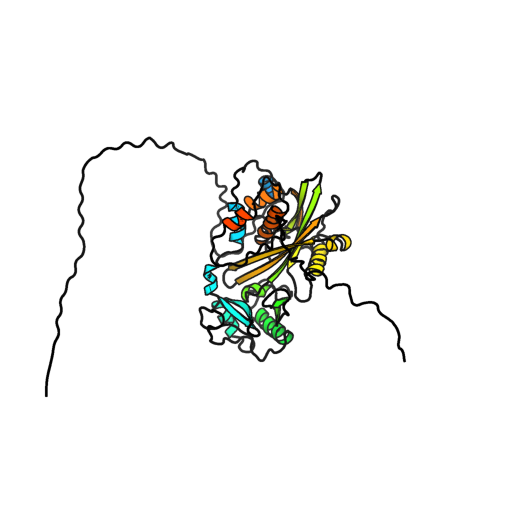 C C . ILE A 1 321 ? -10.107 9.539 19.504 1.00 91.44 321 ILE A C 1
ATOM 2509 O O . ILE A 1 321 ? -9.069 9.837 18.914 1.00 91.44 321 ILE A O 1
ATOM 2513 N N . SER A 1 322 ? -10.416 10.053 20.698 1.00 88.88 322 SER A N 1
ATOM 2514 C CA . SER A 1 322 ? -9.577 11.029 21.408 1.00 88.88 322 SER A CA 1
ATOM 2515 C C . SER A 1 322 ? -8.212 10.451 21.793 1.00 88.88 322 SER A C 1
ATOM 2517 O O . SER A 1 322 ? -7.188 11.120 21.663 1.00 88.88 322 SER A O 1
ATOM 2519 N N . GLU A 1 323 ? -8.181 9.194 22.234 1.00 91.88 323 GLU A N 1
ATOM 2520 C CA . GLU A 1 323 ? -6.941 8.486 22.544 1.00 91.88 323 GLU A CA 1
ATOM 2521 C C . GLU A 1 323 ? -6.121 8.186 21.288 1.00 91.88 323 GLU A C 1
ATOM 2523 O O . GLU A 1 323 ? -4.911 8.403 21.304 1.00 91.88 323 GLU A O 1
ATOM 2528 N N . VAL A 1 324 ? -6.757 7.762 20.189 1.00 93.75 324 VAL A N 1
ATOM 2529 C CA . VAL A 1 324 ? -6.083 7.564 18.893 1.00 93.75 324 VAL A CA 1
ATOM 2530 C C . VAL A 1 324 ? -5.428 8.863 18.421 1.00 93.75 324 VAL A C 1
ATOM 2532 O O . VAL A 1 324 ? -4.247 8.855 18.075 1.00 93.75 324 VAL A O 1
ATOM 2535 N N . ALA A 1 325 ? -6.140 9.993 18.489 1.00 91.00 325 ALA A N 1
ATOM 2536 C CA . ALA A 1 325 ? -5.572 11.303 18.177 1.00 91.00 325 ALA A CA 1
ATOM 2537 C C . ALA A 1 325 ? -4.359 11.634 19.071 1.00 91.00 325 ALA A C 1
ATOM 2539 O O . ALA A 1 325 ? -3.321 12.056 18.562 1.00 91.00 325 ALA A O 1
ATOM 2540 N N . ASN A 1 326 ? -4.439 11.378 20.383 1.00 90.69 326 ASN A N 1
ATOM 2541 C CA . ASN A 1 326 ? -3.313 11.577 21.304 1.00 90.69 326 ASN A CA 1
ATOM 2542 C C . ASN A 1 326 ? -2.103 10.689 20.967 1.00 90.69 326 ASN A C 1
ATOM 2544 O O . ASN A 1 326 ? -0.972 11.172 21.023 1.00 90.69 326 ASN A O 1
ATOM 2548 N N . ILE A 1 327 ? -2.314 9.425 20.589 1.00 93.56 327 ILE A N 1
ATOM 2549 C CA . ILE A 1 327 ? -1.239 8.506 20.179 1.00 93.56 327 ILE A CA 1
ATOM 2550 C C . ILE A 1 327 ? -0.557 9.022 18.904 1.00 93.56 327 ILE A C 1
ATOM 2552 O O . ILE A 1 327 ? 0.673 9.100 18.872 1.00 93.56 327 ILE A O 1
ATOM 2556 N N . VAL A 1 328 ? -1.333 9.432 17.893 1.00 92.50 328 VAL A N 1
ATOM 2557 C CA . VAL A 1 328 ? -0.817 10.008 16.635 1.00 92.50 328 VAL A CA 1
ATOM 2558 C C . VAL A 1 328 ? -0.021 11.291 16.894 1.00 92.50 328 VAL A C 1
ATOM 2560 O O . VAL A 1 328 ? 1.079 11.437 16.366 1.00 92.50 328 VAL A O 1
ATOM 2563 N N . MET A 1 329 ? -0.520 12.206 17.732 1.00 89.94 329 MET A N 1
ATOM 2564 C CA . MET A 1 329 ? 0.181 13.463 18.034 1.00 89.94 329 MET A CA 1
ATOM 2565 C C . MET A 1 329 ? 1.487 13.252 18.814 1.00 89.94 329 MET A C 1
ATOM 2567 O O . MET A 1 329 ? 2.464 13.957 18.574 1.00 89.94 329 MET A O 1
ATOM 2571 N N . ARG A 1 330 ? 1.508 12.317 19.774 1.00 89.88 330 ARG A N 1
ATOM 2572 C CA . ARG A 1 330 ? 2.548 12.255 20.822 1.00 89.88 330 ARG A CA 1
ATOM 2573 C C . ARG A 1 330 ? 3.584 11.147 20.646 1.00 89.88 330 ARG A C 1
ATOM 2575 O O . ARG A 1 330 ? 4.587 11.154 21.353 1.00 89.88 330 ARG A O 1
ATOM 2582 N N . THR A 1 331 ? 3.350 10.181 19.760 1.00 93.69 331 THR A N 1
ATOM 2583 C CA . THR A 1 331 ? 4.191 8.977 19.629 1.00 93.69 331 THR A CA 1
ATOM 2584 C C . THR A 1 331 ? 4.571 8.700 18.181 1.00 93.69 331 THR A C 1
ATOM 2586 O O . THR A 1 331 ? 4.035 9.309 17.260 1.00 93.69 331 THR A O 1
ATOM 2589 N N . SER A 1 332 ? 5.456 7.728 17.973 1.00 94.38 332 SER A N 1
ATOM 2590 C CA . SER A 1 332 ? 5.651 7.065 16.676 1.00 94.38 332 SER A CA 1
ATOM 2591 C C . SER A 1 332 ? 5.301 5.574 16.771 1.00 94.38 332 SER A C 1
ATOM 2593 O O . SER A 1 332 ? 5.978 4.747 16.174 1.00 94.38 332 SER A O 1
ATOM 2595 N N . TYR A 1 333 ? 4.280 5.221 17.566 1.00 96.94 333 TYR A N 1
ATOM 2596 C CA . TYR A 1 333 ? 3.856 3.827 17.754 1.00 96.94 333 TYR A CA 1
ATOM 2597 C C . TYR A 1 333 ? 3.109 3.266 16.539 1.00 96.94 333 TYR A C 1
ATOM 2599 O O . TYR A 1 333 ? 3.263 2.090 16.228 1.00 96.94 333 TYR A O 1
ATOM 2607 N N . PHE A 1 334 ? 2.343 4.096 15.824 1.00 97.50 334 PHE A N 1
ATOM 2608 C CA . PHE A 1 334 ? 1.759 3.717 14.536 1.00 97.50 334 PHE A CA 1
ATOM 2609 C C . PHE A 1 334 ? 2.821 3.629 13.443 1.00 97.50 334 PHE A C 1
ATOM 2611 O O . PHE A 1 334 ? 3.611 4.562 13.260 1.00 97.50 334 PHE A O 1
ATOM 2618 N N . LYS A 1 335 ? 2.764 2.549 12.656 1.00 95.94 335 LYS A N 1
ATOM 2619 C CA . LYS A 1 335 ? 3.406 2.440 11.339 1.00 95.94 335 LYS A CA 1
ATOM 2620 C C . LYS A 1 335 ? 3.119 3.712 10.535 1.00 95.94 335 LYS A C 1
ATOM 2622 O O . LYS A 1 335 ? 1.987 4.194 10.508 1.00 95.94 335 LYS A O 1
ATOM 2627 N N . ALA A 1 336 ? 4.157 4.286 9.922 1.00 93.75 336 ALA A N 1
ATOM 2628 C CA . ALA A 1 336 ? 4.152 5.687 9.487 1.00 93.75 336 ALA A CA 1
ATOM 2629 C C . ALA A 1 336 ? 2.923 6.064 8.639 1.00 93.75 336 ALA A C 1
ATOM 2631 O O . ALA A 1 336 ? 2.196 6.994 8.997 1.00 93.75 336 ALA A O 1
ATOM 2632 N N . ASN A 1 337 ? 2.632 5.284 7.594 1.00 94.56 337 ASN A N 1
ATOM 2633 C CA . ASN A 1 337 ? 1.528 5.549 6.671 1.00 94.56 337 ASN A CA 1
ATOM 2634 C C . ASN A 1 337 ? 0.123 5.369 7.283 1.00 94.56 337 ASN A C 1
ATOM 2636 O O . ASN A 1 337 ? -0.835 5.957 6.782 1.00 94.56 337 ASN A O 1
ATOM 2640 N N . CYS A 1 338 ? -0.011 4.658 8.406 1.00 96.56 338 CYS A N 1
ATOM 2641 C CA . CYS A 1 338 ? -1.285 4.509 9.109 1.00 96.56 338 CYS A CA 1
ATOM 2642 C C . CYS A 1 338 ? -1.751 5.818 9.739 1.00 96.56 338 CYS A C 1
ATOM 2644 O O . CYS A 1 338 ? -2.946 6.099 9.765 1.00 96.56 338 CYS A O 1
ATOM 2646 N N . ASN A 1 339 ? -0.814 6.683 10.140 1.00 95.94 339 ASN A N 1
ATOM 2647 C CA . ASN A 1 339 ? -1.152 8.026 10.600 1.00 95.94 339 ASN A CA 1
ATOM 2648 C C . ASN A 1 339 ? -1.914 8.821 9.521 1.00 95.94 339 ASN A C 1
ATOM 2650 O O . ASN A 1 339 ? -2.788 9.599 9.877 1.00 95.94 339 ASN A O 1
ATOM 2654 N N . LEU A 1 340 ? -1.645 8.615 8.222 1.00 95.25 340 LEU A N 1
ATOM 2655 C CA . LEU A 1 340 ? -2.332 9.333 7.136 1.00 95.25 340 LEU A CA 1
ATOM 2656 C C . LEU A 1 340 ? -3.818 8.956 7.042 1.00 95.25 340 LEU A C 1
ATOM 2658 O O . LEU A 1 340 ? -4.679 9.831 6.981 1.00 95.25 340 LEU A O 1
ATOM 2662 N N . VAL A 1 341 ? -4.112 7.653 7.061 1.00 95.69 341 VAL A N 1
ATOM 2663 C CA . VAL A 1 341 ? -5.480 7.111 6.995 1.00 95.69 341 VAL A CA 1
ATOM 2664 C C . VAL A 1 341 ? -6.255 7.438 8.276 1.00 95.69 341 VAL A C 1
ATOM 2666 O O . VAL A 1 341 ? -7.428 7.804 8.214 1.00 95.69 341 VAL A O 1
ATOM 2669 N N . ILE A 1 342 ? -5.590 7.397 9.435 1.00 95.62 342 ILE A N 1
ATOM 2670 C CA . ILE A 1 342 ? -6.178 7.818 10.711 1.00 95.62 342 ILE A CA 1
ATOM 2671 C C . ILE A 1 342 ? -6.467 9.326 10.711 1.00 95.62 342 ILE A C 1
ATOM 2673 O O . ILE A 1 342 ? -7.535 9.726 11.161 1.00 95.62 342 ILE A O 1
ATOM 2677 N N . ILE A 1 343 ? -5.579 10.176 10.181 1.00 93.19 343 ILE A N 1
ATOM 2678 C CA . ILE A 1 343 ? -5.833 11.623 10.046 1.00 93.19 343 ILE A CA 1
ATOM 2679 C C . ILE A 1 343 ? -7.043 11.883 9.135 1.00 93.19 343 ILE A C 1
ATOM 2681 O O . ILE A 1 343 ? -7.910 12.673 9.504 1.00 93.19 343 ILE A O 1
ATOM 2685 N N . ASP A 1 344 ? -7.158 11.188 8.000 1.00 92.94 344 ASP A N 1
ATOM 2686 C CA . ASP A 1 344 ? -8.355 11.234 7.147 1.00 92.94 344 ASP A CA 1
ATOM 2687 C C . ASP A 1 344 ? -9.628 10.823 7.920 1.00 92.94 344 ASP A C 1
ATOM 2689 O O . ASP A 1 344 ? -10.632 11.542 7.900 1.00 92.94 344 ASP A O 1
ATOM 2693 N N . PHE A 1 345 ? -9.581 9.733 8.691 1.00 93.06 345 PHE A N 1
ATOM 2694 C CA . PHE A 1 345 ? -10.696 9.319 9.547 1.00 93.06 345 PHE A CA 1
ATOM 2695 C C . PHE A 1 345 ? -11.048 10.372 10.613 1.00 93.06 345 PHE A C 1
ATOM 2697 O O . PHE A 1 345 ? -12.228 10.658 10.824 1.00 93.06 345 PHE A O 1
ATOM 2704 N N . LEU A 1 346 ? -10.054 10.999 11.253 1.00 90.69 346 LEU A N 1
ATOM 2705 C CA . LEU A 1 346 ? -10.252 12.079 12.227 1.00 90.69 346 LEU A CA 1
ATOM 2706 C C . LEU A 1 346 ? -10.874 13.330 11.586 1.00 90.69 346 LEU A C 1
ATOM 2708 O O . LEU A 1 346 ? -11.743 13.946 12.198 1.00 90.69 346 LEU A O 1
ATOM 2712 N N . ILE A 1 347 ? -10.506 13.677 10.350 1.00 87.44 347 ILE A N 1
ATOM 2713 C CA . ILE A 1 347 ? -11.120 14.785 9.596 1.00 87.44 347 ILE A CA 1
ATOM 2714 C C . ILE A 1 347 ? -12.591 14.475 9.263 1.00 87.44 347 ILE A C 1
ATOM 2716 O O . ILE A 1 347 ? -13.442 15.363 9.336 1.00 87.44 347 ILE A O 1
ATOM 2720 N N . ARG A 1 348 ? -12.913 13.221 8.917 1.00 89.94 348 ARG A N 1
ATOM 2721 C CA . ARG A 1 348 ? -14.272 12.799 8.524 1.00 89.94 348 ARG A CA 1
ATOM 2722 C C . ARG A 1 348 ? -15.216 12.537 9.706 1.00 89.94 348 ARG A C 1
ATOM 2724 O O . ARG A 1 348 ? -16.409 12.809 9.589 1.00 89.94 348 ARG A O 1
ATOM 2731 N N . HIS A 1 349 ? -14.710 12.011 10.824 1.00 87.25 349 HIS A N 1
ATOM 2732 C CA . HIS A 1 349 ? -15.518 11.527 11.962 1.00 87.25 349 HIS A CA 1
ATOM 2733 C C . HIS A 1 349 ? -15.209 12.176 13.312 1.00 87.25 349 HIS A C 1
ATOM 2735 O O . HIS A 1 349 ? -15.929 11.907 14.280 1.00 87.25 349 HIS A O 1
ATOM 2741 N N . GLY A 1 350 ? -14.153 12.984 13.410 1.00 74.00 350 GLY A N 1
ATOM 2742 C CA . GLY A 1 350 ? -13.736 13.623 14.654 1.00 74.00 350 GLY A CA 1
ATOM 2743 C C . GLY A 1 350 ? -14.774 14.610 15.207 1.00 74.00 350 GLY A C 1
ATOM 2744 O O . GLY A 1 350 ? -15.611 15.141 14.468 1.00 74.00 350 GLY A O 1
ATOM 2745 N N . PRO A 1 351 ? -14.755 14.878 16.524 1.00 64.62 351 PRO A N 1
ATOM 2746 C CA . PRO A 1 351 ? -15.670 15.837 17.127 1.00 64.62 351 PRO A CA 1
ATOM 2747 C C . PRO A 1 351 ? -15.399 17.252 16.601 1.00 64.62 351 PRO A C 1
ATOM 2749 O O . PRO A 1 351 ? -14.251 17.653 16.423 1.00 64.62 351 PRO A O 1
ATOM 2752 N N . LYS A 1 352 ? -16.459 18.057 16.435 1.00 58.94 352 LYS A N 1
ATOM 2753 C CA . LYS A 1 352 ? -16.371 19.438 15.913 1.00 58.94 352 LYS A CA 1
ATOM 2754 C C . LYS A 1 352 ? -15.519 20.402 16.766 1.00 58.94 352 LYS A C 1
ATOM 2756 O O . LYS A 1 352 ? -15.236 21.510 16.331 1.00 58.94 352 LYS A O 1
ATOM 2761 N N . SER A 1 353 ? -15.117 20.007 17.971 1.00 49.09 353 SER A N 1
ATOM 2762 C CA . SER A 1 353 ? -14.170 20.736 18.826 1.00 49.09 353 SER A CA 1
ATOM 2763 C C . SER A 1 353 ? -12.697 20.412 18.535 1.00 49.09 353 SER A C 1
ATOM 2765 O O . SER A 1 353 ? -11.822 21.166 18.942 1.00 49.09 353 SER A O 1
ATOM 2767 N N . CYS A 1 354 ? -12.416 19.318 17.824 1.00 46.59 354 CYS A N 1
ATOM 2768 C CA . CYS A 1 354 ? -11.082 18.863 17.421 1.00 46.59 354 CYS A CA 1
ATOM 2769 C C . CYS A 1 354 ? -10.821 19.160 15.930 1.00 46.59 354 CYS A C 1
ATOM 2771 O O . CYS A 1 354 ? -10.062 18.458 15.268 1.00 46.59 354 CYS A O 1
ATOM 2773 N N . LEU A 1 355 ? -11.501 20.168 15.366 1.00 47.88 355 LEU A N 1
ATOM 2774 C CA . LEU A 1 355 ? -11.463 20.449 13.932 1.00 47.88 355 LEU A CA 1
ATOM 2775 C C . LEU A 1 355 ? -10.072 20.890 13.467 1.00 47.88 355 LEU A C 1
ATOM 2777 O O . LEU A 1 355 ? -9.770 22.079 13.382 1.00 47.88 355 LEU A O 1
ATOM 2781 N N . ILE A 1 356 ? -9.318 19.915 12.965 1.00 49.09 356 ILE A N 1
ATOM 2782 C CA . ILE A 1 356 ? -8.699 20.049 11.650 1.00 49.09 356 ILE A CA 1
ATOM 2783 C C . ILE A 1 356 ? -9.844 20.354 10.671 1.00 49.09 356 ILE A C 1
ATOM 2785 O O . ILE A 1 356 ? -10.465 19.448 10.113 1.00 49.09 356 ILE A O 1
ATOM 2789 N N . THR A 1 357 ? -10.193 21.632 10.495 1.00 42.41 357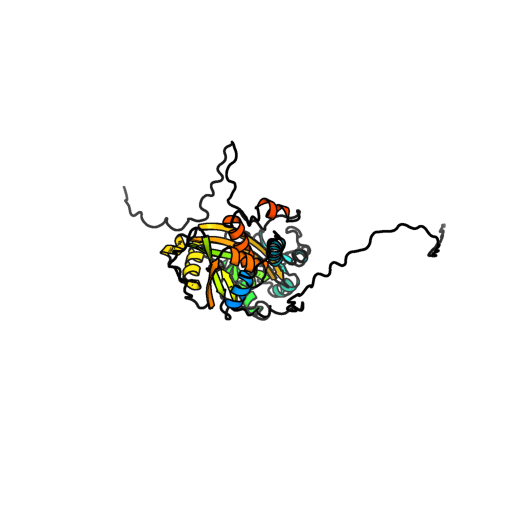 THR A N 1
ATOM 2790 C CA . THR A 1 357 ? -11.065 21.992 9.371 1.00 42.41 357 THR A CA 1
ATOM 2791 C C . THR A 1 357 ? -10.320 21.649 8.084 1.00 42.41 357 THR A C 1
ATOM 2793 O O . THR A 1 357 ? -9.115 21.891 7.983 1.00 42.41 357 THR A O 1
ATOM 2796 N N . SER A 1 358 ? -11.015 21.114 7.080 1.00 45.75 358 SER A N 1
ATOM 2797 C CA . SER A 1 358 ? -10.397 20.820 5.779 1.00 45.75 358 SER A CA 1
ATOM 2798 C C . SER A 1 358 ? -9.687 22.054 5.205 1.00 45.75 358 SER A C 1
ATOM 2800 O O . SER A 1 358 ? -8.573 21.945 4.700 1.00 45.75 358 SER A O 1
ATOM 2802 N N . SER A 1 359 ? -10.255 23.248 5.405 1.00 36.84 359 SER A N 1
ATOM 2803 C CA . SER A 1 359 ? -9.619 24.534 5.094 1.00 36.84 359 SER A CA 1
ATOM 2804 C C . SER A 1 359 ? -8.261 24.749 5.778 1.00 36.84 359 SER A C 1
ATOM 2806 O O . SER A 1 359 ? -7.327 25.177 5.111 1.00 36.84 359 SER A O 1
ATOM 2808 N N . GLN A 1 360 ? -8.103 24.438 7.069 1.00 36.66 360 GLN A N 1
ATOM 2809 C CA . GLN A 1 360 ? -6.813 24.593 7.762 1.00 36.66 360 GLN A CA 1
ATOM 2810 C C . GLN A 1 360 ? -5.767 23.570 7.303 1.00 36.66 360 GLN A C 1
ATOM 2812 O O . GLN A 1 360 ? -4.584 23.899 7.265 1.00 36.66 360 GLN A O 1
ATOM 2817 N N . PHE A 1 361 ? -6.182 22.360 6.913 1.00 41.69 361 PHE A N 1
ATOM 2818 C CA . PHE A 1 361 ? -5.251 21.340 6.419 1.00 41.69 361 PHE A CA 1
ATOM 2819 C C . PHE A 1 361 ? -4.675 21.696 5.039 1.00 41.69 361 PHE A C 1
ATOM 2821 O O . PHE A 1 361 ? -3.482 21.519 4.808 1.00 41.69 361 PHE A O 1
ATOM 2828 N N . PHE A 1 362 ? -5.491 22.265 4.142 1.00 39.38 362 PHE A N 1
ATOM 2829 C CA . PHE A 1 362 ? -5.025 22.722 2.826 1.00 39.38 362 PHE A CA 1
ATOM 2830 C C . PHE A 1 362 ? -4.233 24.040 2.874 1.00 39.38 362 PHE A C 1
ATOM 2832 O O . PHE A 1 362 ? -3.301 24.203 2.094 1.00 39.38 362 PHE A O 1
ATOM 2839 N N . LEU A 1 363 ? -4.554 24.964 3.790 1.00 35.12 363 LEU A N 1
ATOM 2840 C CA . LEU A 1 363 ? -3.856 26.257 3.908 1.00 35.12 363 LEU A CA 1
ATOM 2841 C C . LEU A 1 363 ? -2.441 26.160 4.515 1.00 35.12 363 LEU A C 1
ATOM 2843 O O . LEU A 1 363 ? -1.671 27.109 4.392 1.00 35.12 363 LEU A O 1
ATOM 2847 N N . GLY A 1 364 ? -2.095 25.044 5.167 1.00 33.38 364 GLY A N 1
ATOM 2848 C CA . GLY A 1 364 ? -0.768 24.806 5.753 1.00 33.38 364 GLY A CA 1
ATOM 2849 C C . GLY A 1 364 ? 0.268 24.195 4.799 1.00 33.38 364 GLY A C 1
ATOM 2850 O O . GLY A 1 364 ? 1.428 24.041 5.182 1.00 33.38 364 GLY A O 1
ATOM 2851 N N . LEU A 1 365 ? -0.127 23.826 3.576 1.00 35.66 365 LEU A N 1
ATOM 2852 C CA . LEU A 1 365 ? 0.767 23.251 2.569 1.00 35.66 365 LEU A CA 1
ATOM 2853 C C . LEU A 1 365 ? 1.323 24.368 1.667 1.00 35.66 365 LEU A C 1
ATOM 2855 O O . LEU A 1 365 ? 0.531 25.101 1.072 1.00 35.66 365 LEU A O 1
ATOM 2859 N N . PRO A 1 366 ? 2.653 24.518 1.516 1.00 28.73 366 PRO A N 1
ATOM 2860 C CA . PRO A 1 366 ? 3.207 25.493 0.585 1.00 28.73 366 PRO A CA 1
ATOM 2861 C C . PRO A 1 366 ? 2.880 25.098 -0.864 1.00 28.73 366 PRO A C 1
ATOM 2863 O O . PRO A 1 366 ? 3.355 24.080 -1.358 1.00 28.73 366 PRO A O 1
ATOM 2866 N N . LEU A 1 367 ? 2.097 25.927 -1.563 1.00 35.03 367 LEU A N 1
ATOM 2867 C CA . LEU A 1 367 ? 2.037 25.913 -3.028 1.00 35.03 367 LEU A CA 1
ATOM 2868 C C . LEU A 1 367 ? 3.367 26.507 -3.530 1.00 35.03 367 LEU A C 1
ATOM 2870 O O . LEU A 1 367 ? 3.652 27.656 -3.186 1.00 35.03 367 LEU A O 1
ATOM 2874 N N . PRO A 1 368 ? 4.187 25.772 -4.307 1.00 32.91 368 PRO A N 1
ATOM 2875 C CA . PRO A 1 368 ? 3.754 25.114 -5.542 1.00 32.91 368 PRO A CA 1
ATOM 2876 C C . PRO A 1 368 ? 4.143 23.621 -5.656 1.00 32.91 368 PRO A C 1
ATOM 2878 O O . PRO A 1 368 ? 4.867 23.094 -4.824 1.00 32.91 368 PRO A O 1
ATOM 2881 N N . LEU A 1 369 ? 3.706 22.981 -6.754 1.00 28.22 369 LEU A N 1
ATOM 2882 C CA . LEU A 1 369 ? 3.794 21.538 -7.066 1.00 28.22 369 LEU A CA 1
ATOM 2883 C C . LEU A 1 369 ? 2.745 20.668 -6.339 1.00 28.22 369 LEU A C 1
ATOM 2885 O O . LEU A 1 369 ? 3.002 20.021 -5.330 1.00 28.22 369 LEU A O 1
ATOM 2889 N N . LEU A 1 370 ? 1.550 20.604 -6.931 1.00 28.53 370 LEU A N 1
ATOM 2890 C CA . LEU A 1 370 ? 0.515 19.600 -6.656 1.00 28.53 370 LEU A CA 1
ATOM 2891 C C . LEU A 1 370 ? 0.213 18.826 -7.954 1.00 28.53 370 LEU A C 1
ATOM 2893 O O . LEU A 1 370 ? 0.344 19.431 -9.022 1.00 28.53 370 LEU A O 1
ATOM 2897 N N . PRO A 1 371 ? -0.302 17.576 -7.909 1.00 41.72 371 PRO A N 1
ATOM 2898 C CA . PRO A 1 371 ? -0.557 16.701 -6.747 1.00 41.72 371 PRO A CA 1
ATOM 2899 C C . PRO A 1 371 ? 0.082 15.279 -6.934 1.00 41.72 371 PRO A C 1
ATOM 2901 O O . PRO A 1 371 ? 0.668 15.038 -7.991 1.00 41.72 371 PRO A O 1
ATOM 2904 N N . PRO A 1 372 ? -0.035 14.297 -6.001 1.00 51.38 372 PRO A N 1
ATOM 2905 C CA . PRO A 1 372 ? -0.952 14.271 -4.863 1.00 51.38 372 PRO A CA 1
ATOM 2906 C C . PRO A 1 372 ? -0.397 13.745 -3.516 1.00 51.38 372 PRO A C 1
ATOM 2908 O O . PRO A 1 372 ? -0.076 12.566 -3.369 1.00 51.38 372 PRO A O 1
ATOM 2911 N N . ILE A 1 373 ? -0.575 14.544 -2.461 1.00 34.25 373 ILE A N 1
ATOM 2912 C CA . ILE A 1 373 ? -1.529 14.106 -1.433 1.00 34.25 373 ILE A CA 1
ATOM 2913 C C . ILE A 1 373 ? -2.894 14.564 -1.936 1.00 34.25 373 ILE A C 1
ATOM 2915 O O . ILE A 1 373 ? -3.219 15.748 -1.851 1.00 34.25 373 ILE A O 1
ATOM 2919 N N . THR A 1 374 ? -3.694 13.645 -2.467 1.00 40.94 374 THR A N 1
ATOM 2920 C CA . THR A 1 374 ? -5.119 13.907 -2.667 1.00 40.94 374 THR A CA 1
ATOM 2921 C C . THR A 1 374 ? -5.846 13.099 -1.621 1.00 40.94 374 THR A C 1
ATOM 2923 O O . THR A 1 374 ? -6.188 11.945 -1.856 1.00 40.94 374 THR A O 1
ATOM 2926 N N . VAL A 1 375 ? -6.129 13.726 -0.479 1.00 38.28 375 VAL A N 1
ATOM 2927 C CA . VAL A 1 375 ? -7.299 13.305 0.287 1.00 38.28 375 VAL A CA 1
ATOM 2928 C C . VAL A 1 375 ? -8.492 13.643 -0.606 1.00 38.28 375 VAL A C 1
ATOM 2930 O O . VAL A 1 375 ? -8.866 14.813 -0.723 1.00 38.28 375 VAL A O 1
ATOM 2933 N N . ILE A 1 376 ? -9.050 12.647 -1.305 1.00 37.41 376 ILE A N 1
ATOM 2934 C CA . ILE A 1 376 ? -10.294 12.825 -2.070 1.00 37.41 376 ILE A CA 1
ATOM 2935 C C . ILE A 1 376 ? -11.427 12.935 -1.044 1.00 37.41 376 ILE A C 1
ATOM 2937 O O . ILE A 1 376 ? -12.159 11.981 -0.785 1.00 37.41 376 ILE A O 1
ATOM 2941 N N . LEU A 1 377 ? -11.550 14.111 -0.425 1.00 34.31 377 LEU A N 1
ATOM 2942 C CA . LEU A 1 377 ? -12.648 14.425 0.477 1.00 34.31 377 LEU A CA 1
ATOM 2943 C C . LEU A 1 377 ? -13.944 14.437 -0.334 1.00 34.31 377 LEU A C 1
ATOM 2945 O O . LEU A 1 377 ? -14.254 15.389 -1.048 1.00 34.31 377 LEU A O 1
ATOM 2949 N N . SER A 1 378 ? -14.744 13.391 -0.161 1.00 32.12 378 SER A N 1
ATOM 2950 C CA . SER A 1 378 ? -16.070 13.193 -0.765 1.00 32.12 378 SER A CA 1
ATOM 2951 C C . SER A 1 378 ? -17.145 14.202 -0.307 1.00 32.12 378 SER A C 1
ATOM 2953 O O . SER A 1 378 ? -18.337 13.990 -0.522 1.00 32.12 378 SER A O 1
ATOM 2955 N N . HIS A 1 379 ? -16.752 15.300 0.345 1.00 32.19 379 HIS A N 1
ATOM 2956 C CA . HIS A 1 379 ? -17.615 16.164 1.149 1.00 32.19 379 HIS A CA 1
ATOM 2957 C C . HIS A 1 379 ? -17.645 17.623 0.660 1.00 32.19 379 HIS A C 1
ATOM 2959 O O . HIS A 1 379 ? -17.269 18.552 1.372 1.00 32.19 379 HIS A O 1
ATOM 2965 N N . LEU A 1 380 ? -18.212 17.831 -0.532 1.00 26.14 380 LEU A N 1
ATOM 2966 C CA . LEU A 1 380 ? -18.846 19.101 -0.904 1.00 26.14 380 LEU A CA 1
ATOM 2967 C C . LEU A 1 380 ? -20.369 18.967 -0.752 1.00 26.14 380 LEU A C 1
ATOM 2969 O O . LEU A 1 380 ? -21.067 18.582 -1.690 1.00 26.14 380 LEU A O 1
ATOM 2973 N N . ARG A 1 381 ? -20.908 19.294 0.432 1.00 30.19 381 ARG A N 1
ATOM 2974 C CA . ARG A 1 381 ? -22.362 19.435 0.629 1.00 30.19 381 ARG A CA 1
ATOM 2975 C C . ARG A 1 381 ? -22.809 20.896 0.532 1.00 30.19 381 ARG A C 1
ATOM 2977 O O . ARG A 1 381 ? -22.735 21.648 1.493 1.00 30.19 381 ARG A O 1
ATOM 2984 N N . THR A 1 382 ? -23.358 21.209 -0.641 1.00 30.80 382 THR A N 1
ATOM 2985 C CA . THR A 1 382 ? -24.565 22.034 -0.849 1.00 30.80 382 THR A CA 1
ATOM 2986 C C . THR A 1 382 ? -24.640 23.417 -0.185 1.00 30.80 382 THR A C 1
ATOM 2988 O O . THR A 1 382 ? -25.114 23.551 0.941 1.00 30.80 382 THR A O 1
ATOM 2991 N N . GLY A 1 383 ? -24.378 24.453 -0.987 1.00 25.05 383 GLY A N 1
ATOM 2992 C CA . GLY A 1 383 ? -24.878 25.814 -0.782 1.00 25.05 383 GLY A CA 1
ATOM 2993 C C . GLY A 1 383 ? -25.240 26.463 -2.125 1.00 25.05 383 GLY A C 1
ATOM 2994 O O . GLY A 1 383 ? -24.345 26.849 -2.858 1.00 25.05 383 GLY A O 1
ATOM 2995 N N . ALA A 1 384 ? -26.544 26.559 -2.417 1.00 26.34 384 ALA A N 1
ATOM 2996 C CA . ALA A 1 384 ? -27.186 27.296 -3.523 1.00 26.34 384 ALA A CA 1
ATOM 2997 C C . ALA A 1 384 ? -26.814 26.984 -5.006 1.00 26.34 384 ALA A C 1
ATOM 2999 O O . ALA A 1 384 ? -25.730 27.265 -5.492 1.00 26.34 384 ALA A O 1
ATOM 3000 N N . SER A 1 385 ? -27.837 26.549 -5.759 1.00 27.55 385 SER A N 1
ATOM 3001 C CA . SER A 1 385 ? -28.099 26.872 -7.180 1.00 27.55 385 SER A CA 1
ATOM 3002 C C . SER A 1 385 ? -26.999 26.692 -8.252 1.00 27.55 385 SER A C 1
ATOM 3004 O O . SER A 1 385 ? -26.399 27.669 -8.689 1.00 27.55 385 SER A O 1
ATOM 3006 N N . ALA A 1 386 ? -26.891 25.483 -8.822 1.00 24.67 386 ALA A N 1
ATOM 3007 C CA . ALA A 1 386 ? -26.966 25.201 -10.276 1.00 24.67 386 ALA A CA 1
ATOM 3008 C C . ALA A 1 386 ? -26.589 23.732 -10.561 1.00 24.67 386 ALA A C 1
ATOM 3010 O O . ALA A 1 386 ? -25.880 23.091 -9.788 1.00 24.67 386 ALA A O 1
ATOM 3011 N N . SER A 1 387 ? -27.089 23.157 -11.657 1.00 32.78 387 SER A N 1
ATOM 3012 C CA . SER A 1 387 ? -26.949 21.724 -11.937 1.00 32.78 387 SER A CA 1
ATOM 3013 C C . SER A 1 387 ? -25.587 21.327 -12.525 1.00 32.78 387 SER A C 1
ATOM 3015 O O . SER A 1 387 ? -25.203 21.770 -13.603 1.00 32.78 387 SER A O 1
ATOM 3017 N N . ARG A 1 388 ? -24.927 20.358 -11.877 1.00 24.27 388 ARG A N 1
ATOM 3018 C CA . ARG A 1 388 ? -24.277 19.192 -12.516 1.00 24.27 388 ARG A CA 1
ATOM 3019 C C . ARG A 1 388 ? -23.993 18.132 -11.451 1.00 24.27 388 ARG A C 1
ATOM 3021 O O . ARG A 1 388 ? -23.278 18.383 -10.488 1.00 24.27 388 ARG A O 1
ATOM 3028 N N . ARG A 1 389 ? -24.582 16.941 -11.605 1.00 22.75 389 ARG A N 1
ATOM 3029 C CA . ARG A 1 389 ? -24.308 15.801 -10.720 1.00 22.75 389 ARG A CA 1
ATOM 3030 C C . ARG A 1 389 ? -22.952 15.201 -11.093 1.00 22.75 389 ARG A C 1
ATOM 3032 O O . ARG A 1 389 ? -22.837 14.611 -12.160 1.00 22.75 389 ARG A O 1
ATOM 3039 N N . LEU A 1 390 ? -21.972 15.274 -10.196 1.00 24.83 390 LEU A N 1
ATOM 3040 C CA . LEU A 1 390 ? -20.831 14.354 -10.199 1.00 24.83 390 LEU A CA 1
ATOM 3041 C C . LEU A 1 390 ? -21.215 13.092 -9.415 1.00 24.83 390 LEU A C 1
ATOM 3043 O O . LEU A 1 390 ? -20.777 12.861 -8.291 1.00 24.83 390 LEU A O 1
ATOM 3047 N N . THR A 1 391 ? -22.100 12.288 -10.005 1.00 24.39 391 THR A N 1
ATOM 3048 C CA . THR A 1 391 ? -22.289 10.894 -9.588 1.00 24.39 391 THR A CA 1
ATOM 3049 C C . THR A 1 391 ? -21.101 10.086 -10.084 1.00 24.39 391 THR A C 1
ATOM 3051 O O . THR A 1 391 ? -20.924 9.981 -11.294 1.00 24.39 391 THR A O 1
ATOM 3054 N N . TRP A 1 392 ? -20.325 9.505 -9.169 1.00 32.78 392 TRP A N 1
ATOM 3055 C CA . TRP A 1 392 ? -19.300 8.506 -9.475 1.00 32.78 392 TRP A CA 1
ATOM 3056 C C . TRP A 1 392 ? -19.974 7.204 -9.943 1.00 32.78 392 TRP A C 1
ATOM 3058 O O . TRP A 1 392 ? -20.649 6.572 -9.126 1.00 32.78 392 TRP A O 1
ATOM 3068 N N . PRO A 1 393 ? -19.830 6.768 -11.208 1.00 29.75 393 PRO A N 1
ATOM 3069 C CA . PRO A 1 393 ? -20.355 5.483 -11.648 1.00 29.75 393 PRO A CA 1
ATOM 3070 C C . PRO A 1 393 ? -19.303 4.379 -11.448 1.00 29.75 393 PRO A C 1
ATOM 3072 O O . PRO A 1 393 ? -18.134 4.553 -11.772 1.00 29.75 393 PRO A O 1
ATOM 3075 N N . ASN A 1 394 ? -19.757 3.216 -10.985 1.00 28.53 394 ASN A N 1
ATOM 3076 C CA . ASN A 1 394 ? -19.195 1.881 -11.246 1.00 28.53 394 ASN A CA 1
ATOM 3077 C C . ASN A 1 394 ? -17.785 1.481 -10.746 1.00 28.53 394 ASN A C 1
ATOM 3079 O O . ASN A 1 394 ? -17.497 0.289 -10.794 1.00 28.53 394 ASN A O 1
ATOM 3083 N N . TYR A 1 395 ? -16.959 2.358 -10.165 1.00 38.69 395 TYR A N 1
ATOM 3084 C CA . TYR A 1 395 ? -15.600 1.990 -9.689 1.00 38.69 395 TYR A CA 1
ATOM 3085 C C . TYR A 1 395 ? -15.511 0.935 -8.559 1.00 38.69 395 TYR A C 1
ATOM 3087 O O . TYR A 1 395 ? -14.417 0.492 -8.227 1.00 38.69 395 TYR A O 1
ATOM 3095 N N . PHE A 1 396 ? -16.632 0.518 -7.958 1.00 37.19 396 PHE A N 1
ATOM 3096 C CA . PHE A 1 396 ? -16.652 -0.429 -6.829 1.00 37.19 396 PHE A CA 1
ATOM 3097 C C . PHE A 1 396 ? -17.607 -1.623 -7.007 1.00 37.19 396 PHE A C 1
ATOM 3099 O O . PHE A 1 396 ? -17.829 -2.359 -6.051 1.00 37.19 396 PHE A O 1
ATOM 3106 N N . ASN A 1 397 ? -18.198 -1.833 -8.192 1.00 31.08 397 ASN A N 1
ATOM 3107 C CA . ASN A 1 397 ? -19.173 -2.915 -8.401 1.00 31.08 397 ASN A CA 1
ATOM 3108 C C . ASN A 1 397 ? -19.092 -3.544 -9.804 1.00 31.08 397 ASN A C 1
ATOM 3110 O O . ASN A 1 397 ? -19.921 -3.278 -10.673 1.00 31.08 397 ASN A O 1
ATOM 3114 N N . LEU A 1 398 ? -18.126 -4.449 -9.992 1.00 29.59 398 LEU A N 1
ATOM 3115 C CA . LEU A 1 398 ? -18.107 -5.427 -11.090 1.00 29.59 398 LEU A CA 1
ATOM 3116 C C . LEU A 1 398 ? -17.808 -6.843 -10.568 1.00 29.59 398 LEU A C 1
ATOM 3118 O O . LEU A 1 398 ? -16.879 -7.515 -10.997 1.00 29.59 398 LEU A O 1
ATOM 3122 N N . ALA A 1 399 ? -18.645 -7.309 -9.637 1.00 31.69 399 ALA A N 1
ATOM 3123 C CA . ALA A 1 399 ? -18.664 -8.696 -9.174 1.00 31.69 399 ALA A CA 1
ATOM 3124 C C . ALA A 1 399 ? -20.103 -9.148 -8.851 1.00 31.69 399 ALA A C 1
ATOM 3126 O O . ALA A 1 399 ? -20.462 -9.262 -7.684 1.00 31.69 399 ALA A O 1
ATOM 3127 N N . SER A 1 400 ? -20.958 -9.328 -9.877 1.00 30.47 400 SER A N 1
ATOM 3128 C CA . SER A 1 400 ? -22.242 -10.089 -9.799 1.00 30.47 400 SER A CA 1
ATOM 3129 C C . SER A 1 400 ? -23.128 -10.048 -11.070 1.00 30.47 400 SER A C 1
ATOM 3131 O O . SER A 1 400 ? -24.353 -10.079 -10.972 1.00 30.47 400 SER A O 1
ATOM 3133 N N . ARG A 1 401 ? -22.568 -10.021 -12.292 1.00 29.86 401 ARG A N 1
ATOM 3134 C CA . ARG A 1 401 ? -23.356 -10.262 -13.527 1.00 29.86 401 ARG A CA 1
ATOM 3135 C C . ARG A 1 401 ? -22.602 -11.092 -14.562 1.00 29.86 401 ARG A C 1
ATOM 3137 O O . ARG A 1 401 ? -22.099 -10.551 -15.535 1.00 29.86 401 ARG A O 1
ATOM 3144 N N . ASN A 1 402 ? -22.554 -12.403 -14.330 1.00 30.45 402 ASN A N 1
ATOM 3145 C CA . ASN A 1 402 ? -22.476 -13.432 -15.374 1.00 30.45 402 ASN A CA 1
ATOM 3146 C C . ASN A 1 402 ? -22.761 -14.810 -14.760 1.00 30.45 402 ASN A C 1
ATOM 3148 O O . ASN A 1 402 ? -21.853 -15.590 -14.506 1.00 30.45 402 ASN A O 1
ATOM 3152 N N . LEU A 1 403 ? -24.039 -15.074 -14.476 1.00 30.52 403 LEU A N 1
ATOM 3153 C CA . LEU A 1 403 ? -24.617 -16.401 -14.237 1.00 30.52 403 LEU A CA 1
ATOM 3154 C C . LEU A 1 403 ? -26.147 -16.248 -14.308 1.00 30.52 403 LEU A C 1
ATOM 3156 O O . LEU A 1 403 ? -26.700 -15.382 -13.637 1.00 30.52 403 LEU A O 1
ATOM 3160 N N . SER A 1 404 ? -26.803 -17.100 -15.103 1.00 27.05 404 SER A N 1
ATOM 3161 C CA . SER A 1 404 ? -28.247 -17.157 -15.437 1.00 27.05 404 SER A CA 1
ATOM 3162 C C . SER A 1 404 ? -28.758 -16.328 -16.634 1.00 27.05 404 SER A C 1
ATOM 3164 O O . SER A 1 404 ? -29.318 -15.247 -16.503 1.00 27.05 404 SER A O 1
ATOM 3166 N N . SER A 1 405 ? -28.694 -16.950 -17.816 1.00 27.11 405 SER A N 1
ATOM 3167 C CA . SER A 1 405 ? -29.819 -16.971 -18.765 1.00 27.11 405 SER A CA 1
ATOM 3168 C C . SER A 1 405 ? -29.698 -18.179 -19.703 1.00 27.11 405 SER A C 1
ATOM 3170 O O . SER A 1 405 ? -29.196 -18.091 -20.821 1.00 27.11 405 SER A O 1
ATOM 3172 N N . THR A 1 406 ? -30.165 -19.334 -19.236 1.00 32.41 406 THR A N 1
ATOM 3173 C CA . THR A 1 406 ? -30.667 -20.399 -20.115 1.00 32.41 406 THR A CA 1
ATOM 3174 C C . THR A 1 406 ? -31.927 -19.898 -20.828 1.00 32.41 406 THR A C 1
ATOM 3176 O O . THR A 1 406 ? -32.834 -19.437 -20.135 1.00 32.41 406 THR A O 1
ATOM 3179 N N . GLY A 1 407 ? -32.047 -20.022 -22.156 1.00 27.08 407 GLY A N 1
ATOM 3180 C CA . GLY A 1 407 ? -33.333 -19.731 -22.808 1.00 27.08 407 GLY A CA 1
ATOM 3181 C C . GLY A 1 407 ? -33.352 -19.602 -24.335 1.00 27.08 407 GLY A C 1
ATOM 3182 O O . GLY A 1 407 ? -33.066 -18.537 -24.856 1.00 27.08 407 GLY A O 1
ATOM 3183 N N . ALA A 1 408 ? -33.856 -20.660 -24.981 1.00 27.55 408 ALA A N 1
ATOM 3184 C CA . ALA A 1 408 ? -34.622 -20.673 -26.239 1.00 27.55 408 ALA A CA 1
ATOM 3185 C C . ALA A 1 408 ? -33.956 -20.329 -27.597 1.00 27.55 408 ALA A C 1
ATOM 3187 O O . ALA A 1 408 ? -33.601 -19.195 -27.899 1.00 27.55 408 ALA A O 1
ATOM 3188 N N . ILE A 1 409 ? -33.982 -21.341 -28.475 1.00 33.78 409 ILE A N 1
ATOM 3189 C CA . ILE A 1 409 ? -34.052 -21.230 -29.944 1.00 33.78 409 ILE A CA 1
ATOM 3190 C C . ILE A 1 409 ? -35.504 -20.878 -30.330 1.00 33.78 409 ILE A C 1
ATOM 3192 O O . ILE A 1 409 ? -36.431 -21.445 -29.743 1.00 33.78 409 ILE A O 1
ATOM 3196 N N . PRO A 1 410 ? -35.721 -19.930 -31.257 1.00 43.28 410 PRO A N 1
ATOM 3197 C CA . PRO A 1 410 ? -36.445 -20.205 -32.520 1.00 43.28 410 PRO A CA 1
ATOM 3198 C C . PRO A 1 410 ? -35.762 -19.512 -33.727 1.00 43.28 410 PRO A C 1
ATOM 3200 O O . PRO A 1 410 ? -35.126 -18.478 -33.547 1.00 43.28 410 PRO A O 1
ATOM 3203 N N . THR A 1 411 ? -35.845 -19.970 -34.980 1.00 38.97 411 THR A N 1
ATOM 3204 C CA . THR A 1 411 ? -36.542 -21.105 -35.634 1.00 38.97 411 THR A CA 1
ATOM 3205 C C . THR A 1 411 ? -35.618 -21.735 -36.669 1.00 38.97 411 THR A C 1
ATOM 3207 O O . THR A 1 411 ? -34.943 -20.935 -37.356 1.00 38.97 411 THR A O 1
#

Nearest PDB structures (foldseek):
  3dup-assembly1_B  TM=9.370E-01  e=4.389E-29  Rhodospirillum rubrum ATCC 11170
  2fkb-assembly2_B  TM=8.226E-01  e=6.674E-09  Escherichia coli K-12
  5qgk-assembly1_A  TM=7.516E-01  e=2.298E-07  Homo sapiens
  5t3p-assembly1_A  TM=7.886E-01  e=7.771E-07  Homo sapiens
  5qhg-assembly1_A  TM=7.500E-01  e=3.449E-07  Homo sapiens

Organism: NCBI:txid132261

Solvent-accessible surface area (backbone atoms only — not comparable to full-atom values): 24998 Å² total; per-residue (Å²): 134,86,78,90,88,88,85,84,90,87,87,84,87,88,78,89,87,86,84,86,85,88,82,92,84,91,79,90,77,83,84,83,80,84,85,84,72,85,79,80,69,86,69,77,83,79,76,94,64,99,67,80,79,76,64,78,84,72,52,75,64,55,53,48,54,58,32,66,53,83,83,78,90,67,90,66,57,59,42,57,52,49,46,54,45,70,40,44,33,55,65,83,56,52,71,52,33,27,39,24,34,54,96,93,36,63,31,24,29,27,21,52,82,52,46,66,62,46,60,78,39,57,87,46,33,39,71,57,77,46,53,90,77,75,24,84,75,41,26,33,41,31,64,24,84,85,47,76,47,36,64,50,40,22,55,51,47,50,55,48,56,62,72,59,30,58,92,75,46,54,71,74,71,92,41,41,26,45,44,23,72,51,87,96,48,79,55,66,25,47,40,49,55,43,48,37,29,46,45,18,25,52,44,49,26,36,37,30,52,34,27,32,70,57,98,91,42,56,26,37,39,34,23,27,27,13,74,84,39,95,69,68,36,49,22,32,46,47,40,29,72,43,73,46,50,53,98,58,52,71,67,61,46,46,37,48,38,28,32,36,44,23,51,39,50,65,90,54,43,76,67,45,40,81,64,41,36,46,36,43,45,30,50,59,89,57,28,29,41,35,41,37,37,39,33,28,42,29,85,48,61,87,85,69,75,76,39,61,68,70,69,61,38,67,49,76,46,82,38,44,54,70,33,51,51,35,39,56,52,74,48,81,52,50,39,64,68,49,49,56,58,50,49,53,46,44,60,77,68,48,57,86,89,69,62,64,43,70,68,61,62,60,72,71,53,80,84,76,92,83,84,56,77,48,71,52,73,86,75,83,81,86,80,83,92,79,94,76,86,86,74,85,75,70,90,86,68,91,84,88,87,88,83,90,83,88,82,84,89,87,132

Foldseek 3Di:
DDDDDDDDDDDDDDDDDDDDDDDDDDDDDDDDDDPPDPPPPPPPDDDPDDDPDPAPDDDVVNLVCLLPPDDDPPLPCVLLVVLQDVQAPDPVCLLQWAFEDEPNARQFTAGPVRVVLVVVLCQFKDKDAACVPVHPVSIHIYTDVVQPQLVSNQVSVVVSLVVVPCVVQNDFDVFWAFRDNDPPDHGRHTDTPSCCFNRGGEWEKEAEFEWEADPNFIWTKKFQWDLPDPPNHRFIAHLFIGTDTPPDDNLVVQQVRCCAAWNHHSVQSNQKAFQFKFWYWDDDDSGIHTYIYTYTYGHDYPPDGTDHHHRTTPDIDTGTLSSVVSCSSPHPRHDSCRSVNNVLVCCVPNDPSSDPPVVVVVVPDDDDDDDDRDRVRPDDDDDDDDDDDPDDPDSPDDPDPDDDDDDDDDD

pLDDT: mean 75.87, std 28.79, range [22.75, 98.62]